Protein 1V4V (pdb70)

Structure (mmCIF, N/CA/C/O backbone):
data_1V4V
#
_entry.id   1V4V
#
_cell.length_a   169.728
_cell.length_b   51.448
_cell.length_c   105.506
_cell.angle_alpha   90.00
_cell.angle_beta   104.20
_cell.angle_gamma   90.00
#
_symmetry.space_group_name_H-M   'C 1 2 1'
#
loop_
_entity.id
_entity.type
_entity.pdbx_description
1 polymer 'UDP-N-Acetylglucosamine 2-Epimerase'
2 non-polymer 'ACETIC ACID'
3 non-polymer GLYCEROL
4 water water
#
loop_
_atom_site.group_PDB
_atom_site.id
_atom_site.type_symbol
_atom_site.label_atom_id
_atom_site.label_alt_id
_atom_site.label_comp_id
_atom_site.label_asym_id
_atom_site.label_entity_id
_atom_site.label_seq_id
_atom_site.pdbx_PDB_ins_code
_atom_site.Cartn_x
_atom_site.Cartn_y
_atom_site.Cartn_z
_atom_site.occupancy
_atom_site.B_iso_or_equiv
_atom_site.auth_seq_id
_atom_site.auth_comp_id
_atom_site.auth_asym_id
_atom_site.auth_atom_id
_atom_site.pdbx_PDB_model_num
ATOM 1 N N . GLY A 1 4 ? 89.549 37.461 -44.765 1.00 59.52 4 GLY A N 1
ATOM 2 C CA . GLY A 1 4 ? 89.117 36.169 -45.363 1.00 59.44 4 GLY A CA 1
ATOM 3 C C . GLY A 1 4 ? 87.616 36.120 -45.565 1.00 59.48 4 GLY A C 1
ATOM 4 O O . GLY A 1 4 ? 86.888 36.943 -45.009 1.00 59.70 4 GLY A O 1
ATOM 13 N N . LYS A 1 6 ? 85.654 33.315 -44.892 1.00 51.08 6 LYS A N 1
ATOM 14 C CA . LYS A 1 6 ? 85.055 32.557 -43.797 1.00 47.98 6 LYS A CA 1
ATOM 15 C C . LYS A 1 6 ? 85.222 33.317 -42.485 1.00 45.21 6 LYS A C 1
ATOM 16 O O . LYS A 1 6 ? 86.228 33.998 -42.276 1.00 44.54 6 LYS A O 1
ATOM 22 N N . ARG A 1 7 ? 84.237 33.199 -41.602 1.00 40.55 7 ARG A N 1
ATOM 23 C CA . ARG A 1 7 ? 84.305 33.880 -40.318 1.00 35.92 7 ARG A CA 1
ATOM 24 C C . ARG A 1 7 ? 84.330 32.872 -39.171 1.00 32.96 7 ARG A C 1
ATOM 25 O O . ARG A 1 7 ? 83.513 31.950 -39.118 1.00 30.17 7 ARG A O 1
ATOM 33 N N . VAL A 1 8 ? 85.283 33.048 -38.261 1.00 30.79 8 VAL A N 1
ATOM 34 C CA . VAL A 1 8 ? 85.434 32.154 -37.116 1.00 28.32 8 VAL A CA 1
ATOM 35 C C . VAL A 1 8 ? 85.254 32.956 -35.839 1.00 27.94 8 VAL A C 1
ATOM 36 O O . VAL A 1 8 ? 86.065 33.821 -35.516 1.00 28.58 8 VAL A O 1
ATOM 40 N N . VAL A 1 9 ? 84.183 32.667 -35.112 1.00 25.73 9 VAL A N 1
ATOM 41 C CA . VAL A 1 9 ? 83.902 33.387 -33.884 1.00 24.50 9 VAL A CA 1
ATOM 42 C C . VAL A 1 9 ? 84.441 32.668 -32.655 1.00 23.18 9 VAL A C 1
ATOM 43 O O . VAL A 1 9 ? 84.154 31.490 -32.438 1.00 23.29 9 VAL A O 1
ATOM 47 N N . LEU A 1 10 ? 85.248 33.377 -31.876 1.00 22.05 10 LEU A N 1
ATOM 48 C CA . LEU A 1 10 ? 85.779 32.827 -30.635 1.00 23.23 10 LEU A CA 1
ATOM 49 C C . LEU A 1 10 ? 84.901 33.426 -29.548 1.00 22.18 10 LEU A C 1
ATOM 50 O O . LEU A 1 10 ? 84.842 34.644 -29.394 1.00 23.17 10 LEU A O 1
ATOM 55 N N . ALA A 1 11 ? 84.207 32.569 -28.808 1.00 23.27 11 ALA A N 1
ATOM 56 C CA . ALA A 1 11 ? 83.317 33.025 -27.754 1.00 23.30 11 ALA A CA 1
ATOM 57 C C . ALA A 1 11 ? 83.825 32.610 -26.378 1.00 23.20 11 ALA A C 1
ATOM 58 O O . ALA A 1 11 ? 84.018 31.428 -26.119 1.00 24.96 11 ALA A O 1
ATOM 60 N N . PHE A 1 12 ? 84.043 33.592 -25.511 1.00 23.87 12 PHE A N 1
ATOM 61 C CA . PHE A 1 12 ? 84.526 33.342 -24.154 1.00 24.52 12 PHE A CA 1
ATOM 62 C C . PHE A 1 12 ? 84.140 34.510 -23.255 1.00 26.62 12 PHE A C 1
ATOM 63 O O . PHE A 1 12 ? 83.791 35.587 -23.747 1.00 27.78 12 PHE A O 1
ATOM 71 N N . GLY A 1 13 ? 84.196 34.312 -21.939 1.00 28.18 13 GLY A N 1
ATOM 72 C CA . GLY A 1 13 ? 83.799 35.383 -21.042 1.00 29.25 13 GLY A CA 1
ATOM 73 C C . GLY A 1 13 ? 84.632 35.647 -19.798 1.00 29.25 13 GLY A C 1
ATOM 74 O O . GLY A 1 13 ? 84.214 36.425 -18.945 1.00 29.62 13 GLY A O 1
ATOM 75 N N . THR A 1 14 ? 85.792 35.011 -19.677 1.00 29.67 14 THR A N 1
ATOM 76 C CA . THR A 1 14 ? 86.646 35.235 -18.515 1.00 30.94 14 THR A CA 1
ATOM 77 C C . THR A 1 14 ? 88.070 35.516 -18.969 1.00 31.24 14 THR A C 1
ATOM 78 O O . THR A 1 14 ? 88.474 35.126 -20.066 1.00 30.05 14 THR A O 1
ATOM 82 N N . ARG A 1 15 ? 88.835 36.186 -18.115 1.00 31.35 15 ARG A N 1
ATOM 83 C CA . ARG A 1 15 ? 90.212 36.524 -18.441 1.00 33.48 15 ARG A CA 1
ATOM 84 C C . ARG A 1 15 ? 91.073 35.300 -18.731 1.00 32.89 15 ARG A C 1
ATOM 85 O O . ARG A 1 15 ? 91.849 35.302 -19.683 1.00 32.82 15 ARG A O 1
ATOM 93 N N . PRO A 1 16 ? 90.949 34.235 -17.919 1.00 33.95 16 PRO A N 1
ATOM 94 C CA . PRO A 1 16 ? 91.756 33.034 -18.168 1.00 32.81 16 PRO A CA 1
ATOM 95 C C . PRO A 1 16 ? 91.455 32.427 -19.544 1.00 32.46 16 PRO A C 1
ATOM 96 O O . PRO A 1 16 ? 92.344 31.904 -20.220 1.00 31.15 16 PRO A O 1
ATOM 100 N N . GLU A 1 17 ? 90.193 32.491 -19.950 1.00 30.07 17 GLU A N 1
ATOM 101 C CA . GLU A 1 17 ? 89.794 31.960 -21.246 1.00 28.89 17 GLU A CA 1
ATOM 102 C C . GLU A 1 17 ? 90.378 32.841 -22.347 1.00 25.50 17 GLU A C 1
ATOM 103 O O . GLU A 1 17 ? 90.922 32.344 -23.325 1.00 25.09 17 GLU A O 1
ATOM 109 N N . ALA A 1 18 ? 90.278 34.153 -22.172 1.00 26.49 18 ALA A N 1
ATOM 110 C CA . ALA A 1 18 ? 90.802 35.091 -23.158 1.00 26.41 18 ALA A CA 1
ATOM 111 C C . ALA A 1 18 ? 92.290 34.832 -23.404 1.00 26.76 18 ALA A C 1
ATOM 112 O O . ALA A 1 18 ? 92.758 34.832 -24.544 1.00 25.55 18 ALA A O 1
ATOM 114 N N . THR A 1 19 ? 93.026 34.599 -22.324 1.00 28.11 19 THR A N 1
ATOM 115 C CA . THR A 1 19 ? 94.457 34.341 -22.413 1.00 27.49 19 THR A CA 1
ATOM 116 C C . THR A 1 19 ? 94.772 33.117 -23.259 1.00 26.50 19 THR A C 1
ATOM 117 O O . THR A 1 19 ? 95.668 33.149 -24.097 1.00 25.97 19 THR A O 1
ATOM 121 N N . LYS A 1 20 ? 94.032 32.035 -23.042 1.00 25.82 20 LYS A N 1
ATOM 122 C CA . LYS A 1 20 ? 94.269 30.809 -23.791 1.00 26.75 20 LYS A CA 1
ATOM 123 C C . LYS A 1 20 ? 93.753 30.882 -25.227 1.00 26.49 20 LYS A C 1
ATOM 124 O O . LYS A 1 20 ? 94.201 30.126 -26.089 1.00 26.18 20 LYS A O 1
ATOM 138 N N . ALA A 1 22 ? 93.671 33.919 -27.090 1.00 25.76 22 ALA A N 1
ATOM 139 C CA . ALA A 1 22 ? 94.419 34.940 -27.826 1.00 26.79 22 ALA A CA 1
ATOM 140 C C . ALA A 1 22 ? 95.362 34.341 -28.874 1.00 26.37 22 ALA A C 1
ATOM 141 O O . ALA A 1 22 ? 95.406 34.805 -30.018 1.00 25.21 22 ALA A O 1
ATOM 143 N N . PRO A 1 23 ? 96.132 33.303 -28.502 1.00 26.71 23 PRO A N 1
ATOM 144 C CA . PRO A 1 23 ? 97.053 32.684 -29.462 1.00 26.17 23 PRO A CA 1
ATOM 145 C C . PRO A 1 23 ? 96.322 32.113 -30.676 1.00 27.46 23 PRO A C 1
ATOM 146 O O . PRO A 1 23 ? 96.845 32.120 -31.794 1.00 27.03 23 PRO A O 1
ATOM 150 N N . VAL A 1 24 ? 95.116 31.599 -30.444 1.00 26.18 24 VAL A N 1
ATOM 151 C CA . VAL A 1 24 ? 94.304 31.028 -31.514 1.00 24.46 24 VAL A CA 1
ATOM 152 C C . VAL A 1 24 ? 93.812 32.149 -32.426 1.00 23.95 24 VAL A C 1
ATOM 153 O O . VAL A 1 24 ? 93.898 32.052 -33.647 1.00 26.95 24 VAL A O 1
ATOM 157 N N . TYR A 1 25 ? 93.297 33.212 -31.823 1.00 25.15 25 TYR A N 1
ATOM 158 C CA . TYR A 1 25 ? 92.801 34.361 -32.577 1.00 27.81 25 TYR A CA 1
ATOM 159 C C . TYR A 1 25 ? 93.860 34.909 -33.533 1.00 28.97 25 TYR A C 1
ATOM 160 O O . TYR A 1 25 ? 93.596 35.134 -34.717 1.00 27.30 25 TYR A O 1
ATOM 169 N N . LEU A 1 26 ? 95.059 35.130 -33.008 1.00 28.53 26 LEU A N 1
ATOM 170 C CA . LEU A 1 26 ? 96.143 35.682 -33.813 1.00 29.83 26 LEU A CA 1
ATOM 171 C C . LEU A 1 26 ? 96.599 34.727 -34.908 1.00 28.90 26 LEU A C 1
ATOM 172 O O . LEU A 1 26 ? 96.934 35.158 -36.008 1.00 28.12 26 LEU A O 1
ATOM 177 N N . ALA A 1 27 ? 96.597 33.430 -34.617 1.00 29.42 27 ALA A N 1
ATOM 178 C CA . ALA A 1 27 ? 97.000 32.438 -35.608 1.00 29.85 27 ALA A CA 1
ATOM 179 C C . ALA A 1 27 ? 95.978 32.369 -36.746 1.00 31.22 27 ALA A C 1
ATOM 180 O O . ALA A 1 27 ? 96.334 32.147 -37.903 1.00 29.52 27 ALA A O 1
ATOM 182 N N . LEU A 1 28 ? 94.705 32.558 -36.409 1.00 32.30 28 LEU A N 1
ATOM 183 C CA . LEU A 1 28 ? 93.632 32.528 -37.400 1.00 32.71 28 LEU A CA 1
ATOM 184 C C . LEU A 1 28 ? 93.710 33.751 -38.311 1.00 34.58 28 LEU A C 1
ATOM 185 O O . LEU A 1 28 ? 93.424 33.670 -39.507 1.00 36.19 28 LEU A O 1
ATOM 190 N N . ARG A 1 29 ? 94.096 34.883 -37.737 1.00 35.53 29 ARG A N 1
ATOM 191 C CA . ARG A 1 29 ? 94.205 36.120 -38.497 1.00 39.62 29 ARG A CA 1
ATOM 192 C C . ARG A 1 29 ? 95.271 35.986 -39.581 1.00 40.58 29 ARG A C 1
ATOM 193 O O . ARG A 1 29 ? 95.255 36.714 -40.574 1.00 41.15 29 ARG A O 1
ATOM 201 N N . GLY A 1 30 ? 96.185 35.041 -39.391 1.00 41.42 30 GLY A N 1
ATOM 202 C CA . GLY A 1 30 ? 97.252 34.838 -40.354 1.00 42.02 30 GLY A CA 1
ATOM 203 C C . GLY A 1 30 ? 96.947 33.817 -41.430 1.00 43.56 30 GLY A C 1
ATOM 204 O O . GLY A 1 30 ? 97.806 33.507 -42.254 1.00 44.20 30 GLY A O 1
ATOM 205 N N . ILE A 1 31 ? 95.727 33.291 -41.434 1.00 43.02 31 ILE A N 1
ATOM 206 C CA . ILE A 1 31 ? 95.345 32.303 -42.434 1.00 43.13 31 ILE A CA 1
ATOM 207 C C . ILE A 1 31 ? 94.441 32.912 -43.502 1.00 44.15 31 ILE A C 1
ATOM 208 O O . ILE A 1 31 ? 93.353 33.407 -43.206 1.00 44.54 31 ILE A O 1
ATOM 213 N N . PRO A 1 32 ? 94.892 32.892 -44.766 1.00 44.62 32 PRO A N 1
ATOM 214 C CA . PRO A 1 32 ? 94.123 33.444 -45.884 1.00 43.90 32 PRO A CA 1
ATOM 215 C C . PRO A 1 32 ? 92.763 32.776 -46.052 1.00 42.39 32 PRO A C 1
ATOM 216 O O . PRO A 1 32 ? 92.658 31.550 -46.043 1.00 41.86 32 PRO A O 1
ATOM 220 N N . GLY A 1 33 ? 91.726 33.592 -46.208 1.00 40.70 33 GLY A N 1
ATOM 221 C CA . GLY A 1 33 ? 90.388 33.060 -46.380 1.00 41.09 33 GLY A CA 1
ATOM 222 C C . GLY A 1 33 ? 89.613 32.992 -45.078 1.00 40.71 33 GLY A C 1
ATOM 223 O O . GLY A 1 33 ? 88.431 32.659 -45.075 1.00 41.04 33 GLY A O 1
ATOM 224 N N . LEU A 1 34 ? 90.280 33.307 -43.971 1.00 40.12 34 LEU A N 1
ATOM 225 C CA . LEU A 1 34 ? 89.642 33.278 -42.658 1.00 39.20 34 LEU A CA 1
ATOM 226 C C . LEU A 1 34 ? 89.738 34.617 -41.948 1.00 37.23 34 LEU A C 1
ATOM 227 O O . LEU A 1 34 ? 90.715 35.351 -42.102 1.00 37.40 34 LEU A O 1
ATOM 232 N N . LYS A 1 35 ? 88.711 34.928 -41.169 1.00 34.74 35 LYS A N 1
ATOM 233 C CA . LYS A 1 35 ? 88.685 36.153 -40.391 1.00 34.02 35 LYS A CA 1
ATOM 234 C C . LYS A 1 35 ? 88.161 35.795 -39.006 1.00 33.88 35 LYS A C 1
ATOM 235 O O . LYS A 1 35 ? 87.032 35.324 -38.860 1.00 30.68 35 LYS A O 1
ATOM 241 N N . PRO A 1 36 ? 88.988 35.995 -37.972 1.00 31.86 36 PRO A N 1
ATOM 242 C CA . PRO A 1 36 ? 88.553 35.674 -36.613 1.00 29.46 36 PRO A CA 1
ATOM 243 C C . PRO A 1 36 ? 87.753 36.824 -36.013 1.00 28.70 36 PRO A C 1
ATOM 244 O O . PRO A 1 36 ? 88.003 37.993 -36.316 1.00 28.65 36 PRO A O 1
ATOM 248 N N . LEU A 1 37 ? 86.779 36.486 -35.179 1.00 25.77 37 LEU A N 1
ATOM 249 C CA . LEU A 1 37 ? 85.955 37.486 -34.512 1.00 26.08 37 LEU A CA 1
ATOM 250 C C . LEU A 1 37 ? 85.802 37.067 -33.059 1.00 24.31 37 LEU A C 1
ATOM 251 O O . LEU A 1 37 ? 85.879 35.878 -32.741 1.00 23.90 37 LEU A O 1
ATOM 256 N N . VAL A 1 38 ? 85.577 38.037 -32.183 1.00 24.41 38 VAL A N 1
ATOM 257 C CA . VAL A 1 38 ? 85.418 37.742 -30.764 1.00 25.51 38 VAL A CA 1
ATOM 258 C C . VAL A 1 38 ? 84.057 38.141 -30.215 1.00 24.88 38 VAL A C 1
ATOM 259 O O . VAL A 1 38 ? 83.618 39.284 -30.363 1.00 25.83 38 VAL A O 1
ATOM 263 N N . LEU A 1 39 ? 83.396 37.177 -29.582 1.00 24.09 39 LEU A N 1
ATOM 264 C CA . LEU A 1 39 ? 82.104 37.397 -28.950 1.00 23.05 39 LEU A CA 1
ATOM 265 C C . LEU A 1 39 ? 82.331 37.205 -27.456 1.00 23.35 39 LEU A C 1
ATOM 266 O O . LEU A 1 39 ? 82.656 36.101 -27.027 1.00 22.45 39 LEU A O 1
ATOM 271 N N . LEU A 1 40 ? 82.196 38.271 -26.671 1.00 23.25 40 LEU A N 1
ATOM 272 C CA . LEU A 1 40 ? 82.369 38.148 -25.225 1.00 23.96 40 LEU A CA 1
ATOM 273 C C . LEU A 1 40 ? 81.062 37.627 -24.654 1.00 25.28 40 LEU A C 1
ATOM 274 O O . LEU A 1 40 ? 79.985 38.045 -25.079 1.00 25.89 40 LEU A O 1
ATOM 279 N N . THR A 1 41 ? 81.156 36.725 -23.681 1.00 26.96 41 THR A N 1
ATOM 280 C CA . THR A 1 41 ? 79.965 36.115 -23.101 1.00 26.69 41 THR A CA 1
ATOM 281 C C . THR A 1 41 ? 79.865 36.236 -21.579 1.00 28.00 41 THR A C 1
ATOM 282 O O . THR A 1 41 ? 78.989 35.623 -20.964 1.00 28.05 41 THR A O 1
ATOM 286 N N . GLY A 1 42 ? 80.751 37.026 -20.980 1.00 28.04 42 GLY A N 1
ATOM 287 C CA . GLY A 1 42 ? 80.767 37.175 -19.535 1.00 29.74 42 GLY A CA 1
ATOM 288 C C . GLY A 1 42 ? 80.149 38.423 -18.925 1.00 33.08 42 GLY A C 1
ATOM 289 O O . GLY A 1 42 ? 79.474 39.207 -19.602 1.00 31.12 42 GLY A O 1
ATOM 290 N N . GLN A 1 43 ? 80.410 38.608 -17.631 1.00 33.92 43 GLN A N 1
ATOM 291 C CA . GLN A 1 43 ? 79.869 39.724 -16.858 1.00 38.59 43 GLN A CA 1
ATOM 292 C C . GLN A 1 43 ? 80.706 40.996 -16.783 1.00 39.83 43 GLN A C 1
ATOM 293 O O . GLN A 1 43 ? 80.179 42.060 -16.472 1.00 42.84 43 GLN A O 1
ATOM 299 N N . HIS A 1 44 ? 82.000 40.900 -17.048 1.00 41.36 44 HIS A N 1
ATOM 300 C CA . HIS A 1 44 ? 82.854 42.076 -16.944 1.00 42.28 44 HIS A CA 1
ATOM 301 C C . HIS A 1 44 ? 83.460 42.496 -18.274 1.00 43.18 44 HIS A C 1
ATOM 302 O O . HIS A 1 44 ? 84.622 42.213 -18.557 1.00 41.92 44 HIS A O 1
ATOM 309 N N . ARG A 1 45 ? 82.655 43.182 -19.079 1.00 45.23 45 ARG A N 1
ATOM 310 C CA . ARG A 1 45 ? 83.066 43.656 -20.394 1.00 48.02 45 ARG A CA 1
ATOM 311 C C . ARG A 1 45 ? 84.364 44.456 -20.367 1.00 49.91 45 ARG A C 1
ATOM 312 O O . ARG A 1 45 ? 85.342 44.091 -21.017 1.00 49.69 45 ARG A O 1
ATOM 320 N N . GLU A 1 46 ? 84.367 45.544 -19.607 1.00 51.91 46 GLU A N 1
ATOM 321 C CA . GLU A 1 46 ? 85.534 46.411 -19.510 1.00 54.15 46 GLU A CA 1
ATOM 322 C C . GLU A 1 46 ? 86.763 45.671 -18.987 1.00 54.20 46 GLU A C 1
ATOM 323 O O . GLU A 1 46 ? 87.881 45.900 -19.450 1.00 54.47 46 GLU A O 1
ATOM 329 N N . GLN A 1 47 ? 86.550 44.776 -18.029 1.00 54.58 47 GLN A N 1
ATOM 330 C CA . GLN A 1 47 ? 87.641 44.007 -17.441 1.00 54.55 47 GLN A CA 1
ATOM 331 C C . GLN A 1 47 ? 88.296 43.075 -18.457 1.00 54.35 47 GLN A C 1
ATOM 332 O O . GLN A 1 47 ? 89.522 43.018 -18.561 1.00 53.67 47 GLN A O 1
ATOM 338 N N . LEU A 1 48 ? 87.473 42.345 -19.203 1.00 53.50 48 LEU A N 1
ATOM 339 C CA . LEU A 1 48 ? 87.974 41.415 -20.209 1.00 52.84 48 LEU A CA 1
ATOM 340 C C . LEU A 1 48 ? 88.534 42.195 -21.396 1.00 52.54 48 LEU A C 1
ATOM 341 O O . LEU A 1 48 ? 89.479 41.763 -22.056 1.00 50.84 48 LEU A O 1
ATOM 346 N N . ARG A 1 49 ? 87.942 43.355 -21.649 1.00 52.95 49 ARG A N 1
ATOM 347 C CA . ARG A 1 49 ? 88.362 44.225 -22.738 1.00 54.49 49 ARG A CA 1
ATOM 348 C C . ARG A 1 49 ? 89.812 44.654 -22.546 1.00 54.78 49 ARG A C 1
ATOM 349 O O . ARG A 1 49 ? 90.578 44.745 -23.505 1.00 54.32 49 ARG A O 1
ATOM 357 N N . GLN A 1 50 ? 90.180 44.911 -21.296 1.00 54.79 50 GLN A N 1
ATOM 358 C CA . GLN A 1 50 ? 91.532 45.340 -20.969 1.00 55.08 50 GLN A CA 1
ATOM 359 C C . GLN A 1 50 ? 92.515 44.175 -21.029 1.00 53.11 50 GLN A C 1
ATOM 360 O O . GLN A 1 50 ? 93.694 44.360 -21.335 1.00 53.66 50 GLN A O 1
ATOM 366 N N . ALA A 1 51 ? 92.026 42.974 -20.736 1.00 50.46 51 ALA A N 1
ATOM 367 C CA . ALA A 1 51 ? 92.864 41.783 -20.763 1.00 46.76 51 ALA A CA 1
ATOM 368 C C . ALA A 1 51 ? 93.286 41.459 -22.192 1.00 45.50 51 ALA A C 1
ATOM 369 O O . ALA A 1 51 ? 94.425 41.066 -22.443 1.00 45.25 51 ALA A O 1
ATOM 371 N N . LEU A 1 52 ? 92.361 41.628 -23.129 1.00 42.63 52 LEU A N 1
ATOM 372 C CA . LEU A 1 52 ? 92.648 41.357 -24.531 1.00 41.41 52 LEU A CA 1
ATOM 373 C C . LEU A 1 52 ? 93.568 42.421 -25.127 1.00 40.66 52 LEU A C 1
ATOM 374 O O . LEU A 1 52 ? 94.174 42.208 -26.174 1.00 39.15 52 LEU A O 1
ATOM 379 N N . SER A 1 53 ? 93.675 43.561 -24.450 1.00 43.49 53 SER A N 1
ATOM 380 C CA . SER A 1 53 ? 94.521 44.658 -24.919 1.00 44.87 53 SER A CA 1
ATOM 381 C C . SER A 1 53 ? 95.982 44.261 -25.072 1.00 44.81 53 SER A C 1
ATOM 382 O O . SER A 1 53 ? 96.621 44.616 -26.064 1.00 44.27 53 SER A O 1
ATOM 385 N N . LEU A 1 54 ? 96.513 43.534 -24.092 1.00 43.18 54 LEU A N 1
ATOM 386 C CA . LEU A 1 54 ? 97.905 43.097 -24.140 1.00 43.26 54 LEU A CA 1
ATOM 387 C C . LEU A 1 54 ? 98.224 42.401 -25.447 1.00 42.28 54 LEU A C 1
ATOM 388 O O . LEU A 1 54 ? 99.292 42.602 -26.018 1.00 43.34 54 LEU A O 1
ATOM 393 N N . PHE A 1 55 ? 97.295 41.575 -25.918 1.00 40.63 55 PHE A N 1
ATOM 394 C CA . PHE A 1 55 ? 97.508 40.827 -27.149 1.00 38.96 55 PHE A CA 1
ATOM 395 C C . PHE A 1 55 ? 97.084 41.583 -28.397 1.00 35.99 55 PHE A C 1
ATOM 396 O O . PHE A 1 55 ? 97.162 41.054 -29.501 1.00 36.97 55 PHE A O 1
ATOM 404 N N . GLY A 1 56 ? 96.640 42.822 -28.220 1.00 35.27 56 GLY A N 1
ATOM 405 C CA . GLY A 1 56 ? 96.217 43.623 -29.354 1.00 33.85 56 GLY A CA 1
ATOM 406 C C . GLY A 1 56 ? 94.953 43.093 -30.006 1.00 33.66 56 GLY A C 1
ATOM 407 O O . GLY A 1 56 ? 94.846 43.055 -31.234 1.00 33.85 56 GLY A O 1
ATOM 408 N N . ILE A 1 57 ? 93.993 42.692 -29.179 1.00 31.58 57 ILE A N 1
ATOM 409 C CA . ILE A 1 57 ? 92.723 42.150 -29.657 1.00 31.79 57 ILE A CA 1
ATOM 410 C C . ILE A 1 57 ? 91.546 42.950 -29.103 1.00 31.08 57 ILE A C 1
ATOM 411 O O . ILE A 1 57 ? 91.547 43.349 -27.940 1.00 31.94 57 ILE A O 1
ATOM 416 N N . GLN A 1 58 ? 90.548 43.185 -29.948 1.00 32.00 58 GLN A N 1
ATOM 417 C CA . GLN A 1 58 ? 89.351 43.924 -29.555 1.00 33.19 58 GLN A CA 1
ATOM 418 C C . GLN A 1 58 ? 88.171 42.985 -29.781 1.00 32.46 58 GLN A C 1
ATOM 419 O O . GLN A 1 58 ? 88.226 42.141 -30.675 1.00 31.78 58 GLN A O 1
ATOM 425 N N . GLU A 1 59 ? 87.110 43.118 -28.990 1.00 33.18 59 GLU A N 1
ATOM 426 C CA . GLU A 1 59 ? 85.960 42.240 -29.188 1.00 32.82 59 GLU A CA 1
ATOM 427 C C . GLU A 1 59 ? 85.073 42.831 -30.271 1.00 32.34 59 GLU A C 1
ATOM 428 O O . GLU A 1 59 ? 85.111 44.034 -30.530 1.00 32.75 59 GLU A O 1
ATOM 434 N N . ASP A 1 60 ? 84.279 41.978 -30.904 1.00 31.42 60 ASP A N 1
ATOM 435 C CA . ASP A 1 60 ? 83.383 42.406 -31.969 1.00 31.39 60 ASP A CA 1
ATOM 436 C C . ASP A 1 60 ? 81.947 42.535 -31.487 1.00 31.39 60 ASP A C 1
ATOM 437 O O . ASP A 1 60 ? 81.178 43.335 -32.016 1.00 31.60 60 ASP A O 1
ATOM 442 N N . ARG A 1 61 ? 81.591 41.751 -30.474 1.00 29.78 61 ARG A N 1
ATOM 443 C CA . ARG A 1 61 ? 80.237 41.779 -29.935 1.00 29.23 61 ARG A CA 1
ATOM 444 C C . ARG A 1 61 ? 80.232 41.260 -28.499 1.00 29.42 61 ARG A C 1
ATOM 445 O O . ARG A 1 61 ? 81.144 40.543 -28.091 1.00 26.57 61 ARG A O 1
ATOM 453 N N . ASN A 1 62 ? 79.211 41.639 -27.737 1.00 28.31 62 ASN A N 1
ATOM 454 C CA . ASN A 1 62 ? 79.085 41.214 -26.345 1.00 30.28 62 ASN A CA 1
ATOM 455 C C . ASN A 1 62 ? 77.666 40.743 -26.065 1.00 29.30 62 ASN A C 1
ATOM 456 O O . ASN A 1 62 ? 76.709 41.316 -26.581 1.00 27.74 62 ASN A O 1
ATOM 461 N N . LEU A 1 63 ? 77.525 39.701 -25.251 1.00 27.94 63 LEU A N 1
ATOM 462 C CA . LEU A 1 63 ? 76.195 39.228 -24.889 1.00 28.67 63 LEU A CA 1
ATOM 463 C C . LEU A 1 63 ? 75.763 40.073 -23.693 1.00 29.58 63 LEU A C 1
ATOM 464 O O . LEU A 1 63 ? 76.599 40.670 -23.021 1.00 30.38 63 LEU A O 1
ATOM 469 N N . ASP A 1 64 ? 74.463 40.134 -23.434 1.00 31.79 64 ASP A N 1
ATOM 470 C CA . ASP A 1 64 ? 73.946 40.916 -22.317 1.00 32.55 64 ASP A CA 1
ATOM 471 C C . ASP A 1 64 ? 73.765 39.979 -21.127 1.00 32.51 64 ASP A C 1
ATOM 472 O O . ASP A 1 64 ? 72.822 39.191 -21.080 1.00 30.00 64 ASP A O 1
ATOM 477 N N . VAL A 1 65 ? 74.682 40.072 -20.169 1.00 33.96 65 VAL A N 1
ATOM 478 C CA . VAL A 1 65 ? 74.656 39.208 -18.994 1.00 38.19 65 VAL A CA 1
ATOM 479 C C . VAL A 1 65 ? 74.504 39.975 -17.684 1.00 39.81 65 VAL A C 1
ATOM 480 O O . VAL A 1 65 ? 75.167 40.986 -17.466 1.00 40.48 65 VAL A O 1
ATOM 492 N N . GLN A 1 67 ? 74.822 40.960 -13.730 1.00 49.84 67 GLN A N 1
ATOM 493 C CA . GLN A 1 67 ? 75.994 40.956 -12.858 1.00 51.36 67 GLN A CA 1
ATOM 494 C C . GLN A 1 67 ? 75.717 40.105 -11.623 1.00 51.01 67 GLN A C 1
ATOM 495 O O . GLN A 1 67 ? 76.616 39.472 -11.069 1.00 51.26 67 GLN A O 1
ATOM 501 N N . GLU A 1 68 ? 74.458 40.096 -11.203 1.00 50.68 68 GLU A N 1
ATOM 502 C CA . GLU A 1 68 ? 74.043 39.347 -10.027 1.00 51.51 68 GLU A CA 1
ATOM 503 C C . GLU A 1 68 ? 74.113 37.838 -10.224 1.00 50.91 68 GLU A C 1
ATOM 504 O O . GLU A 1 68 ? 73.988 37.335 -11.339 1.00 49.65 68 GLU A O 1
ATOM 510 N N . ARG A 1 69 ? 74.313 37.130 -9.118 1.00 51.22 69 ARG A N 1
ATOM 511 C CA . ARG A 1 69 ? 74.384 35.674 -9.109 1.00 51.56 69 ARG A CA 1
ATOM 512 C C . ARG A 1 69 ? 73.038 35.185 -9.646 1.00 49.82 69 ARG A C 1
ATOM 513 O O . ARG A 1 69 ? 72.021 35.852 -9.465 1.00 50.12 69 ARG A O 1
ATOM 521 N N . GLN A 1 70 ? 73.026 34.032 -10.304 1.00 47.20 70 GLN A N 1
ATOM 522 C CA . GLN A 1 70 ? 71.791 33.519 -10.886 1.00 45.40 70 GLN A CA 1
ATOM 523 C C . GLN A 1 70 ? 71.751 31.990 -10.947 1.00 41.73 70 GLN A C 1
ATOM 524 O O . GLN A 1 70 ? 72.775 31.344 -11.159 1.00 43.10 70 GLN A O 1
ATOM 530 N N . ALA A 1 71 ? 70.563 31.421 -10.754 1.00 38.88 71 ALA A N 1
ATOM 531 C CA . ALA A 1 71 ? 70.382 29.969 -10.794 1.00 34.89 71 ALA A CA 1
ATOM 532 C C . ALA A 1 71 ? 70.805 29.451 -12.165 1.00 32.07 71 ALA A C 1
ATOM 533 O O . ALA A 1 71 ? 70.552 30.092 -13.182 1.00 30.44 71 ALA A O 1
ATOM 535 N N . LEU A 1 72 ? 71.433 28.281 -12.192 1.00 28.76 72 LEU A N 1
ATOM 536 C CA . LEU A 1 72 ? 71.916 27.717 -13.445 1.00 27.03 72 LEU A CA 1
ATOM 537 C C . LEU A 1 72 ? 70.891 27.612 -14.580 1.00 25.74 72 LEU A C 1
ATOM 538 O O . LEU A 1 72 ? 71.192 27.973 -15.716 1.00 24.66 72 LEU A O 1
ATOM 543 N N . PRO A 1 73 ? 69.673 27.111 -14.300 1.00 23.58 73 PRO A N 1
ATOM 544 C CA . PRO A 1 73 ? 68.700 27.020 -15.398 1.00 23.13 73 PRO A CA 1
ATOM 545 C C . PRO A 1 73 ? 68.361 28.393 -15.993 1.00 23.66 73 PRO A C 1
ATOM 546 O O . PRO A 1 73 ? 68.190 28.531 -17.206 1.00 21.60 73 PRO A O 1
ATOM 550 N N . ASP A 1 74 ? 68.260 29.401 -15.134 1.00 23.21 74 ASP A N 1
ATOM 551 C CA . ASP A 1 74 ? 67.938 30.746 -15.598 1.00 25.75 74 ASP A CA 1
ATOM 552 C C . ASP A 1 74 ? 69.087 31.344 -16.398 1.00 24.05 74 ASP A C 1
ATOM 553 O O . ASP A 1 74 ? 68.861 32.023 -17.400 1.00 25.23 74 ASP A O 1
ATOM 558 N N . LEU A 1 75 ? 70.318 31.091 -15.970 1.00 25.07 75 LEU A N 1
ATOM 559 C CA . LEU A 1 75 ? 71.472 31.608 -16.699 1.00 26.11 75 LEU A CA 1
ATOM 560 C C . LEU A 1 75 ? 71.508 31.022 -18.104 1.00 27.18 75 LEU A C 1
ATOM 561 O O . LEU A 1 75 ? 71.654 31.750 -19.082 1.00 26.33 75 LEU A O 1
ATOM 566 N N . ALA A 1 76 ? 71.377 29.702 -18.205 1.00 24.61 76 ALA A N 1
ATOM 567 C CA . ALA A 1 76 ? 71.402 29.047 -19.508 1.00 24.73 76 ALA A CA 1
ATOM 568 C C . ALA A 1 76 ? 70.315 29.609 -20.421 1.00 23.98 76 ALA A C 1
ATOM 569 O O . ALA A 1 76 ? 70.550 29.842 -21.608 1.00 22.88 76 ALA A O 1
ATOM 571 N N . ALA A 1 77 ? 69.124 29.818 -19.867 1.00 22.29 77 ALA A N 1
ATOM 572 C CA . ALA A 1 77 ? 68.008 30.342 -20.642 1.00 23.39 77 ALA A CA 1
ATOM 573 C C . ALA A 1 77 ? 68.296 31.768 -21.109 1.00 23.84 77 ALA A C 1
ATOM 574 O O . ALA A 1 77 ? 67.872 32.170 -22.190 1.00 23.63 77 ALA A O 1
ATOM 576 N N . ARG A 1 78 ? 69.015 32.519 -20.284 1.00 24.69 78 ARG A N 1
ATOM 577 C CA . ARG A 1 78 ? 69.369 33.905 -20.601 1.00 26.69 78 ARG A CA 1
ATOM 578 C C . ARG A 1 78 ? 70.408 33.973 -21.721 1.00 26.66 78 ARG A C 1
ATOM 579 O O . ARG A 1 78 ? 70.375 34.865 -22.571 1.00 28.70 78 ARG A O 1
ATOM 587 N N . ILE A 1 79 ? 71.329 33.017 -21.720 1.00 25.25 79 ILE A N 1
ATOM 588 C CA . ILE A 1 79 ? 72.391 32.972 -22.716 1.00 24.01 79 ILE A CA 1
ATOM 589 C C . ILE A 1 79 ? 72.002 32.408 -24.080 1.00 24.53 79 ILE A C 1
ATOM 590 O O . ILE A 1 79 ? 72.313 32.991 -25.113 1.00 24.04 79 ILE A O 1
ATOM 595 N N . LEU A 1 80 ? 71.319 31.270 -24.079 1.00 24.43 80 LEU A N 1
ATOM 596 C CA . LEU A 1 80 ? 70.969 30.582 -25.314 1.00 25.03 80 LEU A CA 1
ATOM 597 C C . LEU A 1 80 ? 70.405 31.370 -26.503 1.00 25.25 80 LEU A C 1
ATOM 598 O O . LEU A 1 80 ? 70.982 31.341 -27.588 1.00 25.44 80 LEU A O 1
ATOM 603 N N . PRO A 1 81 ? 69.281 32.082 -26.318 1.00 25.65 81 PRO A N 1
ATOM 604 C CA . PRO A 1 81 ? 68.702 32.837 -27.437 1.00 25.91 81 PRO A CA 1
ATOM 605 C C . PRO A 1 81 ? 69.581 33.947 -27.995 1.00 25.89 81 PRO A C 1
ATOM 606 O O . PRO A 1 81 ? 69.766 34.052 -29.206 1.00 26.11 81 PRO A O 1
ATOM 610 N N . GLN A 1 82 ? 70.104 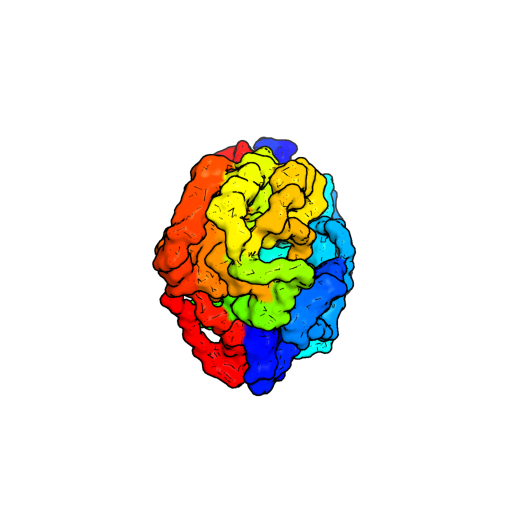34.791 -27.117 1.00 26.25 82 GLN A N 1
ATOM 611 C CA . GLN A 1 82 ? 70.934 35.890 -27.578 1.00 26.75 82 GLN A CA 1
ATOM 612 C C . GLN A 1 82 ? 72.244 35.403 -28.185 1.00 26.65 82 GLN A C 1
ATOM 613 O O . GLN A 1 82 ? 72.817 36.078 -29.031 1.00 24.11 82 GLN A O 1
ATOM 619 N N . ALA A 1 83 ? 72.720 34.234 -27.755 1.00 25.68 83 ALA A N 1
ATOM 620 C CA . ALA A 1 83 ? 73.958 33.687 -28.313 1.00 24.94 83 ALA A CA 1
ATOM 621 C C . ALA A 1 83 ? 73.688 33.207 -29.737 1.00 24.68 83 ALA A C 1
ATOM 622 O O . ALA A 1 83 ? 74.485 33.447 -30.647 1.00 24.29 83 ALA A O 1
ATOM 624 N N . ALA A 1 84 ? 72.563 32.523 -29.928 1.00 25.25 84 ALA A N 1
ATOM 625 C CA . ALA A 1 84 ? 72.193 32.022 -31.248 1.00 25.44 84 ALA A CA 1
ATOM 626 C C . ALA A 1 84 ? 72.053 33.182 -32.230 1.00 25.70 84 ALA A C 1
ATOM 627 O O . ALA A 1 84 ? 72.521 33.105 -33.366 1.00 25.90 84 ALA A O 1
ATOM 629 N N . ARG A 1 85 ? 71.396 34.248 -31.782 1.00 26.61 85 ARG A N 1
ATOM 630 C CA . ARG A 1 85 ? 71.185 35.424 -32.623 1.00 28.42 85 ARG A CA 1
ATOM 631 C C . ARG A 1 85 ? 72.500 36.119 -32.951 1.00 28.45 85 ARG A C 1
ATOM 632 O O . ARG A 1 85 ? 72.725 36.533 -34.091 1.00 28.19 85 ARG A O 1
ATOM 640 N N . ALA A 1 86 ? 73.369 36.246 -31.952 1.00 27.02 86 ALA A N 1
ATOM 641 C CA . ALA A 1 86 ? 74.661 36.893 -32.153 1.00 26.29 86 ALA A CA 1
ATOM 642 C C . ALA A 1 86 ? 75.521 36.132 -33.159 1.00 26.74 86 ALA A C 1
ATOM 643 O O . ALA A 1 86 ? 76.157 36.739 -34.021 1.00 27.68 86 ALA A O 1
ATOM 645 N N . LEU A 1 87 ? 75.544 34.806 -33.062 1.00 24.67 87 LEU A N 1
ATOM 646 C CA . LEU A 1 87 ? 76.360 34.016 -33.974 1.00 26.10 87 LEU A CA 1
ATOM 647 C C . LEU A 1 87 ? 75.834 34.079 -35.404 1.00 28.67 87 LEU A C 1
ATOM 648 O O . LEU A 1 87 ? 76.609 34.077 -36.361 1.00 30.09 87 LEU A O 1
ATOM 653 N N . LYS A 1 88 ? 74.516 34.148 -35.538 1.00 28.91 88 LYS A N 1
ATOM 654 C CA . LYS A 1 88 ? 73.884 34.210 -36.847 1.00 31.96 88 LYS A CA 1
ATOM 655 C C . LYS A 1 88 ? 74.107 35.588 -37.474 1.00 31.98 88 LYS A C 1
ATOM 656 O O . LYS A 1 88 ? 74.447 35.695 -38.655 1.00 32.73 88 LYS A O 1
ATOM 662 N N . GLU A 1 89 ? 73.926 36.636 -36.677 1.00 30.84 89 GLU A N 1
ATOM 663 C CA . GLU A 1 89 ? 74.103 38.005 -37.156 1.00 32.57 89 GLU A CA 1
ATOM 664 C C . GLU A 1 89 ? 75.562 38.326 -37.477 1.00 32.39 89 GLU A C 1
ATOM 665 O O . GLU A 1 89 ? 75.846 39.178 -38.320 1.00 31.82 89 GLU A O 1
ATOM 679 N N . GLY A 1 91 ? 77.451 36.215 -38.781 1.00 28.71 91 GLY A N 1
ATOM 680 C CA . GLY A 1 91 ? 77.745 35.403 -39.954 1.00 27.84 91 GLY A CA 1
ATOM 681 C C . GLY A 1 91 ? 78.785 34.316 -39.743 1.00 28.70 91 GLY A C 1
ATOM 682 O O . GLY A 1 91 ? 79.524 33.955 -40.663 1.00 26.97 91 GLY A O 1
ATOM 683 N N . ALA A 1 92 ? 78.828 33.766 -38.534 1.00 27.31 92 ALA A N 1
ATOM 684 C CA . ALA A 1 92 ? 79.800 32.733 -38.199 1.00 28.02 92 ALA A CA 1
ATOM 685 C C . ALA A 1 92 ? 79.731 31.472 -39.050 1.00 26.81 92 ALA A C 1
ATOM 686 O O . ALA A 1 92 ? 78.659 30.901 -39.254 1.00 29.65 92 ALA A O 1
ATOM 688 N N . ASP A 1 93 ? 80.892 31.037 -39.533 1.00 25.80 93 ASP A N 1
ATOM 689 C CA . ASP A 1 93 ? 81.001 29.819 -40.325 1.00 26.89 93 ASP A CA 1
ATOM 690 C C . ASP A 1 93 ? 81.579 28.723 -39.439 1.00 27.28 93 ASP A C 1
ATOM 691 O O . ASP A 1 93 ? 81.547 27.536 -39.780 1.00 26.94 93 ASP A O 1
ATOM 696 N N . TYR A 1 94 ? 82.107 29.136 -38.291 1.00 27.03 94 TYR A N 1
ATOM 697 C CA . TYR A 1 94 ? 82.690 28.204 -37.338 1.00 26.00 94 TYR A CA 1
ATOM 698 C C . TYR A 1 94 ? 82.743 28.904 -35.987 1.00 24.78 94 TYR A C 1
ATOM 699 O O . TYR A 1 94 ? 82.924 30.118 -35.915 1.00 23.64 94 TYR A O 1
ATOM 708 N N . VAL A 1 95 ? 82.566 28.135 -34.920 1.00 24.97 95 VAL A N 1
ATOM 709 C CA . VAL A 1 95 ? 82.599 28.691 -33.577 1.00 23.92 95 VAL A CA 1
ATOM 710 C C . VAL A 1 95 ? 83.592 27.931 -32.710 1.00 22.84 95 VAL A C 1
ATOM 711 O O . VAL A 1 95 ? 83.635 26.706 -32.727 1.00 24.48 95 VAL A O 1
ATOM 715 N N . LEU A 1 96 ? 84.396 28.669 -31.958 1.00 24.10 96 LEU A N 1
ATOM 716 C CA . LEU A 1 96 ? 85.364 28.052 -31.066 1.00 22.10 96 LEU A CA 1
ATOM 717 C C . LEU A 1 96 ? 85.016 28.428 -29.634 1.00 20.60 96 LEU A C 1
ATOM 718 O O . LEU A 1 96 ? 84.755 29.589 -29.336 1.00 20.31 96 LEU A O 1
ATOM 723 N N . VAL A 1 97 ? 84.968 27.432 -28.757 1.00 19.98 97 VAL A N 1
ATOM 724 C CA . VAL A 1 97 ? 84.694 27.696 -27.355 1.00 20.75 97 VAL A CA 1
ATOM 725 C C . VAL A 1 97 ? 85.808 27.049 -26.558 1.00 19.88 97 VAL A C 1
ATOM 726 O O . VAL A 1 97 ? 86.559 26.220 -27.076 1.00 21.01 97 VAL A O 1
ATOM 730 N N . HIS A 1 98 ? 85.915 27.442 -25.298 1.00 21.36 98 HIS A N 1
ATOM 731 C CA . HIS A 1 98 ? 86.955 26.934 -24.424 1.00 24.38 98 HIS A CA 1
ATOM 732 C C . HIS A 1 98 ? 86.406 26.798 -23.016 1.00 24.83 98 HIS A C 1
ATOM 733 O O . HIS A 1 98 ? 85.594 27.609 -22.574 1.00 27.49 98 HIS A O 1
ATOM 740 N N . GLY A 1 99 ? 86.849 25.777 -22.302 1.00 27.58 99 GLY A N 1
ATOM 741 C CA . GLY A 1 99 ? 86.390 25.649 -20.936 1.00 26.92 99 GLY A CA 1
ATOM 742 C C . GLY A 1 99 ? 85.187 24.769 -20.698 1.00 26.78 99 GLY A C 1
ATOM 743 O O . GLY A 1 99 ? 84.618 24.175 -21.620 1.00 24.54 99 GLY A O 1
ATOM 744 N N . ASP A 1 100 ? 84.783 24.734 -19.435 1.00 26.10 100 ASP A N 1
ATOM 745 C CA . ASP A 1 100 ? 83.689 23.888 -18.990 1.00 27.69 100 ASP A CA 1
ATOM 746 C C . ASP A 1 100 ? 82.545 24.626 -18.298 1.00 25.42 100 ASP A C 1
ATOM 747 O O . ASP A 1 100 ? 81.793 24.013 -17.550 1.00 25.77 100 ASP A O 1
ATOM 752 N N . THR A 1 101 ? 82.402 25.928 -18.525 1.00 24.97 101 THR A N 1
ATOM 753 C CA . THR A 1 101 ? 81.318 26.652 -17.866 1.00 22.92 101 THR A CA 1
ATOM 754 C C . THR A 1 101 ? 79.963 26.399 -18.522 1.00 21.95 101 THR A C 1
ATOM 755 O O . THR A 1 101 ? 79.885 25.920 -19.651 1.00 22.83 101 THR A O 1
ATOM 759 N N . LEU A 1 102 ? 78.901 26.739 -17.797 1.00 22.72 102 LEU A N 1
ATOM 760 C CA . LEU A 1 102 ? 77.539 26.588 -18.297 1.00 24.55 102 LEU A CA 1
ATOM 761 C C . LEU A 1 102 ? 77.367 27.472 -19.542 1.00 24.76 102 LEU A C 1
ATOM 762 O O . LEU A 1 102 ? 76.745 27.070 -20.527 1.00 24.16 102 LEU A O 1
ATOM 767 N N . THR A 1 103 ? 77.929 28.677 -19.493 1.00 24.21 103 THR A N 1
ATOM 768 C CA . THR A 1 103 ? 77.823 29.600 -20.619 1.00 22.46 103 THR A CA 1
ATOM 769 C C . THR A 1 103 ? 78.481 29.010 -21.859 1.00 22.44 103 THR A C 1
ATOM 770 O O . THR A 1 103 ? 77.960 29.142 -22.965 1.00 22.69 103 THR A O 1
ATOM 774 N N . THR A 1 104 ? 79.621 28.352 -21.681 1.00 20.44 104 THR A N 1
ATOM 775 C CA . THR A 1 104 ? 80.310 27.746 -22.807 1.00 22.53 104 THR A CA 1
ATOM 776 C C . THR A 1 104 ? 79.437 26.706 -23.487 1.00 22.32 104 THR A C 1
ATOM 777 O O . THR A 1 104 ? 79.368 26.660 -24.717 1.00 20.69 104 THR A O 1
ATOM 781 N N . PHE A 1 105 ? 78.759 25.868 -22.706 1.00 20.25 105 PHE A N 1
ATOM 782 C CA . PHE A 1 105 ? 77.894 24.876 -23.332 1.00 19.79 105 PHE A CA 1
ATOM 783 C C . PHE A 1 105 ? 76.700 25.554 -23.998 1.00 18.92 105 PHE A C 1
ATOM 784 O O . PHE A 1 105 ? 76.302 25.180 -25.102 1.00 19.91 105 PHE A O 1
ATOM 792 N N . ALA A 1 106 ? 76.125 26.543 -23.324 1.00 20.92 106 ALA A N 1
ATOM 793 C CA . ALA A 1 106 ? 74.966 27.242 -23.869 1.00 22.14 106 ALA A CA 1
ATOM 794 C C . ALA A 1 106 ? 75.310 27.850 -25.225 1.00 22.86 106 ALA A C 1
ATOM 795 O O . ALA A 1 106 ? 74.494 27.824 -26.146 1.00 23.04 106 ALA A O 1
ATOM 797 N N . VAL A 1 107 ? 76.523 28.386 -25.349 1.00 21.86 107 VAL A N 1
ATOM 798 C CA . VAL A 1 107 ? 76.960 28.982 -26.610 1.00 22.56 107 VAL A CA 1
ATOM 799 C C . VAL A 1 107 ? 77.159 27.904 -27.670 1.00 22.37 107 VAL A C 1
ATOM 800 O O . VAL A 1 107 ? 76.747 28.071 -28.818 1.00 23.10 107 VAL A O 1
ATOM 804 N N . ALA A 1 108 ? 77.782 26.791 -27.284 1.00 20.05 108 ALA A N 1
ATOM 805 C CA . ALA A 1 108 ? 78.009 25.686 -28.206 1.00 18.99 108 ALA A CA 1
ATOM 806 C C . ALA A 1 108 ? 76.675 25.112 -28.690 1.00 22.14 108 ALA A C 1
ATOM 807 O O . ALA A 1 108 ? 76.532 24.747 -29.863 1.00 21.06 108 ALA A O 1
ATOM 809 N N . TRP A 1 109 ? 75.697 25.033 -27.793 1.00 20.65 109 TRP A N 1
ATOM 810 C CA . TRP A 1 109 ? 74.395 24.496 -28.181 1.00 21.44 109 TRP A CA 1
ATOM 811 C C . TRP A 1 109 ? 73.688 25.478 -29.124 1.00 22.13 109 TRP A C 1
ATOM 812 O O . TRP A 1 109 ? 73.025 25.069 -30.079 1.00 21.67 109 TRP A O 1
ATOM 823 N N . ALA A 1 110 ? 73.847 26.772 -28.858 1.00 21.00 110 ALA A N 1
ATOM 824 C CA . ALA A 1 110 ? 73.244 27.804 -29.696 1.00 21.96 110 ALA A CA 1
ATOM 825 C C . ALA A 1 110 ? 73.816 27.683 -31.107 1.00 24.41 110 ALA A C 1
ATOM 826 O O . ALA A 1 110 ? 73.081 27.742 -32.091 1.00 23.56 110 ALA A O 1
ATOM 828 N N . ALA A 1 111 ? 75.134 27.509 -31.199 1.00 24.12 111 ALA A N 1
ATOM 829 C CA . ALA A 1 111 ? 75.800 27.366 -32.485 1.00 24.55 111 ALA A CA 1
ATOM 830 C C . ALA A 1 111 ? 75.268 26.134 -33.200 1.00 25.67 111 ALA A C 1
ATOM 831 O O . ALA A 1 111 ? 74.928 26.183 -34.386 1.00 23.95 111 ALA A O 1
ATOM 833 N N . PHE A 1 112 ? 75.194 25.021 -32.477 1.00 24.05 112 PHE A N 1
ATOM 834 C CA . PHE A 1 112 ? 74.694 23.787 -33.067 1.00 24.99 112 PHE A CA 1
ATOM 835 C C . PHE A 1 112 ? 73.266 23.966 -33.599 1.00 22.66 112 PHE A C 1
ATOM 836 O O . PHE A 1 112 ? 72.949 23.523 -34.702 1.00 23.67 112 PHE A O 1
ATOM 844 N N . LEU A 1 113 ? 72.409 24.610 -32.812 1.00 23.31 113 LEU A N 1
ATOM 845 C CA . LEU A 1 113 ? 71.021 24.821 -33.223 1.00 24.30 113 LEU A CA 1
ATOM 846 C C . LEU A 1 113 ? 70.901 25.720 -34.453 1.00 26.60 113 LEU A C 1
ATOM 847 O O . LEU A 1 113 ? 69.915 25.647 -35.190 1.00 25.32 113 LEU A O 1
ATOM 852 N N . GLU A 1 114 ? 71.905 26.564 -34.670 1.00 25.02 114 GLU A N 1
ATOM 853 C CA . GLU A 1 114 ? 71.912 27.466 -35.816 1.00 26.49 114 GLU A CA 1
ATOM 854 C C . GLU A 1 114 ? 72.651 26.827 -36.987 1.00 27.26 114 GLU A C 1
ATOM 855 O O . GLU A 1 114 ? 72.830 27.446 -38.037 1.00 26.94 114 GLU A O 1
ATOM 861 N N . GLY A 1 115 ? 73.081 25.584 -36.794 1.00 26.32 115 GLY A N 1
ATOM 862 C CA . GLY A 1 115 ? 73.785 24.855 -37.835 1.00 27.99 115 GLY A CA 1
ATOM 863 C C . GLY A 1 115 ? 75.228 25.273 -38.063 1.00 29.31 115 GLY A C 1
ATOM 864 O O . GLY A 1 115 ? 75.763 25.076 -39.152 1.00 29.93 115 GLY A O 1
ATOM 865 N N . ILE A 1 116 ? 75.862 25.846 -37.045 1.00 28.38 116 ILE A N 1
ATOM 866 C CA . ILE A 1 116 ? 77.249 26.293 -37.164 1.00 26.66 116 ILE A CA 1
ATOM 867 C C . ILE A 1 116 ? 78.185 25.304 -36.468 1.00 27.63 116 ILE A C 1
ATOM 868 O O . ILE A 1 116 ? 78.000 24.987 -35.290 1.00 26.13 116 ILE A O 1
ATOM 873 N N . PRO A 1 117 ? 79.197 24.794 -37.192 1.00 27.48 117 PRO A N 1
ATOM 874 C CA . PRO A 1 117 ? 80.153 23.838 -36.618 1.00 25.06 117 PRO A CA 1
ATOM 875 C C . PRO A 1 117 ? 80.836 24.453 -35.407 1.00 23.57 117 PRO A C 1
ATOM 876 O O . PRO A 1 117 ? 81.109 25.651 -35.390 1.00 21.83 117 PRO A O 1
ATOM 880 N N . VAL A 1 118 ? 81.122 23.623 -34.409 1.00 22.84 118 VAL A N 1
ATOM 881 C CA . VAL A 1 118 ? 81.760 24.085 -33.181 1.00 23.80 118 VAL A CA 1
ATOM 882 C C . VAL A 1 118 ? 83.061 23.351 -32.890 1.00 23.08 118 VAL A C 1
ATOM 883 O O . VAL A 1 118 ? 83.156 22.136 -33.069 1.00 23.49 118 VAL A O 1
ATOM 887 N N . GLY A 1 119 ? 84.056 24.103 -32.432 1.00 22.14 119 GLY A N 1
ATOM 888 C CA . GLY A 1 119 ? 85.338 23.515 -32.079 1.00 22.21 119 GLY A CA 1
ATOM 889 C C . GLY A 1 119 ? 85.547 23.773 -30.598 1.00 20.12 119 GLY A C 1
ATOM 890 O O . GLY A 1 119 ? 85.222 24.856 -30.112 1.00 22.52 119 GLY A O 1
ATOM 891 N N . HIS A 1 120 ? 86.075 22.790 -29.877 1.00 21.64 120 HIS A N 1
ATOM 892 C CA . HIS A 1 120 ? 86.298 22.937 -28.439 1.00 20.00 120 HIS A CA 1
ATOM 893 C C . HIS A 1 120 ? 87.791 22.900 -28.115 1.00 21.01 120 HIS A C 1
ATOM 894 O O . HIS A 1 120 ? 88.440 21.862 -28.263 1.00 19.57 120 HIS A O 1
ATOM 901 N N . VAL A 1 121 ? 88.325 24.039 -27.678 1.00 22.30 121 VAL A N 1
ATOM 902 C CA . VAL A 1 121 ? 89.744 24.159 -27.337 1.00 23.76 121 VAL A CA 1
ATOM 903 C C . VAL A 1 121 ? 90.034 23.617 -25.932 1.00 23.93 121 VAL A C 1
ATOM 904 O O . VAL A 1 121 ? 89.259 23.831 -24.996 1.00 23.52 121 VAL A O 1
ATOM 908 N N . GLU A 1 122 ? 91.155 22.912 -25.808 1.00 24.78 122 GLU A N 1
ATOM 909 C CA . GLU A 1 122 ? 91.597 22.295 -24.557 1.00 27.90 122 GLU A CA 1
ATOM 910 C C . GLU A 1 122 ? 90.553 21.311 -24.040 1.00 26.83 122 GLU A C 1
ATOM 911 O O . GLU A 1 122 ? 90.246 21.284 -22.852 1.00 28.79 122 GLU A O 1
ATOM 917 N N . ALA A 1 123 ? 90.031 20.493 -24.948 1.00 26.52 123 ALA A N 1
ATOM 918 C CA . ALA A 1 123 ? 89.001 19.505 -24.634 1.00 27.62 123 ALA A CA 1
ATOM 919 C C . ALA A 1 123 ? 89.519 18.120 -24.246 1.00 27.80 123 ALA A C 1
ATOM 920 O O . ALA A 1 123 ? 90.615 17.716 -24.637 1.00 27.89 123 ALA A O 1
ATOM 922 N N . GLY A 1 124 ? 88.717 17.391 -23.471 1.00 28.24 124 GLY A N 1
ATOM 923 C CA . GLY A 1 124 ? 89.101 16.041 -23.090 1.00 28.11 124 GLY A CA 1
ATOM 924 C C . GLY A 1 124 ? 89.391 15.752 -21.631 1.00 28.72 124 GLY A C 1
ATOM 925 O O . GLY A 1 124 ? 89.433 14.585 -21.235 1.00 29.02 124 GLY A O 1
ATOM 926 N N . LEU A 1 125 ? 89.604 16.786 -20.826 1.00 28.60 125 LEU A N 1
ATOM 927 C CA . LEU A 1 125 ? 89.884 16.564 -19.411 1.00 31.74 125 LEU A CA 1
ATOM 928 C C . LEU A 1 125 ? 88.609 16.087 -18.720 1.00 32.23 125 LEU A C 1
ATOM 929 O O . LEU A 1 125 ? 87.542 16.668 -18.905 1.00 31.78 125 LEU A O 1
ATOM 934 N N . ARG A 1 126 ? 88.724 15.022 -17.930 1.00 32.49 126 ARG A N 1
ATOM 935 C CA . ARG A 1 126 ? 87.567 14.458 -17.241 1.00 32.65 126 ARG A CA 1
ATOM 936 C C . ARG A 1 126 ? 87.838 14.074 -15.789 1.00 34.46 126 ARG A C 1
ATOM 937 O O . ARG A 1 126 ? 88.971 13.761 -15.411 1.00 33.10 126 ARG A O 1
ATOM 945 N N . SER A 1 127 ? 86.779 14.092 -14.985 1.00 34.31 127 SER A N 1
ATOM 946 C CA . SER A 1 127 ? 86.865 13.716 -13.580 1.00 34.37 127 SER A CA 1
ATOM 947 C C . SER A 1 127 ? 86.232 12.339 -13.451 1.00 36.45 127 SER A C 1
ATOM 948 O O . SER A 1 127 ? 86.518 11.594 -12.514 1.00 37.53 127 SER A O 1
ATOM 951 N N . GLY A 1 128 ? 85.366 12.012 -14.406 1.00 36.91 128 GLY A N 1
ATOM 952 C CA . GLY A 1 128 ? 84.683 10.732 -14.390 1.00 36.18 128 GLY A CA 1
ATOM 953 C C . GLY A 1 128 ? 83.539 10.729 -13.394 1.00 34.94 128 GLY A C 1
ATOM 954 O O . GLY A 1 128 ? 82.968 9.678 -13.094 1.00 35.62 128 GLY A O 1
ATOM 955 N N . ASN A 1 129 ? 83.191 11.906 -12.885 1.00 33.88 129 ASN A N 1
ATOM 956 C CA . ASN A 1 129 ? 82.110 12.016 -11.908 1.00 34.51 129 ASN A CA 1
ATOM 957 C C . ASN A 1 129 ? 81.211 13.219 -12.191 1.00 33.87 129 ASN A C 1
ATOM 958 O O . ASN A 1 129 ? 81.646 14.361 -12.063 1.00 32.52 129 ASN A O 1
ATOM 963 N N . LEU A 1 130 ? 79.956 12.963 -12.556 1.00 34.10 130 LEU A N 1
ATOM 964 C CA . LEU A 1 130 ? 79.008 14.042 -12.844 1.00 34.32 130 LEU A CA 1
ATOM 965 C C . LEU A 1 130 ? 78.669 14.896 -11.624 1.00 34.97 130 LEU A C 1
ATOM 966 O O . LEU A 1 130 ? 78.100 15.978 -11.764 1.00 33.55 130 LEU A O 1
ATOM 971 N N . LYS A 1 131 ? 79.003 14.414 -10.429 1.00 34.22 131 LYS A N 1
ATOM 972 C CA . LYS A 1 131 ? 78.716 15.174 -9.213 1.00 35.85 131 LYS A CA 1
ATOM 973 C C . LYS A 1 131 ? 79.910 16.016 -8.777 1.00 35.59 131 LYS A C 1
ATOM 974 O O . LYS A 1 131 ? 79.766 16.934 -7.967 1.00 35.87 131 LYS A O 1
ATOM 980 N N . GLU A 1 132 ? 81.085 15.704 -9.315 1.00 36.09 132 GLU A N 1
ATOM 981 C CA . GLU A 1 132 ? 82.295 16.439 -8.963 1.00 37.50 132 GLU A CA 1
ATOM 982 C C . GLU A 1 132 ? 83.315 16.447 -10.096 1.00 35.73 132 GLU A C 1
ATOM 983 O O . GLU A 1 132 ? 83.907 15.416 -10.419 1.00 35.74 132 GLU A O 1
ATOM 989 N N . PRO A 1 133 ? 83.546 17.620 -10.706 1.00 33.56 133 PRO A N 1
ATOM 990 C CA . PRO A 1 133 ? 82.904 18.896 -10.381 1.00 32.47 133 PRO A CA 1
ATOM 991 C C . PRO A 1 133 ? 81.523 19.072 -11.017 1.00 31.64 133 PRO A C 1
ATOM 992 O O . PRO A 1 133 ? 81.278 18.627 -12.142 1.00 31.21 133 PRO A O 1
ATOM 996 N N . PHE A 1 134 ? 80.627 19.720 -10.282 1.00 30.02 134 PHE A N 1
ATOM 997 C CA . PHE A 1 134 ? 79.273 19.981 -10.758 1.00 29.09 134 PHE A CA 1
ATOM 998 C C . PHE A 1 134 ? 79.130 21.487 -10.936 1.00 28.97 134 PHE A C 1
ATOM 999 O O . PHE A 1 134 ? 79.467 22.256 -10.033 1.00 29.20 134 PHE A O 1
ATOM 1007 N N . PRO A 1 135 ? 78.618 21.933 -12.092 1.00 27.13 135 PRO A N 1
ATOM 1008 C CA . PRO A 1 135 ? 78.151 21.152 -13.244 1.00 25.64 135 PRO A CA 1
ATOM 1009 C C . PRO A 1 135 ? 79.189 21.042 -14.366 1.00 24.36 135 PRO A C 1
ATOM 1010 O O . PRO A 1 135 ? 78.860 20.634 -15.480 1.00 24.18 135 PRO A O 1
ATOM 1014 N N . GLU A 1 136 ? 80.437 21.390 -14.067 1.00 24.55 136 GLU A N 1
ATOM 1015 C CA . GLU A 1 136 ? 81.509 21.377 -15.065 1.00 23.07 136 GLU A CA 1
ATOM 1016 C C . GLU A 1 136 ? 81.759 20.085 -15.831 1.00 22.55 136 GLU A C 1
ATOM 1017 O O . GLU A 1 136 ? 81.972 20.123 -17.042 1.00 20.89 136 GLU A O 1
ATOM 1023 N N . GLU A 1 137 ? 81.765 18.948 -15.141 1.00 21.91 137 GLU A N 1
ATOM 1024 C CA . GLU A 1 137 ? 81.987 17.676 -15.826 1.00 22.87 137 GLU A CA 1
ATOM 1025 C C . GLU A 1 137 ? 80.865 17.467 -16.846 1.00 21.31 137 GLU A C 1
ATOM 1026 O O . GLU A 1 137 ? 81.110 17.064 -17.987 1.00 20.86 137 GLU A O 1
ATOM 1032 N N . ALA A 1 138 ? 79.630 17.742 -16.433 1.00 20.79 138 ALA A N 1
ATOM 1033 C CA . ALA A 1 138 ? 78.497 17.591 -17.340 1.00 20.82 138 ALA A CA 1
ATOM 1034 C C . ALA A 1 138 ? 78.629 18.604 -18.469 1.00 18.54 138 ALA A C 1
ATOM 1035 O O . ALA A 1 138 ? 78.438 18.271 -19.637 1.00 19.82 138 ALA A O 1
ATOM 1037 N N . ASN A 1 139 ? 78.967 19.843 -18.128 1.00 19.54 139 ASN A N 1
ATOM 1038 C CA . ASN A 1 139 ? 79.102 20.874 -19.155 1.00 19.54 139 ASN A CA 1
ATOM 1039 C C . ASN A 1 139 ? 80.045 20.473 -20.282 1.00 21.53 139 ASN A C 1
ATOM 1040 O O . ASN A 1 139 ? 79.708 20.619 -21.469 1.00 20.74 139 ASN A O 1
ATOM 1045 N N . ARG A 1 140 ? 81.225 19.968 -19.930 1.00 18.77 140 ARG A N 1
ATOM 1046 C CA . ARG A 1 140 ? 82.180 19.602 -20.965 1.00 19.42 140 ARG A CA 1
ATOM 1047 C C . ARG A 1 140 ? 81.768 18.383 -21.766 1.00 19.08 140 ARG A C 1
ATOM 1048 O O . ARG A 1 140 ? 82.006 18.328 -22.969 1.00 19.11 140 ARG A O 1
ATOM 1056 N N . ARG A 1 141 ? 81.125 17.414 -21.120 1.00 18.99 141 ARG A N 1
ATOM 1057 C CA . ARG A 1 141 ? 80.676 16.234 -21.845 1.00 18.62 141 ARG A CA 1
ATOM 1058 C C . ARG A 1 141 ? 79.562 16.627 -22.821 1.00 17.85 141 ARG A C 1
ATOM 1059 O O . ARG A 1 141 ? 79.536 16.157 -23.959 1.00 19.28 141 ARG A O 1
ATOM 1067 N N . LEU A 1 142 ? 78.657 17.497 -22.374 1.00 18.12 142 LEU A N 1
ATOM 1068 C CA . LEU A 1 142 ? 77.560 17.965 -23.226 1.00 17.76 142 LEU A CA 1
ATOM 1069 C C . LEU A 1 142 ? 78.139 18.731 -24.418 1.00 20.17 142 LEU A C 1
ATOM 1070 O O . LEU A 1 142 ? 77.759 18.498 -25.563 1.00 18.78 142 LEU A O 1
ATOM 1075 N N . THR A 1 143 ? 79.065 19.646 -24.141 1.00 19.02 143 THR A N 1
ATOM 1076 C CA . THR A 1 143 ? 79.689 20.422 -25.204 1.00 19.97 143 THR A CA 1
ATOM 1077 C C . THR A 1 143 ? 80.357 19.526 -26.244 1.00 21.08 143 THR A C 1
ATOM 1078 O O . THR A 1 143 ? 80.231 19.764 -27.452 1.00 22.40 143 THR A O 1
ATOM 1082 N N . ASP A 1 144 ? 81.051 18.486 -25.789 1.00 20.77 144 ASP A N 1
ATOM 1083 C CA . ASP A 1 144 ? 81.733 17.596 -26.723 1.00 21.15 144 ASP A CA 1
ATOM 1084 C C . ASP A 1 144 ? 80.818 16.715 -27.555 1.00 21.05 144 ASP A C 1
ATOM 1085 O O . ASP A 1 144 ? 81.228 16.188 -28.584 1.00 22.69 144 ASP A O 1
ATOM 1090 N N . VAL A 1 145 ? 79.579 16.541 -27.117 1.00 20.04 145 VAL A N 1
ATOM 1091 C CA . VAL A 1 145 ? 78.637 15.768 -27.919 1.00 19.21 145 VAL A CA 1
ATOM 1092 C C . VAL A 1 145 ? 78.428 16.550 -29.222 1.00 20.33 145 VAL A C 1
ATOM 1093 O O . VAL A 1 145 ? 78.346 15.973 -30.304 1.00 23.99 145 VAL A O 1
ATOM 1097 N N . LEU A 1 146 ? 78.370 17.873 -29.096 1.00 21.16 146 LEU A N 1
ATOM 1098 C CA . LEU A 1 146 ? 78.118 18.772 -30.222 1.00 22.59 146 LEU A CA 1
ATOM 1099 C C . LEU A 1 146 ? 79.316 19.237 -31.043 1.00 26.15 146 LEU A C 1
ATOM 1100 O O . LEU A 1 146 ? 79.141 19.834 -32.103 1.00 26.65 146 LEU A O 1
ATOM 1105 N N . THR A 1 147 ? 80.524 18.969 -30.572 1.00 23.85 147 THR A N 1
ATOM 1106 C CA . THR A 1 147 ? 81.710 19.447 -31.270 1.00 25.06 147 THR A CA 1
ATOM 1107 C C . THR A 1 147 ? 82.108 18.757 -32.567 1.00 23.94 147 THR A C 1
ATOM 1108 O O . THR A 1 147 ? 82.100 17.526 -32.676 1.00 23.23 147 THR A O 1
ATOM 1112 N N . ASP A 1 148 ? 82.463 19.582 -33.548 1.00 24.11 148 ASP A N 1
ATOM 1113 C CA . ASP A 1 148 ? 82.904 19.107 -34.853 1.00 25.00 148 ASP A CA 1
ATOM 1114 C C . ASP A 1 148 ? 84.371 18.709 -34.745 1.00 26.19 148 ASP A C 1
ATOM 1115 O O . ASP A 1 148 ? 84.797 17.698 -35.301 1.00 27.06 148 ASP A O 1
ATOM 1120 N N . LEU A 1 149 ? 85.141 19.513 -34.019 1.00 25.66 149 LEU A N 1
ATOM 1121 C CA . LEU A 1 149 ? 86.559 19.243 -33.832 1.00 27.04 149 LEU A CA 1
ATOM 1122 C C . LEU A 1 149 ? 86.967 19.524 -32.391 1.00 23.96 149 LEU A C 1
ATOM 1123 O O . LEU A 1 149 ? 86.722 20.612 -31.866 1.00 25.86 149 LEU A O 1
ATOM 1128 N N . ASP A 1 150 ? 87.563 18.526 -31.749 1.00 24.37 150 ASP A N 1
ATOM 1129 C CA . ASP A 1 150 ? 88.036 18.664 -30.374 1.00 23.70 150 ASP A CA 1
ATOM 1130 C C . ASP A 1 150 ? 89.544 18.824 -30.414 1.00 25.01 150 ASP A C 1
ATOM 1131 O O . ASP A 1 150 ? 90.239 18.028 -31.050 1.00 25.42 150 ASP A O 1
ATOM 1136 N N . PHE A 1 151 ? 90.043 19.856 -29.740 1.00 24.08 151 PHE A N 1
ATOM 1137 C CA . PHE A 1 151 ? 91.474 20.112 -29.676 1.00 24.10 151 PHE A CA 1
ATOM 1138 C C . PHE A 1 151 ? 91.930 19.661 -28.291 1.00 23.85 151 PHE A C 1
ATOM 1139 O O . PHE A 1 151 ? 91.775 20.384 -27.309 1.00 23.23 151 PHE A O 1
ATOM 1147 N N . ALA A 1 152 ? 92.466 18.445 -28.225 1.00 23.83 152 ALA A N 1
ATOM 1148 C CA . ALA A 1 152 ? 92.922 17.863 -26.967 1.00 24.37 152 ALA A CA 1
ATOM 1149 C C . ALA A 1 152 ? 94.336 18.297 -26.610 1.00 24.86 152 ALA A C 1
ATOM 1150 O O . ALA A 1 152 ? 95.237 18.248 -27.439 1.00 25.49 152 ALA A O 1
ATOM 1152 N N . PRO A 1 153 ? 94.547 18.720 -25.357 1.00 26.96 153 PRO A N 1
ATOM 1153 C CA . PRO A 1 153 ? 95.882 19.156 -24.938 1.00 27.73 153 PRO A CA 1
ATOM 1154 C C . PRO A 1 153 ? 96.883 18.010 -24.796 1.00 29.39 153 PRO A C 1
ATOM 1155 O O . PRO A 1 153 ? 98.080 18.199 -24.990 1.00 31.56 153 PRO A O 1
ATOM 1159 N N . THR A 1 154 ? 96.383 16.818 -24.487 1.00 29.56 154 THR A N 1
ATOM 1160 C CA . THR A 1 154 ? 97.242 15.652 -24.283 1.00 31.19 154 THR A CA 1
ATOM 1161 C C . THR A 1 154 ? 96.669 14.371 -24.873 1.00 33.21 154 THR A C 1
ATOM 1162 O O . THR A 1 154 ? 95.489 14.304 -25.222 1.00 31.41 154 THR A O 1
ATOM 1166 N N . PRO A 1 155 ? 97.508 13.326 -24.981 1.00 32.97 155 PRO A N 1
ATOM 1167 C CA . PRO A 1 155 ? 97.072 12.036 -25.519 1.00 33.35 155 PRO A CA 1
ATOM 1168 C C . PRO A 1 155 ? 95.990 11.460 -24.603 1.00 33.99 155 PRO A C 1
ATOM 1169 O O . PRO A 1 155 ? 95.050 10.810 -25.062 1.00 34.75 155 PRO A O 1
ATOM 1173 N N . LEU A 1 156 ? 96.128 11.711 -23.303 1.00 34.23 156 LEU A N 1
ATOM 1174 C CA . LEU A 1 156 ? 95.161 11.231 -22.324 1.00 34.45 156 LEU A CA 1
ATOM 1175 C C . LEU A 1 156 ? 93.792 11.864 -22.574 1.00 34.21 156 LEU A C 1
ATOM 1176 O O . LEU A 1 156 ? 92.756 11.195 -22.487 1.00 33.77 156 LEU A O 1
ATOM 1181 N N . ALA A 1 157 ? 93.788 13.157 -22.877 1.00 31.34 157 ALA A N 1
ATOM 1182 C CA . ALA A 1 157 ? 92.540 13.857 -23.151 1.00 31.22 157 ALA A CA 1
ATOM 1183 C C . ALA A 1 157 ? 91.883 13.232 -24.379 1.00 30.26 157 ALA A C 1
ATOM 1184 O O . ALA A 1 157 ? 90.667 13.042 -24.412 1.00 28.99 157 ALA A O 1
ATOM 1186 N N . LYS A 1 158 ? 92.694 12.905 -25.382 1.00 29.24 158 LYS A N 1
ATOM 1187 C CA . LYS A 1 158 ? 92.182 12.283 -26.598 1.00 29.53 158 LYS A CA 1
ATOM 1188 C C . LYS A 1 158 ? 91.582 10.926 -26.249 1.00 30.29 158 LYS A C 1
ATOM 1189 O O . LYS A 1 158 ? 90.524 10.557 -26.760 1.00 28.82 158 LYS A O 1
ATOM 1195 N N . ALA A 1 159 ? 92.261 10.191 -25.373 1.00 31.32 159 ALA A N 1
ATOM 1196 C CA . ALA A 1 159 ? 91.784 8.876 -24.958 1.00 33.15 159 ALA A CA 1
ATOM 1197 C C . ALA A 1 159 ? 90.422 8.994 -24.276 1.00 32.98 159 ALA A C 1
ATOM 1198 O O . ALA A 1 159 ? 89.572 8.121 -24.434 1.00 33.94 159 ALA A O 1
ATOM 1200 N N . ASN A 1 160 ? 90.216 10.070 -23.519 1.00 32.37 160 ASN A N 1
ATOM 1201 C CA . ASN A 1 160 ? 88.936 10.281 -22.845 1.00 31.88 160 ASN A CA 1
ATOM 1202 C C . ASN A 1 160 ? 87.833 10.531 -23.871 1.00 31.81 160 ASN A C 1
ATOM 1203 O O . ASN A 1 160 ? 86.732 9.984 -23.768 1.00 32.77 160 ASN A O 1
ATOM 1208 N N . LEU A 1 161 ? 88.136 11.355 -24.869 1.00 29.93 161 LEU A N 1
ATOM 1209 C CA . LEU A 1 161 ? 87.168 11.687 -25.905 1.00 30.94 161 LEU A CA 1
ATOM 1210 C C . LEU A 1 161 ? 86.731 10.468 -26.703 1.00 31.50 161 LEU A C 1
ATOM 1211 O O . LEU A 1 161 ? 85.547 10.308 -26.998 1.00 32.49 161 LEU A O 1
ATOM 1216 N N . LEU A 1 162 ? 87.685 9.609 -27.050 1.00 32.08 162 LEU A N 1
ATOM 1217 C CA . LEU A 1 162 ? 87.377 8.400 -27.803 1.00 34.71 162 LEU A CA 1
ATOM 1218 C C . LEU A 1 162 ? 86.442 7.532 -26.971 1.00 35.83 162 LEU A C 1
ATOM 1219 O O . LEU A 1 162 ? 85.521 6.910 -27.493 1.00 36.83 162 LEU A O 1
ATOM 1224 N N . LYS A 1 163 ? 86.688 7.513 -25.668 1.00 37.44 163 LYS A N 1
ATOM 1225 C CA . LYS A 1 163 ? 85.896 6.733 -24.730 1.00 39.68 163 LYS A CA 1
ATOM 1226 C C . LYS A 1 163 ? 84.449 7.223 -24.666 1.00 40.08 163 LYS A C 1
ATOM 1227 O O . LYS A 1 163 ? 83.572 6.518 -24.165 1.00 40.92 163 LYS A O 1
ATOM 1233 N N . GLU A 1 164 ? 84.198 8.426 -25.179 1.00 38.67 164 GLU A N 1
ATOM 1234 C CA . GLU A 1 164 ? 82.854 8.993 -25.173 1.00 38.97 164 GLU A CA 1
ATOM 1235 C C . GLU A 1 164 ? 82.187 8.934 -26.544 1.00 39.68 164 GLU A C 1
ATOM 1236 O O . GLU A 1 164 ? 81.176 9.597 -26.783 1.00 40.73 164 GLU A O 1
ATOM 1242 N N . GLY A 1 165 ? 82.761 8.147 -27.448 1.00 41.03 165 GLY A N 1
ATOM 1243 C CA . GLY A 1 165 ? 82.179 8.014 -28.772 1.00 42.42 165 GLY A CA 1
ATOM 1244 C C . GLY A 1 165 ? 82.684 8.975 -29.830 1.00 42.66 165 GLY A C 1
ATOM 1245 O O . GLY A 1 165 ? 82.208 8.952 -30.964 1.00 42.10 165 GLY A O 1
ATOM 1246 N N . LYS A 1 166 ? 83.637 9.829 -29.471 1.00 42.56 166 LYS A N 1
ATOM 1247 C CA . LYS A 1 166 ? 84.186 10.774 -30.433 1.00 41.14 166 LYS A CA 1
ATOM 1248 C C . LYS A 1 166 ? 85.070 9.991 -31.396 1.00 40.48 166 LYS A C 1
ATOM 1249 O O . LYS A 1 166 ? 85.794 9.089 -30.988 1.00 39.39 166 LYS A O 1
ATOM 1255 N N . ARG A 1 167 ? 85.000 10.335 -32.675 1.00 41.42 167 ARG A N 1
ATOM 1256 C CA . ARG A 1 167 ? 85.785 9.657 -33.698 1.00 42.38 167 ARG A CA 1
ATOM 1257 C C . ARG A 1 167 ? 87.173 10.272 -33.848 1.00 41.19 167 ARG A C 1
ATOM 1258 O O . ARG A 1 167 ? 87.371 11.456 -33.574 1.00 39.56 167 ARG A O 1
ATOM 1266 N N . GLU A 1 168 ? 88.122 9.454 -34.293 1.00 41.25 168 GLU A N 1
ATOM 1267 C CA . GLU A 1 168 ? 89.504 9.879 -34.500 1.00 41.58 168 GLU A CA 1
ATOM 1268 C C . GLU A 1 168 ? 89.640 11.154 -35.325 1.00 41.50 168 GLU A C 1
ATOM 1269 O O . GLU A 1 168 ? 90.334 12.089 -34.927 1.00 40.34 168 GLU A O 1
ATOM 1275 N N . GLU A 1 169 ? 88.979 11.187 -36.477 1.00 40.53 169 GLU A N 1
ATOM 1276 C CA . GLU A 1 169 ? 89.056 12.338 -37.370 1.00 41.03 169 GLU A CA 1
ATOM 1277 C C . GLU A 1 169 ? 88.564 13.621 -36.709 1.00 39.16 169 GLU A C 1
ATOM 1278 O O . GLU A 1 169 ? 88.901 14.719 -37.143 1.00 39.23 169 GLU A O 1
ATOM 1284 N N . GLY A 1 170 ? 87.769 13.476 -35.657 1.00 36.12 170 GLY A N 1
ATOM 1285 C CA . GLY A 1 170 ? 87.244 14.640 -34.971 1.00 35.67 170 GLY A CA 1
ATOM 1286 C C . GLY A 1 170 ? 88.082 15.105 -33.795 1.00 34.39 170 GLY A C 1
ATOM 1287 O O . GLY A 1 170 ? 87.646 15.966 -33.029 1.00 33.80 170 GLY A O 1
ATOM 1288 N N . ILE A 1 171 ? 89.276 14.539 -33.640 1.00 32.40 171 ILE A N 1
ATOM 1289 C CA . ILE A 1 171 ? 90.157 14.919 -32.536 1.00 30.84 171 ILE A CA 1
ATOM 1290 C C . ILE A 1 171 ? 91.559 15.252 -33.034 1.00 31.29 171 ILE A C 1
ATOM 1291 O O . ILE A 1 171 ? 92.120 14.530 -33.857 1.00 30.18 171 ILE A O 1
ATOM 1296 N N . LEU A 1 172 ? 92.113 16.346 -32.520 1.00 29.36 172 LEU A N 1
ATOM 1297 C CA . LEU A 1 172 ? 93.463 16.786 -32.868 1.00 30.00 172 LEU A CA 1
ATOM 1298 C C . LEU A 1 172 ? 94.203 17.065 -31.560 1.00 28.54 172 LEU A C 1
ATOM 1299 O O . LEU A 1 172 ? 93.714 17.820 -30.730 1.00 26.84 172 LEU A O 1
ATOM 1304 N N . VAL A 1 173 ? 95.360 16.440 -31.362 1.00 28.55 173 VAL A N 1
ATOM 1305 C CA . VAL A 1 173 ? 96.144 16.676 -30.147 1.00 28.62 173 VAL A CA 1
ATOM 1306 C C . VAL A 1 173 ? 97.001 17.896 -30.461 1.00 27.94 173 VAL A C 1
ATOM 1307 O O . VAL A 1 173 ? 97.849 17.855 -31.348 1.00 29.28 173 VAL A O 1
ATOM 1311 N N . THR A 1 174 ? 96.783 18.978 -29.720 1.00 26.29 174 THR A N 1
ATOM 1312 C CA . THR A 1 174 ? 97.482 20.228 -29.983 1.00 26.50 174 THR A CA 1
ATOM 1313 C C . THR A 1 174 ? 98.510 20.688 -28.958 1.00 26.41 174 THR A C 1
ATOM 1314 O O . THR A 1 174 ? 99.377 21.498 -29.278 1.00 26.16 174 THR A O 1
ATOM 1318 N N . GLY A 1 175 ? 98.420 20.173 -27.738 1.00 26.72 175 GLY A N 1
ATOM 1319 C CA . GLY A 1 175 ? 99.306 20.643 -26.688 1.00 26.24 175 GLY A CA 1
ATOM 1320 C C . GLY A 1 175 ? 98.539 21.825 -26.114 1.00 27.98 175 GLY A C 1
ATOM 1321 O O . GLY A 1 175 ? 97.448 22.128 -26.600 1.00 24.78 175 GLY A O 1
ATOM 1322 N N . GLN A 1 176 ? 99.079 22.512 -25.111 1.00 27.63 176 GLN A N 1
ATOM 1323 C CA . GLN A 1 176 ? 98.353 23.630 -24.516 1.00 27.98 176 GLN A CA 1
ATOM 1324 C C . GLN A 1 176 ? 98.600 25.002 -25.137 1.00 28.28 176 GLN A C 1
ATOM 1325 O O . GLN A 1 176 ? 99.745 25.413 -25.325 1.00 27.11 176 GLN A O 1
ATOM 1331 N N . THR A 1 177 ? 97.523 25.719 -25.453 1.00 26.78 177 THR A N 1
ATOM 1332 C CA . THR A 1 177 ? 97.676 27.047 -26.029 1.00 27.27 177 THR A CA 1
ATOM 1333 C C . THR A 1 177 ? 98.232 27.983 -24.959 1.00 26.59 177 THR A C 1
ATOM 1334 O O . THR A 1 177 ? 98.747 29.059 -25.270 1.00 27.97 177 THR A O 1
ATOM 1338 N N . GLY A 1 178 ? 98.132 27.559 -23.700 1.00 26.18 178 GLY A N 1
ATOM 1339 C CA . GLY A 1 178 ? 98.646 28.361 -22.602 1.00 27.60 178 GLY A CA 1
ATOM 1340 C C . GLY A 1 178 ? 100.126 28.655 -22.786 1.00 29.10 178 GLY A C 1
ATOM 1341 O O . GLY A 1 178 ? 100.617 29.716 -22.387 1.00 29.64 178 GLY A O 1
ATOM 1342 N N . VAL A 1 179 ? 100.842 27.713 -23.392 1.00 28.80 179 VAL A N 1
ATOM 1343 C CA . VAL A 1 179 ? 102.268 27.885 -23.652 1.00 28.74 179 VAL A CA 1
ATOM 1344 C C . VAL A 1 179 ? 102.454 29.053 -24.619 1.00 30.00 179 VAL A C 1
ATOM 1345 O O . VAL A 1 179 ? 103.257 29.955 -24.372 1.00 28.47 179 VAL A O 1
ATOM 1349 N N . ASP A 1 180 ? 101.698 29.030 -25.717 1.00 29.68 180 ASP A N 1
ATOM 1350 C CA . ASP A 1 180 ? 101.753 30.094 -26.721 1.00 30.35 180 ASP A CA 1
ATOM 1351 C C . ASP A 1 180 ? 101.483 31.443 -26.051 1.00 29.74 180 ASP A C 1
ATOM 1352 O O . ASP A 1 180 ? 102.135 32.443 -26.352 1.00 30.44 180 ASP A O 1
ATOM 1357 N N . ALA A 1 181 ? 100.500 31.457 -25.154 1.00 28.40 181 ALA A N 1
ATOM 1358 C CA . ALA A 1 181 ? 100.097 32.675 -24.460 1.00 28.29 181 ALA A CA 1
ATOM 1359 C C . ALA A 1 181 ? 101.213 33.333 -23.656 1.00 28.92 181 ALA A C 1
ATOM 1360 O O . ALA A 1 181 ? 101.362 34.557 -23.682 1.00 29.66 181 ALA A O 1
ATOM 1362 N N . VAL A 1 182 ? 101.983 32.532 -22.927 1.00 26.87 182 VAL A N 1
ATOM 1363 C CA . VAL A 1 182 ? 103.079 33.077 -22.136 1.00 27.76 182 VAL A CA 1
ATOM 1364 C C . VAL A 1 182 ? 104.122 33.696 -23.061 1.00 27.72 182 VAL A C 1
ATOM 1365 O O . VAL A 1 182 ? 104.582 34.810 -22.824 1.00 29.58 182 VAL A O 1
ATOM 1369 N N . LEU A 1 183 ? 104.488 32.971 -24.115 1.00 29.03 183 LEU A N 1
ATOM 1370 C CA . LEU A 1 183 ? 105.469 33.452 -25.083 1.00 31.57 183 LEU A CA 1
ATOM 1371 C C . LEU A 1 183 ? 105.016 34.774 -25.693 1.00 33.09 183 LEU A C 1
ATOM 1372 O O . LEU A 1 183 ? 105.818 35.693 -25.880 1.00 31.11 183 LEU A O 1
ATOM 1377 N N . LEU A 1 184 ? 103.726 34.865 -26.001 1.00 31.91 184 LEU A N 1
ATOM 1378 C CA . LEU A 1 184 ? 103.158 36.079 -26.580 1.00 32.16 184 LEU A CA 1
ATOM 1379 C C . LEU A 1 184 ? 103.176 37.218 -25.560 1.00 31.08 184 LEU A C 1
ATOM 1380 O O . LEU A 1 184 ? 103.562 38.346 -25.878 1.00 32.60 184 LEU A O 1
ATOM 1385 N N . ALA A 1 185 ? 102.760 36.918 -24.334 1.00 29.79 185 ALA A N 1
ATOM 1386 C CA . ALA A 1 185 ? 102.727 37.920 -23.279 1.00 30.41 185 ALA A CA 1
ATOM 1387 C C . ALA A 1 185 ? 104.130 38.461 -23.013 1.00 30.96 185 ALA A C 1
ATOM 1388 O O . ALA A 1 185 ? 104.306 39.657 -22.772 1.00 28.92 185 ALA A O 1
ATOM 1390 N N . ALA A 1 186 ? 105.126 37.581 -23.068 1.00 29.49 186 ALA A N 1
ATOM 1391 C CA . ALA A 1 186 ? 106.505 37.995 -22.821 1.00 31.24 186 ALA A CA 1
ATOM 1392 C C . ALA A 1 186 ? 106.978 38.953 -23.906 1.00 33.17 186 ALA A C 1
ATOM 1393 O O . ALA A 1 186 ? 107.636 39.956 -23.623 1.00 33.24 186 ALA A O 1
ATOM 1395 N N . LYS A 1 187 ? 106.635 38.635 -25.149 1.00 33.57 187 LYS A N 1
ATOM 1396 C CA . LYS A 1 187 ? 107.022 39.455 -26.287 1.00 34.80 187 LYS A CA 1
ATOM 1397 C C . LYS A 1 187 ? 106.356 40.827 -26.280 1.00 33.82 187 LYS A C 1
ATOM 1398 O O . LYS A 1 187 ? 106.998 41.837 -26.565 1.00 32.08 187 LYS A O 1
ATOM 1404 N N . LEU A 1 188 ? 105.070 40.857 -25.954 1.00 32.50 188 LEU A N 1
ATOM 1405 C CA . LEU A 1 188 ? 104.308 42.103 -25.936 1.00 34.44 188 LEU A CA 1
ATOM 1406 C C . LEU A 1 188 ? 104.466 42.895 -24.646 1.00 34.51 188 LEU A C 1
ATOM 1407 O O . LEU A 1 188 ? 104.215 44.102 -24.614 1.00 33.90 188 LEU A O 1
ATOM 1412 N N . GLY A 1 189 ? 104.885 42.219 -23.582 1.00 34.05 189 GLY A N 1
ATOM 1413 C CA . GLY A 1 189 ? 105.044 42.890 -22.307 1.00 33.98 189 GLY A CA 1
ATOM 1414 C C . GLY A 1 189 ? 106.319 43.697 -22.157 1.00 35.54 189 GLY A C 1
ATOM 1415 O O . GLY A 1 189 ? 107.226 43.621 -22.985 1.00 35.79 189 GLY A O 1
ATOM 1416 N N . ARG A 1 190 ? 106.378 44.479 -21.086 1.00 36.85 190 ARG A N 1
ATOM 1417 C CA . ARG A 1 190 ? 107.541 45.303 -20.789 1.00 39.65 190 ARG A CA 1
ATOM 1418 C C . ARG A 1 190 ? 108.005 45.059 -19.363 1.00 38.03 190 ARG A C 1
ATOM 1419 O O . ARG A 1 190 ? 107.195 44.994 -18.437 1.00 37.36 190 ARG A O 1
ATOM 1427 N N . LEU A 1 191 ? 109.313 44.925 -19.189 1.00 37.53 191 LEU A N 1
ATOM 1428 C CA . LEU A 1 191 ? 109.863 44.694 -17.866 1.00 38.48 191 LEU A CA 1
ATOM 1429 C C . LEU A 1 191 ? 109.584 45.872 -16.952 1.00 39.25 191 LEU A C 1
ATOM 1430 O O . LEU A 1 191 ? 109.273 46.975 -17.416 1.00 36.98 191 LEU A O 1
ATOM 1435 N N . PRO A 1 192 ? 109.670 45.647 -15.632 1.00 39.96 192 PRO A N 1
ATOM 1436 C CA . PRO A 1 192 ? 109.435 46.710 -14.654 1.00 41.30 192 PRO A CA 1
ATOM 1437 C C . PRO A 1 192 ? 110.405 47.844 -14.951 1.00 41.44 192 PRO A C 1
ATOM 1438 O O . PRO A 1 192 ? 111.474 47.616 -15.515 1.00 40.81 192 PRO A O 1
ATOM 1442 N N . GLU A 1 193 ? 110.031 49.060 -14.570 1.00 43.08 193 GLU A N 1
ATOM 1443 C CA . GLU A 1 193 ? 110.863 50.233 -14.810 1.00 43.89 193 GLU A CA 1
ATOM 1444 C C . GLU A 1 193 ? 111.995 50.399 -13.806 1.00 42.51 193 GLU A C 1
ATOM 1445 O O . GLU A 1 193 ? 111.885 49.979 -12.658 1.00 42.82 193 GLU A O 1
ATOM 1451 N N . GLY A 1 194 ? 113.079 51.020 -14.260 1.00 41.69 194 GLY A N 1
ATOM 1452 C CA . GLY A 1 194 ? 114.219 51.300 -13.401 1.00 40.76 194 GLY A CA 1
ATOM 1453 C C . GLY A 1 194 ? 115.047 50.165 -12.834 1.00 39.04 194 GLY A C 1
ATOM 1454 O O . GLY A 1 194 ? 115.757 50.362 -11.847 1.00 39.60 194 GLY A O 1
ATOM 1455 N N . LEU A 1 195 ? 114.972 48.984 -13.435 1.00 37.31 195 LEU A N 1
ATOM 1456 C CA . LEU A 1 195 ? 115.758 47.862 -12.936 1.00 36.12 195 LEU A CA 1
ATOM 1457 C C . LEU A 1 195 ? 117.234 48.076 -13.231 1.00 35.86 195 LEU A C 1
ATOM 1458 O O . LEU A 1 195 ? 117.593 48.751 -14.196 1.00 35.36 195 LEU A O 1
ATOM 1463 N N . PRO A 1 196 ? 118.112 47.519 -12.388 1.00 35.97 196 PRO A N 1
ATOM 1464 C CA . PRO A 1 196 ? 119.550 47.672 -12.621 1.00 35.58 196 PRO A CA 1
ATOM 1465 C C . PRO A 1 196 ? 119.883 46.810 -13.835 1.00 34.47 196 PRO A C 1
ATOM 1466 O O . PRO A 1 196 ? 119.049 46.025 -14.281 1.00 33.78 196 PRO A O 1
ATOM 1470 N N . GLU A 1 197 ? 121.088 46.956 -14.368 1.00 32.44 197 GLU A N 1
ATOM 1471 C CA . GLU A 1 197 ? 121.513 46.152 -15.504 1.00 32.00 197 GLU A CA 1
ATOM 1472 C C . GLU A 1 197 ? 121.523 44.681 -15.068 1.00 29.83 197 GLU A C 1
ATOM 1473 O O . GLU A 1 197 ? 121.881 44.378 -13.934 1.00 29.97 197 GLU A O 1
ATOM 1479 N N . GLY A 1 198 ? 121.123 43.782 -15.963 1.00 30.25 198 GLY A N 1
ATOM 1480 C CA . GLY A 1 198 ? 121.101 42.361 -15.642 1.00 30.16 198 GLY A CA 1
ATOM 1481 C C . GLY A 1 198 ? 122.488 41.754 -15.514 1.00 29.45 198 GLY A C 1
ATOM 1482 O O . GLY A 1 198 ? 123.475 42.491 -15.463 1.00 33.53 198 GLY A O 1
ATOM 1483 N N . PRO A 1 199 ? 122.614 40.416 -15.492 1.00 25.91 199 PRO A N 1
ATOM 1484 C CA . PRO A 1 199 ? 121.558 39.398 -15.583 1.00 24.29 199 PRO A CA 1
ATOM 1485 C C . PRO A 1 199 ? 120.617 39.389 -14.380 1.00 22.44 199 PRO A C 1
ATOM 1486 O O . PRO A 1 199 ? 120.942 39.919 -13.313 1.00 20.05 199 PRO A O 1
ATOM 1490 N N . TYR A 1 200 ? 119.465 38.747 -14.554 1.00 20.16 200 TYR A N 1
ATOM 1491 C CA . TYR A 1 200 ? 118.468 38.674 -13.496 1.00 19.33 200 TYR A CA 1
ATOM 1492 C C . TYR A 1 200 ? 118.078 37.262 -13.100 1.00 17.69 200 TYR A C 1
ATOM 1493 O O . TYR A 1 200 ? 118.231 36.317 -13.872 1.00 19.32 200 TYR A O 1
ATOM 1502 N N . VAL A 1 201 ? 117.578 37.156 -11.874 1.00 17.89 201 VAL A N 1
ATOM 1503 C CA . VAL A 1 201 ? 117.036 35.919 -11.331 1.00 17.43 201 VAL A CA 1
ATOM 1504 C C . VAL A 1 201 ? 115.687 36.389 -10.801 1.00 18.38 201 VAL A C 1
ATOM 1505 O O . VAL A 1 201 ? 115.631 37.314 -9.990 1.00 19.80 201 VAL A O 1
ATOM 1509 N N . THR A 1 202 ? 114.602 35.789 -11.278 1.00 18.84 202 THR A N 1
ATOM 1510 C CA . THR A 1 202 ? 113.282 36.185 -10.801 1.00 20.21 202 THR A CA 1
ATOM 1511 C C . THR A 1 202 ? 112.921 35.323 -9.610 1.00 21.17 202 THR A C 1
ATOM 1512 O O . THR A 1 202 ? 113.123 34.106 -9.627 1.00 19.76 202 THR A O 1
ATOM 1516 N N . VAL A 1 203 ? 112.418 35.966 -8.561 1.00 20.68 203 VAL A N 1
ATOM 1517 C CA . VAL A 1 203 ? 112.026 35.257 -7.350 1.00 20.95 203 VAL A CA 1
ATOM 1518 C C . VAL A 1 203 ? 110.554 35.473 -7.047 1.00 24.54 203 VAL A C 1
ATOM 1519 O O . VAL A 1 203 ? 110.039 36.590 -7.179 1.00 23.33 203 VAL A O 1
ATOM 1523 N N . THR A 1 204 ? 109.896 34.394 -6.632 1.00 26.98 204 THR A N 1
ATOM 1524 C CA . THR A 1 204 ? 108.478 34.418 -6.284 1.00 32.94 204 THR A CA 1
ATOM 1525 C C . THR A 1 204 ? 108.180 33.413 -5.156 1.00 35.75 204 THR A C 1
ATOM 1526 O O . THR A 1 204 ? 108.485 32.219 -5.262 1.00 35.38 204 THR A O 1
ATOM 1542 N N . HIS A 1 206 ? 104.912 32.589 -2.476 1.00 45.31 206 HIS A N 1
ATOM 1543 C CA . HIS A 1 206 ? 103.572 32.927 -1.995 1.00 48.36 206 HIS A CA 1
ATOM 1544 C C . HIS A 1 206 ? 102.668 31.738 -1.672 1.00 48.40 206 HIS A C 1
ATOM 1545 O O . HIS A 1 206 ? 101.477 31.928 -1.424 1.00 49.36 206 HIS A O 1
ATOM 1552 N N . ARG A 1 207 ? 103.215 30.527 -1.674 1.00 48.00 207 ARG A N 1
ATOM 1553 C CA . ARG A 1 207 ? 102.420 29.354 -1.343 1.00 47.13 207 ARG A CA 1
ATOM 1554 C C . ARG A 1 207 ? 102.030 29.518 0.122 1.00 44.73 207 ARG A C 1
ATOM 1555 O O . ARG A 1 207 ? 102.892 29.610 0.994 1.00 41.20 207 ARG A O 1
ATOM 1563 N N . ARG A 1 208 ? 100.731 29.553 0.392 1.00 45.08 208 ARG A N 1
ATOM 1564 C CA . ARG A 1 208 ? 100.253 29.746 1.753 1.00 46.35 208 ARG A CA 1
ATOM 1565 C C . ARG A 1 208 ? 100.876 28.827 2.798 1.00 44.37 208 ARG A C 1
ATOM 1566 O O . ARG A 1 208 ? 101.135 29.261 3.917 1.00 42.63 208 ARG A O 1
ATOM 1574 N N . GLU A 1 209 ? 101.116 27.565 2.447 1.00 43.57 209 GLU A N 1
ATOM 1575 C CA . GLU A 1 209 ? 101.703 26.631 3.405 1.00 41.78 209 GLU A CA 1
ATOM 1576 C C . GLU A 1 209 ? 103.142 26.989 3.767 1.00 39.71 209 GLU A C 1
ATOM 1577 O O . GLU A 1 209 ? 103.622 26.635 4.843 1.00 39.74 209 GLU A O 1
ATOM 1583 N N . ASN A 1 210 ? 103.829 27.686 2.869 1.00 36.43 210 ASN A N 1
ATOM 1584 C CA . ASN A 1 210 ? 105.209 28.097 3.116 1.00 34.89 210 ASN A CA 1
ATOM 1585 C C . ASN A 1 210 ? 105.257 29.393 3.933 1.00 32.67 210 ASN A C 1
ATOM 1586 O O . ASN A 1 210 ? 106.324 29.814 4.372 1.00 27.90 210 ASN A O 1
ATOM 1591 N N . TRP A 1 211 ? 104.097 30.017 4.135 1.00 34.16 211 TRP A N 1
ATOM 1592 C CA . TRP A 1 211 ? 104.000 31.269 4.898 1.00 36.16 211 TRP A CA 1
ATOM 1593 C C . TRP A 1 211 ? 104.969 31.379 6.070 1.00 33.83 211 TRP A C 1
ATOM 1594 O O . TRP A 1 211 ? 105.805 32.283 6.113 1.00 33.96 211 TRP A O 1
ATOM 1605 N N . PRO A 1 212 ? 104.863 30.458 7.043 1.00 32.61 212 PRO A N 1
ATOM 1606 C CA . PRO A 1 212 ? 105.718 30.446 8.232 1.00 32.14 212 PRO A CA 1
ATOM 1607 C C . PRO A 1 212 ? 107.192 30.139 8.003 1.00 29.86 212 PRO A C 1
ATOM 1608 O O . PRO A 1 212 ? 107.995 30.245 8.929 1.00 29.60 212 PRO A O 1
ATOM 1612 N N . LEU A 1 213 ? 107.541 29.758 6.777 1.00 26.70 213 LEU A N 1
ATOM 1613 C CA . LEU A 1 213 ? 108.926 29.445 6.438 1.00 24.54 213 LEU A CA 1
ATOM 1614 C C . LEU A 1 213 ? 109.546 30.594 5.650 1.00 23.96 213 LEU A C 1
ATOM 1615 O O . LEU A 1 213 ? 110.746 30.591 5.377 1.00 23.32 213 LEU A O 1
ATOM 1620 N N . LEU A 1 214 ? 108.726 31.575 5.289 1.00 26.33 214 LEU A N 1
ATOM 1621 C CA . LEU A 1 214 ? 109.198 32.702 4.488 1.00 26.63 214 LEU A CA 1
ATOM 1622 C C . LEU A 1 214 ? 110.410 33.436 5.030 1.00 25.45 214 LEU A C 1
ATOM 1623 O O . LEU A 1 214 ? 111.302 33.787 4.267 1.00 25.28 214 LEU A O 1
ATOM 1628 N N . SER A 1 215 ? 110.449 33.679 6.336 1.00 25.14 215 SER A N 1
ATOM 1629 C CA . SER A 1 215 ? 111.591 34.371 6.912 1.00 25.07 215 SER A CA 1
ATOM 1630 C C . SER A 1 215 ? 112.861 33.532 6.750 1.00 24.99 215 SER A C 1
ATOM 1631 O O . SER A 1 215 ? 113.903 34.049 6.352 1.00 24.09 215 SER A O 1
ATOM 1634 N N . ASP A 1 216 ? 112.772 32.238 7.060 1.00 22.32 216 ASP A N 1
ATOM 1635 C CA . ASP A 1 216 ? 113.920 31.338 6.924 1.00 22.36 216 ASP A CA 1
ATOM 1636 C C . ASP A 1 216 ? 114.345 31.230 5.454 1.00 21.42 216 ASP A C 1
ATOM 1637 O O . ASP A 1 216 ? 115.536 31.250 5.142 1.00 22.52 216 ASP A O 1
ATOM 1642 N N . LEU A 1 217 ? 113.374 31.110 4.552 1.00 21.18 217 LEU A N 1
ATOM 1643 C CA . LEU A 1 217 ? 113.686 30.999 3.128 1.00 21.20 217 LEU A CA 1
ATOM 1644 C C . LEU A 1 217 ? 114.258 32.312 2.591 1.00 22.06 217 LEU A C 1
ATOM 1645 O O . LEU A 1 217 ? 115.148 32.309 1.744 1.00 21.51 217 LEU A O 1
ATOM 1650 N N . ALA A 1 218 ? 113.750 33.437 3.088 1.00 22.63 218 ALA A N 1
ATOM 1651 C CA . ALA A 1 218 ? 114.262 34.730 2.647 1.00 22.58 218 ALA A CA 1
ATOM 1652 C C . ALA A 1 218 ? 115.730 34.857 3.034 1.00 21.58 218 ALA A C 1
ATOM 1653 O O . ALA A 1 218 ? 116.540 35.365 2.258 1.00 21.49 218 ALA A O 1
ATOM 1655 N N . GLN A 1 219 ? 116.076 34.397 4.235 1.00 23.60 219 GLN A N 1
ATOM 1656 C CA . GLN A 1 219 ? 117.461 34.464 4.694 1.00 24.16 219 GLN A CA 1
ATOM 1657 C C . GLN A 1 219 ? 118.353 33.635 3.779 1.00 22.84 219 GLN A C 1
ATOM 1658 O O . GLN A 1 219 ? 119.483 34.019 3.488 1.00 22.32 219 GLN A O 1
ATOM 1664 N N . ALA A 1 220 ? 117.845 32.491 3.331 1.00 21.69 220 ALA A N 1
ATOM 1665 C CA . ALA A 1 220 ? 118.618 31.632 2.445 1.00 20.72 220 ALA A CA 1
ATOM 1666 C C . ALA A 1 220 ? 118.842 32.362 1.120 1.00 19.76 220 ALA A C 1
ATOM 1667 O O . ALA A 1 220 ? 119.936 32.320 0.550 1.00 20.49 220 ALA A O 1
ATOM 1669 N N . LEU A 1 221 ? 117.807 33.038 0.634 1.00 20.79 221 LEU A N 1
ATOM 1670 C CA . LEU A 1 221 ? 117.921 33.766 -0.626 1.00 21.81 221 LEU A CA 1
ATOM 1671 C C . LEU A 1 221 ? 118.865 34.961 -0.463 1.00 22.13 221 LEU A C 1
ATOM 1672 O O . LEU A 1 221 ? 119.547 35.359 -1.408 1.00 20.64 221 LEU A O 1
ATOM 1677 N N . LYS A 1 222 ? 118.901 35.530 0.740 1.00 20.62 222 LYS A N 1
ATOM 1678 C CA . LYS A 1 222 ? 119.798 36.648 1.009 1.00 20.49 222 LYS A CA 1
ATOM 1679 C C . LYS A 1 222 ? 121.231 36.126 0.875 1.00 20.93 222 LYS A C 1
ATOM 1680 O O . LYS A 1 222 ? 122.096 36.797 0.307 1.00 20.62 222 LYS A O 1
ATOM 1687 N N . ARG A 1 223 ? 121.482 34.922 1.393 1.00 20.26 223 ARG A N 1
ATOM 1688 C CA . ARG A 1 223 ? 122.813 34.322 1.293 1.00 22.21 223 ARG A CA 1
ATOM 1689 C C . ARG A 1 223 ? 123.189 34.114 -0.168 1.00 22.33 223 ARG A C 1
ATOM 1690 O O . ARG A 1 223 ? 124.339 34.326 -0.563 1.00 20.96 223 ARG A O 1
ATOM 1698 N N . VAL A 1 224 ? 122.220 33.677 -0.969 1.00 21.95 224 VAL A N 1
ATOM 1699 C CA . VAL A 1 224 ? 122.473 33.458 -2.387 1.00 20.97 224 VAL A CA 1
ATOM 1700 C C . VAL A 1 224 ? 122.849 34.791 -3.042 1.00 20.02 224 VAL A C 1
ATOM 1701 O O . VAL A 1 224 ? 123.828 34.880 -3.783 1.00 20.42 224 VAL A O 1
ATOM 1705 N N . ALA A 1 225 ? 122.071 35.826 -2.759 1.00 19.58 225 ALA A N 1
ATOM 1706 C CA . ALA A 1 225 ? 122.329 37.141 -3.339 1.00 20.27 225 ALA A CA 1
ATOM 1707 C C . ALA A 1 225 ? 123.729 37.641 -2.983 1.00 22.34 225 ALA A C 1
ATOM 1708 O O . ALA A 1 225 ? 124.424 38.219 -3.815 1.00 22.15 225 ALA A O 1
ATOM 1710 N N . GLU A 1 226 ? 124.153 37.411 -1.747 1.00 23.41 226 GLU A N 1
ATOM 1711 C CA . GLU A 1 226 ? 125.479 37.853 -1.334 1.00 26.01 226 GLU A CA 1
ATOM 1712 C C . GLU A 1 226 ? 126.582 37.083 -2.062 1.00 25.97 226 GLU A C 1
ATOM 1713 O O . GLU A 1 226 ? 127.671 37.609 -2.293 1.00 24.42 226 GLU A O 1
ATOM 1719 N N . ALA A 1 227 ? 126.290 35.843 -2.442 1.00 24.37 227 ALA A N 1
ATOM 1720 C CA . ALA A 1 227 ? 127.270 35.013 -3.142 1.00 23.76 227 ALA A CA 1
ATOM 1721 C C . ALA A 1 227 ? 127.367 35.321 -4.638 1.00 22.23 227 ALA A C 1
ATOM 1722 O O . ALA A 1 227 ? 128.315 34.890 -5.301 1.00 22.55 227 ALA A O 1
ATOM 1724 N N . PHE A 1 228 ? 126.385 36.051 -5.165 1.00 20.13 228 PHE A N 1
ATOM 1725 C CA . PHE A 1 228 ? 126.340 36.409 -6.585 1.00 20.25 228 PHE A CA 1
ATOM 1726 C C . PHE A 1 228 ? 126.075 37.902 -6.753 1.00 21.24 228 PHE A C 1
ATOM 1727 O O . PHE A 1 228 ? 125.021 38.306 -7.242 1.00 21.16 228 PHE A O 1
ATOM 1735 N N . PRO A 1 229 ? 127.039 38.741 -6.354 1.00 22.75 229 PRO A N 1
ATOM 1736 C CA . PRO A 1 229 ? 126.913 40.197 -6.452 1.00 22.24 229 PRO A CA 1
ATOM 1737 C C . PRO A 1 229 ? 126.637 40.750 -7.847 1.00 22.33 229 PRO A C 1
ATOM 1738 O O . PRO A 1 229 ? 126.081 41.834 -7.981 1.00 23.98 229 PRO A O 1
ATOM 1742 N N . HIS A 1 230 ? 127.017 40.012 -8.884 1.00 21.82 230 HIS A N 1
ATOM 1743 C CA . HIS A 1 230 ? 126.802 40.488 -10.248 1.00 23.24 230 HIS A CA 1
ATOM 1744 C C . HIS A 1 230 ? 125.419 40.189 -10.804 1.00 22.03 230 HIS A C 1
ATOM 1745 O O . HIS A 1 230 ? 125.094 40.598 -11.920 1.00 22.55 230 HIS A O 1
ATOM 1752 N N . LEU A 1 231 ? 124.610 39.463 -10.037 1.00 22.14 231 LEU A N 1
ATOM 1753 C CA . LEU A 1 231 ? 123.254 39.137 -10.461 1.00 19.68 231 LEU A CA 1
ATOM 1754 C C . LEU A 1 231 ? 122.269 39.988 -9.684 1.00 19.15 231 LEU A C 1
ATOM 1755 O O . LEU A 1 231 ? 122.516 40.341 -8.536 1.00 20.48 231 LEU A O 1
ATOM 1760 N N . THR A 1 232 ? 121.145 40.313 -10.308 1.00 19.44 232 THR A N 1
ATOM 1761 C CA . THR A 1 232 ? 120.121 41.085 -9.624 1.00 19.51 232 THR A CA 1
ATOM 1762 C C . THR A 1 232 ? 118.907 40.191 -9.439 1.00 19.47 232 THR A C 1
ATOM 1763 O O . THR A 1 232 ? 118.377 39.652 -10.404 1.00 18.55 232 THR A O 1
ATOM 1767 N N . PHE A 1 233 ? 118.486 40.031 -8.189 1.00 19.00 233 PHE A N 1
ATOM 1768 C CA . PHE A 1 233 ? 117.338 39.192 -7.855 1.00 19.54 233 PHE A CA 1
ATOM 1769 C C . PHE A 1 233 ? 116.089 40.054 -7.762 1.00 20.11 233 PHE A C 1
ATOM 1770 O O . PHE A 1 233 ? 115.986 40.918 -6.894 1.00 21.40 233 PHE A O 1
ATOM 1778 N N . VAL A 1 234 ? 115.150 39.813 -8.673 1.00 20.76 234 VAL A N 1
ATOM 1779 C CA . VAL A 1 234 ? 113.910 40.582 -8.730 1.00 21.17 234 VAL A CA 1
ATOM 1780 C C . VAL A 1 234 ? 112.762 39.774 -8.155 1.00 21.51 234 VAL A C 1
ATOM 1781 O O . VAL A 1 234 ? 112.417 38.704 -8.662 1.00 21.65 234 VAL A O 1
ATOM 1785 N N . TYR A 1 235 ? 112.160 40.323 -7.104 1.00 21.65 235 TYR A N 1
ATOM 1786 C CA . TYR A 1 235 ? 111.098 39.662 -6.371 1.00 22.36 235 TYR A CA 1
ATOM 1787 C C . TYR A 1 235 ? 109.803 40.470 -6.216 1.00 23.94 235 TYR A C 1
ATOM 1788 O O . TYR A 1 235 ? 109.726 41.367 -5.379 1.00 26.84 235 TYR A O 1
ATOM 1797 N N . PRO A 1 236 ? 108.782 40.173 -7.037 1.00 26.06 236 PRO A N 1
ATOM 1798 C CA . PRO A 1 236 ? 107.504 40.890 -6.931 1.00 27.65 236 PRO A CA 1
ATOM 1799 C C . PRO A 1 236 ? 106.811 40.238 -5.734 1.00 27.44 236 PRO A C 1
ATOM 1800 O O . PRO A 1 236 ? 106.307 39.122 -5.840 1.00 29.28 236 PRO A O 1
ATOM 1804 N N . VAL A 1 237 ? 106.807 40.919 -4.594 1.00 27.95 237 VAL A N 1
ATOM 1805 C CA . VAL A 1 237 ? 106.214 40.366 -3.380 1.00 27.61 237 VAL A CA 1
ATOM 1806 C C . VAL A 1 237 ? 104.702 40.538 -3.276 1.00 29.86 237 VAL A C 1
ATOM 1807 O O . VAL A 1 237 ? 104.181 41.635 -3.473 1.00 30.19 237 VAL A O 1
ATOM 1811 N N . HIS A 1 238 ? 103.995 39.457 -2.957 1.00 30.75 238 HIS A N 1
ATOM 1812 C CA . HIS A 1 238 ? 102.546 39.547 -2.815 1.00 34.56 238 HIS A CA 1
ATOM 1813 C C . HIS A 1 238 ? 102.159 40.547 -1.723 1.00 34.67 238 HIS A C 1
ATOM 1814 O O . HIS A 1 238 ? 102.917 40.778 -0.778 1.00 29.71 238 HIS A O 1
ATOM 1821 N N . LEU A 1 239 ? 100.975 41.138 -1.866 1.00 36.92 239 LEU A N 1
ATOM 1822 C CA . LEU A 1 239 ? 100.482 42.145 -0.928 1.00 39.39 239 LEU A CA 1
ATOM 1823 C C . LEU A 1 239 ? 100.162 41.671 0.487 1.00 40.15 239 LEU A C 1
ATOM 1824 O O . LEU A 1 239 ? 100.168 42.472 1.424 1.00 40.36 239 LEU A O 1
ATOM 1829 N N . ASN A 1 240 ? 99.875 40.383 0.644 1.00 39.36 240 ASN A N 1
ATOM 1830 C CA . ASN A 1 240 ? 99.549 39.835 1.956 1.00 40.22 240 ASN A CA 1
ATOM 1831 C C . ASN A 1 240 ? 100.540 40.308 3.020 1.00 40.05 240 ASN A C 1
ATOM 1832 O O . ASN A 1 240 ? 101.736 40.022 2.941 1.00 37.81 240 ASN A O 1
ATOM 1837 N N . PRO A 1 241 ? 100.049 41.042 4.034 1.00 39.48 241 PRO A N 1
ATOM 1838 C CA . PRO A 1 241 ? 100.906 41.547 5.112 1.00 39.30 241 PRO A CA 1
ATOM 1839 C C . PRO A 1 241 ? 101.740 40.447 5.773 1.00 37.13 241 PRO A C 1
ATOM 1840 O O . PRO A 1 241 ? 102.876 40.684 6.179 1.00 37.03 241 PRO A O 1
ATOM 1844 N N . VAL A 1 242 ? 101.168 39.251 5.885 1.00 36.46 242 VAL A N 1
ATOM 1845 C CA . VAL A 1 242 ? 101.863 38.120 6.498 1.00 36.04 242 VAL A CA 1
ATOM 1846 C C . VAL A 1 242 ? 103.158 37.820 5.744 1.00 34.48 242 VAL A C 1
ATOM 1847 O O . VAL A 1 242 ? 104.196 37.520 6.346 1.00 33.73 242 VAL A O 1
ATOM 1851 N N . VAL A 1 243 ? 103.082 37.904 4.420 1.00 30.65 243 VAL A N 1
ATOM 1852 C CA . VAL A 1 243 ? 104.231 37.657 3.557 1.00 28.63 243 VAL A CA 1
ATOM 1853 C C . VAL A 1 243 ? 105.271 38.762 3.706 1.00 27.77 243 VAL A C 1
ATOM 1854 O O . VAL A 1 243 ? 106.462 38.494 3.856 1.00 25.22 243 VAL A O 1
ATOM 1858 N N . ARG A 1 244 ? 104.813 40.010 3.667 1.00 27.41 244 ARG A N 1
ATOM 1859 C CA . ARG A 1 244 ? 105.717 41.143 3.772 1.00 26.14 244 ARG A CA 1
ATOM 1860 C C . ARG A 1 244 ? 106.385 41.275 5.127 1.00 25.66 244 ARG A C 1
ATOM 1861 O O . ARG A 1 244 ? 107.546 41.656 5.212 1.00 26.89 244 ARG A O 1
ATOM 1869 N N . GLU A 1 245 ? 105.667 40.951 6.196 1.00 27.49 245 GLU A N 1
ATOM 1870 C CA . GLU A 1 245 ? 106.268 41.039 7.521 1.00 28.70 245 GLU A CA 1
ATOM 1871 C C . GLU A 1 245 ? 107.428 40.063 7.630 1.00 28.21 245 GLU A C 1
ATOM 1872 O O . GLU A 1 245 ? 108.379 40.286 8.379 1.00 29.27 245 GLU A O 1
ATOM 1878 N N . ALA A 1 246 ? 107.343 38.976 6.871 1.00 27.54 246 ALA A N 1
ATOM 1879 C CA . ALA A 1 246 ? 108.381 37.957 6.888 1.00 25.78 246 ALA A CA 1
ATOM 1880 C C . ALA A 1 246 ? 109.565 38.289 5.986 1.00 24.89 246 ALA A C 1
ATOM 1881 O O . ALA A 1 246 ? 110.715 38.186 6.405 1.00 26.08 246 ALA A O 1
ATOM 1883 N N . VAL A 1 247 ? 109.286 38.694 4.752 1.00 26.36 247 VAL A N 1
ATOM 1884 C CA . VAL A 1 247 ? 110.360 38.968 3.796 1.00 26.33 247 VAL A CA 1
ATOM 1885 C C . VAL A 1 247 ? 111.002 40.356 3.794 1.00 27.03 247 VAL A C 1
ATOM 1886 O O . VAL A 1 247 ? 112.211 40.477 3.596 1.00 25.77 247 VAL A O 1
ATOM 1890 N N . PHE A 1 248 ? 110.215 41.403 4.014 1.00 27.63 248 PHE A N 1
ATOM 1891 C CA . PHE A 1 248 ? 110.774 42.755 4.019 1.00 27.44 248 PHE A CA 1
ATOM 1892 C C . PHE A 1 248 ? 111.948 42.969 4.977 1.00 28.34 248 PHE A C 1
ATOM 1893 O O . PHE A 1 248 ? 112.994 43.478 4.576 1.00 27.38 248 PHE A O 1
ATOM 1901 N N . PRO A 1 249 ? 111.801 42.585 6.256 1.00 30.18 249 PRO A N 1
ATOM 1902 C CA . PRO A 1 249 ? 112.916 42.786 7.188 1.00 31.26 249 PRO A CA 1
ATOM 1903 C C . PRO A 1 249 ? 114.216 42.078 6.798 1.00 31.05 249 PRO A C 1
ATOM 1904 O O . PRO A 1 249 ? 115.310 42.502 7.184 1.00 30.57 249 PRO A O 1
ATOM 1908 N N . VAL A 1 250 ? 114.096 41.007 6.022 1.00 27.02 250 VAL A N 1
ATOM 1909 C CA . VAL A 1 250 ? 115.267 40.255 5.599 1.00 25.23 250 VAL A CA 1
ATOM 1910 C C . VAL A 1 250 ? 115.870 40.753 4.287 1.00 23.68 250 VAL A C 1
ATOM 1911 O O . VAL A 1 250 ? 117.085 40.918 4.182 1.00 25.37 250 VAL A O 1
ATOM 1915 N N . LEU A 1 251 ? 115.020 41.004 3.298 1.00 23.77 251 LEU A N 1
ATOM 1916 C CA . LEU A 1 251 ? 115.501 41.410 1.984 1.00 24.42 251 LEU A CA 1
ATOM 1917 C C . LEU A 1 251 ? 115.598 42.901 1.683 1.00 26.43 251 LEU A C 1
ATOM 1918 O O . LEU A 1 251 ? 116.241 43.281 0.711 1.00 25.50 251 LEU A O 1
ATOM 1923 N N . LYS A 1 252 ? 114.955 43.743 2.490 1.00 28.01 252 LYS A N 1
ATOM 1924 C CA . LYS A 1 252 ? 115.060 45.187 2.277 1.00 30.07 252 LYS A CA 1
ATOM 1925 C C . LYS A 1 252 ? 116.478 45.562 2.669 1.00 29.37 252 LYS A C 1
ATOM 1926 O O . LYS A 1 252 ? 116.967 45.143 3.717 1.00 32.86 252 LYS A O 1
ATOM 1932 N N . GLY A 1 253 ? 117.144 46.347 1.838 1.00 29.85 253 GLY A N 1
ATOM 1933 C CA . GLY A 1 253 ? 118.496 46.738 2.166 1.00 29.84 253 GLY A CA 1
ATOM 1934 C C . GLY A 1 253 ? 119.540 45.813 1.573 1.00 30.09 253 GLY A C 1
ATOM 1935 O O . GLY A 1 253 ? 120.735 46.074 1.702 1.00 30.14 253 GLY A O 1
ATOM 1936 N N . VAL A 1 254 ? 119.110 44.714 0.952 1.00 27.04 254 VAL A N 1
ATOM 1937 C CA . VAL A 1 254 ? 120.075 43.816 0.325 1.00 25.53 254 VAL A CA 1
ATOM 1938 C C . VAL A 1 254 ? 120.354 44.463 -1.025 1.00 23.16 254 VAL A C 1
ATOM 1939 O O . VAL A 1 254 ? 119.454 44.618 -1.847 1.00 25.03 254 VAL A O 1
ATOM 1943 N N . ARG A 1 255 ? 121.606 44.856 -1.225 1.00 25.46 255 ARG A N 1
ATOM 1944 C CA . ARG A 1 255 ? 122.058 45.553 -2.424 1.00 26.08 255 ARG A CA 1
ATOM 1945 C C . ARG A 1 255 ? 121.529 45.078 -3.776 1.00 25.97 255 ARG A C 1
ATOM 1946 O O . ARG A 1 255 ? 121.058 45.891 -4.574 1.00 22.81 255 ARG A O 1
ATOM 1954 N N . ASN A 1 256 ? 121.613 43.775 -4.043 1.00 23.49 256 ASN A N 1
ATOM 1955 C CA . ASN A 1 256 ? 121.170 43.257 -5.335 1.00 22.22 256 ASN A CA 1
ATOM 1956 C C . ASN A 1 256 ? 119.815 42.550 -5.372 1.00 22.25 256 ASN A C 1
ATOM 1957 O O . ASN A 1 256 ? 119.552 41.727 -6.254 1.00 21.03 256 ASN A O 1
ATOM 1962 N N . PHE A 1 257 ? 118.963 42.873 -4.408 1.00 21.42 257 PHE A N 1
ATOM 1963 C CA . PHE A 1 257 ? 117.611 42.342 -4.394 1.00 23.24 257 PHE A CA 1
ATOM 1964 C C . PHE A 1 257 ? 116.701 43.538 -4.681 1.00 24.92 257 PHE A C 1
ATOM 1965 O O . PHE A 1 257 ? 116.879 44.623 -4.109 1.00 24.89 257 PHE A O 1
ATOM 1973 N N . VAL A 1 258 ? 115.750 43.349 -5.584 1.00 25.50 258 VAL A N 1
ATOM 1974 C CA . VAL A 1 258 ? 114.790 44.397 -5.916 1.00 26.25 258 VAL A CA 1
ATOM 1975 C C . VAL A 1 258 ? 113.407 43.875 -5.564 1.00 28.02 258 VAL A C 1
ATOM 1976 O O . VAL A 1 258 ? 112.938 42.901 -6.156 1.00 26.19 258 VAL A O 1
ATOM 1980 N N . LEU A 1 259 ? 112.757 44.508 -4.592 1.00 27.27 259 LEU A N 1
ATOM 1981 C CA . LEU A 1 259 ? 111.421 44.087 -4.198 1.00 29.39 259 LEU A CA 1
ATOM 1982 C C . LEU A 1 259 ? 110.386 44.952 -4.906 1.00 31.37 259 LEU A C 1
ATOM 1983 O O . LEU A 1 259 ? 110.435 46.180 -4.843 1.00 32.30 259 LEU A O 1
ATOM 1988 N N . LEU A 1 260 ? 109.457 44.301 -5.594 1.00 31.30 260 LEU A N 1
ATOM 1989 C CA . LEU A 1 260 ? 108.415 45.003 -6.326 1.00 32.23 260 LEU A CA 1
ATOM 1990 C C . LEU A 1 260 ? 107.032 44.548 -5.891 1.00 33.40 260 LEU A C 1
ATOM 1991 O O . LEU A 1 260 ? 106.889 43.567 -5.159 1.00 31.11 260 LEU A O 1
ATOM 1996 N N . ASP A 1 261 ? 106.017 45.276 -6.346 1.00 33.83 261 ASP A N 1
ATOM 1997 C CA . ASP A 1 261 ? 104.635 44.921 -6.061 1.00 36.28 261 ASP A CA 1
ATOM 1998 C C . ASP A 1 261 ? 104.267 43.934 -7.161 1.00 35.95 261 ASP A C 1
ATOM 1999 O O . ASP A 1 261 ? 104.947 43.869 -8.187 1.00 37.35 261 ASP A O 1
ATOM 2004 N N . PRO A 1 262 ? 103.201 43.148 -6.965 1.00 35.93 262 PRO A N 1
ATOM 2005 C CA . PRO A 1 262 ? 102.781 42.172 -7.976 1.00 36.81 262 PRO A CA 1
ATOM 2006 C C . PRO A 1 262 ? 102.719 42.770 -9.385 1.00 37.66 262 PRO A C 1
ATOM 2007 O O . PRO A 1 262 ? 102.216 43.876 -9.582 1.00 37.43 262 PRO A O 1
ATOM 2011 N N . LEU A 1 263 ? 103.229 42.026 -10.360 1.00 36.68 263 LEU A N 1
ATOM 2012 C CA . LEU A 1 263 ? 103.259 42.483 -11.745 1.00 36.63 263 LEU A CA 1
ATOM 2013 C C . LEU A 1 263 ? 102.083 41.964 -12.564 1.00 37.86 263 LEU A C 1
ATOM 2014 O O . LEU A 1 263 ? 101.424 40.999 -12.186 1.00 37.73 263 LEU A O 1
ATOM 2019 N N . GLU A 1 264 ? 101.829 42.615 -13.695 1.00 39.63 264 GLU A N 1
ATOM 2020 C CA . GLU A 1 264 ? 100.749 42.203 -14.581 1.00 40.53 264 GLU A CA 1
ATOM 2021 C C . GLU A 1 264 ? 101.257 41.018 -15.394 1.00 39.24 264 GLU A C 1
ATOM 2022 O O . GLU A 1 264 ? 102.466 40.816 -15.514 1.00 39.30 264 GLU A O 1
ATOM 2028 N N . TYR A 1 265 ? 100.336 40.239 -15.948 1.00 37.36 265 TYR A N 1
ATOM 2029 C CA . TYR A 1 265 ? 100.694 39.063 -16.735 1.00 36.43 265 TYR A CA 1
ATOM 2030 C C . TYR A 1 265 ? 101.864 39.306 -17.692 1.00 35.62 265 TYR A C 1
ATOM 2031 O O . TYR A 1 265 ? 102.871 38.599 -17.647 1.00 35.55 265 TYR A O 1
ATOM 2040 N N . GLY A 1 266 ? 101.731 40.313 -18.548 1.00 33.23 266 GLY A N 1
ATOM 2041 C CA . GLY A 1 266 ? 102.779 40.607 -19.508 1.00 31.12 266 GLY A CA 1
ATOM 2042 C C . GLY A 1 266 ? 104.113 41.051 -18.934 1.00 29.28 266 GLY A C 1
ATOM 2043 O O . GLY A 1 266 ? 105.167 40.600 -19.385 1.00 28.31 266 GLY A O 1
ATOM 2044 N N . SER A 1 267 ? 104.080 41.939 -17.948 1.00 28.78 267 SER A N 1
ATOM 2045 C CA . SER A 1 267 ? 105.312 42.432 -17.353 1.00 29.38 267 SER A CA 1
ATOM 2046 C C . SER A 1 267 ? 106.073 41.309 -16.650 1.00 29.82 267 SER A C 1
ATOM 2047 O O . SER A 1 267 ? 107.307 41.275 -16.671 1.00 29.92 267 SER A O 1
ATOM 2058 N N . ALA A 1 269 ? 105.860 38.050 -17.444 1.00 26.86 269 ALA A N 1
ATOM 2059 C CA . ALA A 1 269 ? 106.366 37.149 -18.474 1.00 26.27 269 ALA A CA 1
ATOM 2060 C C . ALA A 1 269 ? 107.654 37.707 -19.073 1.00 25.90 269 ALA A C 1
ATOM 2061 O O . ALA A 1 269 ? 108.599 36.963 -19.345 1.00 25.09 269 ALA A O 1
ATOM 2063 N N . ALA A 1 270 ? 107.684 39.020 -19.282 1.00 23.49 270 ALA A N 1
ATOM 2064 C CA . ALA A 1 270 ? 108.859 39.672 -19.846 1.00 23.48 270 ALA A CA 1
ATOM 2065 C C . ALA A 1 270 ? 110.040 39.548 -18.882 1.00 21.82 270 ALA A C 1
ATOM 2066 O O . ALA A 1 270 ? 111.161 39.256 -19.295 1.00 24.15 270 ALA A O 1
ATOM 2068 N N . LEU A 1 271 ? 109.779 39.765 -17.597 1.00 22.53 271 LEU A N 1
ATOM 2069 C CA . LEU A 1 271 ? 110.825 39.663 -16.583 1.00 22.08 271 LEU A CA 1
ATOM 2070 C C . LEU A 1 271 ? 111.412 38.254 -16.568 1.00 21.93 271 LEU A C 1
ATOM 2071 O O . LEU A 1 271 ? 112.628 38.074 -16.569 1.00 20.69 271 LEU A O 1
ATOM 2084 N N . ARG A 1 273 ? 111.365 35.978 -18.938 1.00 22.00 273 ARG A N 1
ATOM 2085 C CA . ARG A 1 273 ? 112.082 35.726 -20.179 1.00 23.26 273 ARG A CA 1
ATOM 2086 C C . ARG A 1 273 ? 113.485 36.336 -20.149 1.00 23.44 273 ARG A C 1
ATOM 2087 O O . ARG A 1 273 ? 114.422 35.788 -20.730 1.00 22.65 273 ARG A O 1
ATOM 2095 N N . ALA A 1 274 ? 113.630 37.463 -19.460 1.00 22.51 274 ALA A N 1
ATOM 2096 C CA . ALA A 1 274 ? 114.929 38.133 -19.366 1.00 22.52 274 ALA A CA 1
ATOM 2097 C C . ALA A 1 274 ? 115.795 37.591 -18.230 1.00 22.88 274 ALA A C 1
ATOM 2098 O O . ALA A 1 274 ? 116.901 38.081 -18.001 1.00 23.85 274 ALA A O 1
ATOM 2100 N N . SER A 1 275 ? 115.302 36.577 -17.526 1.00 21.05 275 SER A N 1
ATOM 2101 C CA . SER A 1 275 ? 116.034 36.015 -16.395 1.00 20.07 275 SER A CA 1
ATOM 2102 C C . SER A 1 275 ? 116.781 34.723 -16.711 1.00 20.51 275 SER A C 1
ATOM 2103 O O . SER A 1 275 ? 116.406 33.977 -17.617 1.00 20.29 275 SER A O 1
ATOM 2106 N N . LEU A 1 276 ? 117.835 34.471 -15.939 1.00 17.49 276 LEU A N 1
ATOM 2107 C CA . LEU A 1 276 ? 118.666 33.279 -16.094 1.00 19.62 276 LEU A CA 1
ATOM 2108 C C . LEU A 1 276 ? 118.026 32.112 -15.362 1.00 19.02 276 LEU A C 1
ATOM 2109 O O . LEU A 1 276 ? 118.297 30.947 -15.656 1.00 18.84 276 LEU A O 1
ATOM 2114 N N . LEU A 1 277 ? 117.184 32.438 -14.390 1.00 18.50 277 LEU A N 1
ATOM 2115 C CA . LEU A 1 277 ? 116.566 31.419 -13.556 1.00 18.05 277 LEU A CA 1
ATOM 2116 C C . LEU A 1 277 ? 115.358 31.974 -12.824 1.00 17.65 277 LEU A C 1
ATOM 2117 O O . LEU A 1 277 ? 115.307 33.165 -12.515 1.00 17.84 277 LEU A O 1
ATOM 2122 N N . LEU A 1 278 ? 114.394 31.096 -12.558 1.00 17.45 278 LEU A N 1
ATOM 2123 C CA . LEU A 1 278 ? 113.192 31.446 -11.806 1.00 17.54 278 LEU A CA 1
ATOM 2124 C C . LEU A 1 278 ? 113.192 30.622 -10.522 1.00 19.03 278 LEU A C 1
ATOM 2125 O O . LEU A 1 278 ? 113.349 29.398 -10.564 1.00 19.84 278 LEU A O 1
ATOM 2130 N N . VAL A 1 279 ? 113.042 31.298 -9.387 1.00 18.49 279 VAL A N 1
ATOM 2131 C CA . VAL A 1 279 ? 112.972 30.635 -8.089 1.00 19.08 279 VAL A CA 1
ATOM 2132 C C . VAL A 1 279 ? 111.523 30.826 -7.653 1.00 20.43 279 VAL A C 1
ATOM 2133 O O . VAL A 1 279 ? 111.039 31.956 -7.587 1.00 21.32 279 VAL A O 1
ATOM 2137 N N . THR A 1 280 ? 110.818 29.738 -7.362 1.00 20.26 280 THR A N 1
ATOM 2138 C CA . THR A 1 280 ? 109.420 29.880 -6.967 1.00 21.79 280 THR A CA 1
ATOM 2139 C C . THR A 1 280 ? 108.907 28.697 -6.156 1.00 25.09 280 THR A C 1
ATOM 2140 O O . THR A 1 280 ? 109.605 27.699 -5.985 1.00 24.38 280 THR A O 1
ATOM 2144 N N . ASP A 1 281 ? 107.686 28.824 -5.646 1.00 26.69 281 ASP A N 1
ATOM 2145 C CA . ASP A 1 281 ? 107.055 27.737 -4.907 1.00 29.78 281 ASP A CA 1
ATOM 2146 C C . ASP A 1 281 ? 105.651 27.578 -5.467 1.00 31.53 281 ASP A C 1
ATOM 2147 O O . ASP A 1 281 ? 104.801 26.902 -4.889 1.00 34.20 281 ASP A O 1
ATOM 2152 N N . SER A 1 282 ? 105.433 28.203 -6.619 1.00 33.29 282 SER A N 1
ATOM 2153 C CA . SER A 1 282 ? 104.147 28.172 -7.308 1.00 34.58 282 SER A CA 1
ATOM 2154 C C . SER A 1 282 ? 104.150 27.266 -8.534 1.00 32.36 282 SER A C 1
ATOM 2155 O O . SER A 1 282 ? 105.011 27.386 -9.400 1.00 31.78 282 SER A O 1
ATOM 2158 N N . GLY A 1 283 ? 103.175 26.365 -8.608 1.00 32.24 283 GLY A N 1
ATOM 2159 C CA . GLY A 1 283 ? 103.091 25.471 -9.747 1.00 30.70 283 GLY A CA 1
ATOM 2160 C C . GLY A 1 283 ? 102.789 26.236 -11.023 1.00 29.21 283 GLY A C 1
ATOM 2161 O O . GLY A 1 283 ? 103.338 25.938 -12.082 1.00 28.58 283 GLY A O 1
ATOM 2162 N N . GLY A 1 284 ? 101.917 27.234 -10.920 1.00 29.70 284 GLY A N 1
ATOM 2163 C CA . GLY A 1 284 ? 101.561 28.026 -12.085 1.00 29.07 284 GLY A CA 1
ATOM 2164 C C . GLY A 1 284 ? 102.750 28.763 -12.678 1.00 28.59 284 GLY A C 1
ATOM 2165 O O . GLY A 1 284 ? 102.958 28.762 -13.894 1.00 26.95 284 GLY A O 1
ATOM 2166 N N . LEU A 1 285 ? 103.539 29.396 -11.820 1.00 28.30 285 LEU A N 1
ATOM 2167 C CA . LEU A 1 285 ? 104.704 30.129 -12.294 1.00 28.45 285 LEU A CA 1
ATOM 2168 C C . LEU A 1 285 ? 105.776 29.185 -12.824 1.00 26.69 285 LEU A C 1
ATOM 2169 O O . LEU A 1 285 ? 106.501 29.518 -13.760 1.00 25.19 285 LEU A O 1
ATOM 2174 N N . GLN A 1 286 ? 105.872 28.000 -12.235 1.00 25.86 286 GLN A N 1
ATOM 2175 C CA . GLN A 1 286 ? 106.855 27.031 -12.694 1.00 26.59 286 GLN A CA 1
ATOM 2176 C C . GLN A 1 286 ? 106.527 26.667 -14.136 1.00 26.47 286 GLN A C 1
ATOM 2177 O O . GLN A 1 286 ? 107.412 26.559 -14.981 1.00 25.50 286 GLN A O 1
ATOM 2183 N N . GLU A 1 287 ? 105.242 26.494 -14.426 1.00 25.60 287 GLU A N 1
ATOM 2184 C CA . GLU A 1 287 ? 104.835 26.156 -15.778 1.00 25.25 287 GLU A CA 1
ATOM 2185 C C . GLU A 1 287 ? 105.073 27.314 -16.734 1.00 24.87 287 GLU A C 1
ATOM 2186 O O . GLU A 1 287 ? 105.381 27.104 -17.904 1.00 25.71 287 GLU A O 1
ATOM 2192 N N . GLU A 1 288 ? 104.925 28.538 -16.241 1.00 25.61 288 GLU A N 1
ATOM 2193 C CA . GLU A 1 288 ? 105.167 29.700 -17.086 1.00 27.99 288 GLU A CA 1
ATOM 2194 C C . GLU A 1 288 ? 106.649 29.770 -17.440 1.00 26.63 288 GLU A C 1
ATOM 2195 O O . GLU A 1 288 ? 107.014 30.070 -18.573 1.00 26.39 288 GLU A O 1
ATOM 2201 N N . GLY A 1 289 ? 107.505 29.494 -16.464 1.00 26.58 289 GLY A N 1
ATOM 2202 C CA . GLY A 1 289 ? 108.931 29.524 -16.735 1.00 26.26 289 GLY A CA 1
ATOM 2203 C C . GLY A 1 289 ? 109.260 28.533 -17.834 1.00 25.83 289 GLY A C 1
ATOM 2204 O O . GLY A 1 289 ? 110.006 28.840 -18.764 1.00 26.71 289 GLY A O 1
ATOM 2205 N N . ALA A 1 290 ? 108.682 27.339 -17.744 1.00 26.92 290 ALA A N 1
ATOM 2206 C CA . ALA A 1 290 ? 108.924 26.301 -18.741 1.00 25.72 290 ALA A CA 1
ATOM 2207 C C . ALA A 1 290 ? 108.479 26.710 -20.145 1.00 27.23 290 ALA A C 1
ATOM 2208 O O . ALA A 1 290 ? 109.099 26.327 -21.139 1.00 26.55 290 ALA A O 1
ATOM 2210 N N . ALA A 1 291 ? 107.408 27.493 -20.235 1.00 28.16 291 ALA A N 1
ATOM 2211 C CA . ALA A 1 291 ? 106.919 27.936 -21.540 1.00 26.26 291 ALA A CA 1
ATOM 2212 C C . ALA A 1 291 ? 107.963 28.835 -22.198 1.00 27.57 291 ALA A C 1
ATOM 2213 O O . ALA A 1 291 ? 108.160 28.804 -23.413 1.00 27.21 291 ALA A O 1
ATOM 2215 N N . LEU A 1 292 ? 108.648 29.619 -21.374 1.00 26.21 292 LEU A N 1
ATOM 2216 C CA . LEU A 1 292 ? 109.668 30.546 -21.851 1.00 25.91 292 LEU A CA 1
ATOM 2217 C C . LEU A 1 292 ? 111.054 29.912 -21.943 1.00 26.24 292 LEU A C 1
ATOM 2218 O O . LEU A 1 292 ? 112.011 30.559 -22.362 1.00 28.18 292 LEU A O 1
ATOM 2223 N N . GLY A 1 293 ? 111.164 28.648 -21.554 1.00 25.29 293 GLY A N 1
ATOM 2224 C CA . GLY A 1 293 ? 112.453 27.983 -21.604 1.00 23.93 293 GLY A CA 1
ATOM 2225 C C . GLY A 1 293 ? 113.387 28.530 -20.539 1.00 23.30 293 GLY A C 1
ATOM 2226 O O . GLY A 1 293 ? 114.607 28.576 -20.720 1.00 25.64 293 GLY A O 1
ATOM 2227 N N . VAL A 1 294 ? 112.810 28.962 -19.424 1.00 22.33 294 VAL A N 1
ATOM 2228 C CA . VAL A 1 294 ? 113.599 29.502 -18.319 1.00 20.79 294 VAL A CA 1
ATOM 2229 C C . VAL A 1 294 ? 113.729 28.438 -17.232 1.00 20.02 294 VAL A C 1
ATOM 2230 O O . VAL A 1 294 ? 112.727 27.876 -16.783 1.00 20.50 294 VAL A O 1
ATOM 2234 N N . PRO A 1 295 ? 114.968 28.137 -16.804 1.00 18.62 295 PRO A N 1
ATOM 2235 C CA . PRO A 1 295 ? 115.193 27.129 -15.761 1.00 18.17 295 PRO A CA 1
ATOM 2236 C C . PRO A 1 295 ? 114.425 27.512 -14.508 1.00 18.15 295 PRO A C 1
ATOM 2237 O O . PRO A 1 295 ? 114.350 28.693 -14.164 1.00 18.08 295 PRO A O 1
ATOM 2241 N N . VAL A 1 296 ? 113.862 26.523 -13.823 1.00 18.27 296 VAL A N 1
ATOM 2242 C CA . VAL A 1 296 ? 113.107 26.808 -12.608 1.00 16.85 296 VAL A CA 1
ATOM 2243 C C . VAL A 1 296 ? 113.538 25.964 -11.415 1.00 17.45 296 VAL A C 1
ATOM 2244 O O . VAL A 1 296 ? 113.679 24.741 -11.524 1.00 19.73 296 VAL A O 1
ATOM 2248 N N . VAL A 1 297 ? 113.755 26.622 -10.281 1.00 17.43 297 VAL A N 1
ATOM 2249 C CA . VAL A 1 297 ? 114.084 25.925 -9.050 1.00 19.37 297 VAL A CA 1
ATOM 2250 C C . VAL A 1 297 ? 112.862 26.093 -8.148 1.00 21.24 297 VAL A C 1
ATOM 2251 O O . VAL A 1 297 ? 112.395 27.210 -7.915 1.00 21.34 297 VAL A O 1
ATOM 2257 N N . VAL A 1 298 ? 112.336 24.973 -7.664 1.00 21.06 298 VAL A N 1
ATOM 2258 C CA . VAL A 1 298 ? 111.140 24.979 -6.827 1.00 23.19 298 VAL A CA 1
ATOM 2259 C C . VAL A 1 298 ? 111.451 24.816 -5.350 1.00 23.93 298 VAL A C 1
ATOM 2260 O O . VAL A 1 298 ? 112.095 23.854 -4.943 1.00 21.01 298 VAL A O 1
ATOM 2264 N N . LEU A 1 299 ? 110.983 25.769 -4.550 1.00 23.77 299 LEU A N 1
ATOM 2265 C CA . LEU A 1 299 ? 111.211 25.742 -3.116 1.00 27.78 299 LEU A CA 1
ATOM 2266 C C . LEU A 1 299 ? 110.151 24.907 -2.409 1.00 29.79 299 LEU A C 1
ATOM 2267 O O . LEU A 1 299 ? 109.337 25.419 -1.640 1.00 31.44 299 LEU A O 1
ATOM 2272 N N . ARG A 1 300 ? 110.175 23.611 -2.702 1.00 30.43 300 ARG A N 1
ATOM 2273 C CA . ARG A 1 300 ? 109.259 22.643 -2.115 1.00 34.19 300 ARG A CA 1
ATOM 2274 C C . ARG A 1 300 ? 109.989 21.310 -2.023 1.00 34.89 300 ARG A C 1
ATOM 2275 O O . ARG A 1 300 ? 110.997 21.099 -2.697 1.00 31.23 300 ARG A O 1
ATOM 2283 N N . ASN A 1 301 ? 109.482 20.411 -1.189 1.00 37.35 301 ASN A N 1
ATOM 2284 C CA . ASN A 1 301 ? 110.104 19.105 -1.030 1.00 41.21 301 ASN A CA 1
ATOM 2285 C C . ASN A 1 301 ? 109.582 18.125 -2.072 1.00 43.05 301 ASN A C 1
ATOM 2286 O O . ASN A 1 301 ? 110.233 17.127 -2.375 1.00 43.44 301 ASN A O 1
ATOM 2291 N N . VAL A 1 302 ? 108.412 18.422 -2.627 1.00 46.53 302 VAL A N 1
ATOM 2292 C CA . VAL A 1 302 ? 107.807 17.566 -3.643 1.00 50.03 302 VAL A CA 1
ATOM 2293 C C . VAL A 1 302 ? 107.065 18.420 -4.671 1.00 52.06 302 VAL A C 1
ATOM 2294 O O . VAL A 1 302 ? 106.672 19.550 -4.378 1.00 51.00 302 VAL A O 1
ATOM 2298 N N . THR A 1 303 ? 106.881 17.880 -5.874 1.00 55.09 303 THR A N 1
ATOM 2299 C CA . THR A 1 303 ? 106.182 18.598 -6.937 1.00 58.11 303 THR A CA 1
ATOM 2300 C C . THR A 1 303 ? 104.697 18.253 -6.975 1.00 60.09 303 THR A C 1
ATOM 2301 O O . THR A 1 303 ? 104.296 17.149 -6.611 1.00 60.52 303 THR A O 1
ATOM 2305 N N . GLU A 1 304 ? 103.891 19.212 -7.422 1.00 61.95 304 GLU A N 1
ATOM 2306 C CA . GLU A 1 304 ? 102.446 19.039 -7.525 1.00 64.15 304 GLU A CA 1
ATOM 2307 C C . GLU A 1 304 ? 102.105 18.437 -8.887 1.00 64.56 304 GLU A C 1
ATOM 2308 O O . GLU A 1 304 ? 100.937 18.321 -9.258 1.00 65.41 304 GLU A O 1
ATOM 2314 N N . ARG A 1 305 ? 103.143 18.060 -9.624 1.00 64.71 305 ARG A N 1
ATOM 2315 C CA . ARG A 1 305 ? 102.996 17.467 -10.948 1.00 63.98 305 ARG A CA 1
ATOM 2316 C C . ARG A 1 305 ? 104.311 16.813 -11.362 1.00 61.72 305 ARG A C 1
ATOM 2317 O O . ARG A 1 305 ? 105.345 17.470 -11.437 1.00 61.86 305 ARG A O 1
ATOM 2325 N N . PRO A 1 306 ? 104.285 15.501 -11.636 1.00 59.60 306 PRO A N 1
ATOM 2326 C CA . PRO A 1 306 ? 105.491 14.773 -12.037 1.00 57.77 306 PRO A CA 1
ATOM 2327 C C . PRO A 1 306 ? 106.023 15.077 -13.437 1.00 55.69 306 PRO A C 1
ATOM 2328 O O . PRO A 1 306 ? 107.207 14.877 -13.705 1.00 56.11 306 PRO A O 1
ATOM 2332 N N . GLU A 1 307 ? 105.158 15.558 -14.326 1.00 53.41 307 GLU A N 1
ATOM 2333 C CA . GLU A 1 307 ? 105.572 15.857 -15.696 1.00 50.71 307 GLU A CA 1
ATOM 2334 C C . GLU A 1 307 ? 106.807 16.751 -15.746 1.00 46.78 307 GLU A C 1
ATOM 2335 O O . GLU A 1 307 ? 107.802 16.407 -16.377 1.00 45.19 307 GLU A O 1
ATOM 2341 N N . GLY A 1 308 ? 106.730 17.898 -15.078 1.00 44.67 308 GLY A N 1
ATOM 2342 C CA . GLY A 1 308 ? 107.838 18.840 -15.066 1.00 42.42 308 GLY A CA 1
ATOM 2343 C C . GLY A 1 308 ? 109.154 18.260 -14.583 1.00 40.76 308 GLY A C 1
ATOM 2344 O O . GLY A 1 308 ? 110.183 18.403 -15.242 1.00 40.55 308 GLY A O 1
ATOM 2345 N N . LEU A 1 309 ? 109.129 17.617 -13.422 1.00 41.41 309 LEU A N 1
ATOM 2346 C CA . LEU A 1 309 ? 110.330 17.010 -12.863 1.00 41.36 309 LEU A CA 1
ATOM 2347 C C . LEU A 1 309 ? 110.869 15.967 -13.838 1.00 41.04 309 LEU A C 1
ATOM 2348 O O . LEU A 1 309 ? 112.067 15.921 -14.124 1.00 40.46 309 LEU A O 1
ATOM 2353 N N . LYS A 1 310 ? 109.972 15.134 -14.352 1.00 40.21 310 LYS A N 1
ATOM 2354 C CA . LYS A 1 310 ? 110.348 14.087 -15.297 1.00 39.98 310 LYS A CA 1
ATOM 2355 C C . LYS A 1 310 ? 110.970 14.670 -16.566 1.00 37.90 310 LYS A C 1
ATOM 2356 O O . LYS A 1 310 ? 111.951 14.138 -17.088 1.00 37.45 310 LYS A O 1
ATOM 2362 N N . ALA A 1 311 ? 110.403 15.770 -17.055 1.00 34.56 311 ALA A N 1
ATOM 2363 C CA . ALA A 1 311 ? 110.905 16.409 -18.267 1.00 33.12 311 ALA A CA 1
ATOM 2364 C C . ALA A 1 311 ? 112.238 17.129 -18.054 1.00 32.64 311 ALA A C 1
ATOM 2365 O O . ALA A 1 311 ? 112.935 17.444 -19.016 1.00 32.45 311 ALA A O 1
ATOM 2367 N N . GLY A 1 312 ? 112.581 17.397 -16.799 1.00 30.51 312 GLY A N 1
ATOM 2368 C CA . GLY A 1 312 ? 113.836 18.073 -16.506 1.00 31.63 312 GLY A CA 1
ATOM 2369 C C . GLY A 1 312 ? 113.780 19.577 -16.712 1.00 31.87 312 GLY A C 1
ATOM 2370 O O . GLY A 1 312 ? 114.792 20.209 -17.020 1.00 34.23 312 GLY A O 1
ATOM 2371 N N . ILE A 1 313 ? 112.598 20.157 -16.534 1.00 30.28 313 ILE A N 1
ATOM 2372 C CA . ILE A 1 313 ? 112.415 21.591 -16.713 1.00 29.80 313 ILE A CA 1
ATOM 2373 C C . ILE A 1 313 ? 112.504 22.333 -15.382 1.00 28.68 313 ILE A C 1
ATOM 2374 O O . ILE A 1 313 ? 112.551 23.565 -15.342 1.00 30.49 313 ILE A O 1
ATOM 2379 N N . LEU A 1 314 ? 112.529 21.580 -14.289 1.00 27.09 314 LEU A N 1
ATOM 2380 C CA . LEU A 1 314 ? 112.613 22.184 -12.965 1.00 25.54 314 LEU A CA 1
ATOM 2381 C C . LEU A 1 314 ? 113.471 21.332 -12.048 1.00 25.97 314 LEU A C 1
ATOM 2382 O O . LEU A 1 314 ? 113.693 20.149 -12.304 1.00 25.59 314 LEU A O 1
ATOM 2387 N N . LYS A 1 315 ? 113.945 21.946 -10.972 1.00 25.14 315 LYS A N 1
ATOM 2388 C CA . LYS A 1 315 ? 114.763 21.254 -9.990 1.00 25.27 315 LYS A CA 1
ATOM 2389 C C . LYS A 1 315 ? 114.167 21.558 -8.623 1.00 24.73 315 LYS A C 1
ATOM 2390 O O . LYS A 1 315 ? 113.782 22.695 -8.350 1.00 22.79 315 LYS A O 1
ATOM 2396 N N . LEU A 1 316 ? 114.065 20.546 -7.769 1.00 24.12 316 LEU A N 1
ATOM 2397 C CA . LEU A 1 316 ? 113.525 20.759 -6.431 1.00 25.72 316 LEU A CA 1
ATOM 2398 C C . LEU A 1 316 ? 114.649 21.193 -5.507 1.00 25.29 316 LEU A C 1
ATOM 2399 O O . LEU A 1 316 ? 115.752 20.644 -5.555 1.00 25.05 316 LEU A O 1
ATOM 2404 N N . ALA A 1 317 ? 114.375 22.186 -4.669 1.00 23.11 317 ALA A N 1
ATOM 2405 C CA . ALA A 1 317 ? 115.384 22.675 -3.747 1.00 23.14 317 ALA A CA 1
ATOM 2406 C C . ALA A 1 317 ? 115.013 22.358 -2.304 1.00 23.52 317 ALA A C 1
ATOM 2407 O O . ALA A 1 317 ? 115.830 22.536 -1.400 1.00 24.76 317 ALA A O 1
ATOM 2409 N N . GLY A 1 318 ? 113.786 21.885 -2.095 1.00 22.79 318 GLY A N 1
ATOM 2410 C CA . GLY A 1 318 ? 113.328 21.590 -0.748 1.00 22.14 318 GLY A CA 1
ATOM 2411 C C . GLY A 1 318 ? 113.001 22.891 -0.025 1.00 24.63 318 GLY A C 1
ATOM 2412 O O . GLY A 1 318 ? 113.014 23.959 -0.638 1.00 23.46 318 GLY A O 1
ATOM 2413 N N . THR A 1 319 ? 112.698 22.811 1.269 1.00 25.53 319 THR A N 1
ATOM 2414 C CA . THR A 1 319 ? 112.389 24.005 2.049 1.00 27.56 319 THR A CA 1
ATOM 2415 C C . THR A 1 319 ? 113.357 24.219 3.208 1.00 26.63 319 THR A C 1
ATOM 2416 O O . THR A 1 319 ? 113.160 25.113 4.035 1.00 27.20 319 THR A O 1
ATOM 2420 N N . ASP A 1 320 ? 114.397 23.395 3.285 1.00 23.77 320 ASP A N 1
ATOM 2421 C CA . ASP A 1 320 ? 115.398 23.566 4.331 1.00 23.66 320 ASP A CA 1
ATOM 2422 C C . ASP A 1 320 ? 116.326 24.688 3.859 1.00 23.22 320 ASP A C 1
ATOM 2423 O O . ASP A 1 320 ? 116.914 24.597 2.784 1.00 23.57 320 ASP A O 1
ATOM 2428 N N . PRO A 1 321 ? 116.481 25.752 4.664 1.00 23.80 321 PRO A N 1
ATOM 2429 C CA . PRO A 1 321 ? 117.336 26.901 4.324 1.00 24.24 321 PRO A CA 1
ATOM 2430 C C . PRO A 1 321 ? 118.749 26.581 3.810 1.00 24.07 321 PRO A C 1
ATOM 2431 O O . PRO A 1 321 ? 119.175 27.117 2.786 1.00 23.11 321 PRO A O 1
ATOM 2435 N N . GLU A 1 322 ? 119.484 25.733 4.519 1.00 22.61 322 GLU A N 1
ATOM 2436 C CA . GLU A 1 322 ? 120.830 25.383 4.073 1.00 22.06 322 GLU A CA 1
ATOM 2437 C C . GLU A 1 322 ? 120.760 24.682 2.716 1.00 19.59 322 GLU A C 1
ATOM 2438 O O . GLU A 1 322 ? 121.565 24.954 1.823 1.00 19.52 322 GLU A O 1
ATOM 2444 N N . GLY A 1 323 ? 119.795 23.778 2.569 1.00 18.72 323 GLY A N 1
ATOM 2445 C CA . GLY A 1 323 ? 119.637 23.061 1.316 1.00 19.67 323 GLY A CA 1
ATOM 2446 C C . GLY A 1 323 ? 119.271 23.967 0.150 1.00 20.22 323 GLY A C 1
ATOM 2447 O O . GLY A 1 323 ? 119.755 23.782 -0.968 1.00 20.97 323 GLY A O 1
ATOM 2448 N N . VAL A 1 324 ? 118.407 24.947 0.401 1.00 19.00 324 VAL A N 1
ATOM 2449 C CA . VAL A 1 324 ? 117.992 25.872 -0.647 1.00 18.77 324 VAL A CA 1
ATOM 2450 C C . VAL A 1 324 ? 119.212 26.648 -1.130 1.00 17.85 324 VAL A C 1
ATOM 2451 O O . VAL A 1 324 ? 119.415 26.830 -2.333 1.00 17.78 324 VAL A O 1
ATOM 2455 N N . TYR A 1 325 ? 120.023 27.112 -0.187 1.00 17.45 325 TYR A N 1
ATOM 2456 C CA . TYR A 1 325 ? 121.230 27.853 -0.534 1.00 18.72 325 TYR A CA 1
ATOM 2457 C C . TYR A 1 325 ? 122.158 26.980 -1.387 1.00 19.44 325 TYR A C 1
ATOM 2458 O O . TYR A 1 325 ? 122.654 27.410 -2.430 1.00 18.29 325 TYR A O 1
ATOM 2467 N N . ARG A 1 326 ? 122.397 25.753 -0.936 1.00 19.69 326 ARG A N 1
ATOM 2468 C CA . ARG A 1 326 ? 123.281 24.849 -1.667 1.00 19.84 326 ARG A CA 1
ATOM 2469 C C . ARG A 1 326 ? 122.796 24.564 -3.085 1.00 18.42 326 ARG A C 1
ATOM 2470 O O . ARG A 1 326 ? 123.575 24.614 -4.041 1.00 18.43 326 ARG A O 1
ATOM 2478 N N . VAL A 1 327 ? 121.509 24.271 -3.226 1.00 18.01 327 VAL A N 1
ATOM 2479 C CA . VAL A 1 327 ? 120.949 23.963 -4.540 1.00 18.73 327 VAL A CA 1
ATOM 2480 C C . VAL A 1 327 ? 120.967 25.155 -5.491 1.00 18.76 327 VAL A C 1
ATOM 2481 O O . VAL A 1 327 ? 121.385 25.039 -6.643 1.00 18.12 327 VAL A O 1
ATOM 2485 N N . VAL A 1 328 ? 120.510 26.305 -5.018 1.00 17.31 328 VAL A N 1
ATOM 2486 C CA . VAL A 1 328 ? 120.479 27.479 -5.881 1.00 16.39 328 VAL A CA 1
ATOM 2487 C C . VAL A 1 328 ? 121.890 27.938 -6.246 1.00 17.28 328 VAL A C 1
ATOM 2488 O O . VAL A 1 328 ? 122.170 28.255 -7.405 1.00 16.89 328 VAL A O 1
ATOM 2492 N N . LYS A 1 329 ? 122.786 27.967 -5.268 1.00 16.38 329 LYS A N 1
ATOM 2493 C CA . LYS A 1 329 ? 124.156 28.390 -5.548 1.00 17.75 329 LYS A CA 1
ATOM 2494 C C . LYS A 1 329 ? 124.802 27.402 -6.525 1.00 17.84 329 LYS A C 1
ATOM 2495 O O . LYS A 1 329 ? 125.469 27.801 -7.478 1.00 18.49 329 LYS A O 1
ATOM 2501 N N . GLY A 1 330 ? 124.589 26.112 -6.288 1.00 17.56 330 GLY A N 1
ATOM 2502 C CA . GLY A 1 330 ? 125.158 25.097 -7.163 1.00 18.80 330 GLY A CA 1
ATOM 2503 C C . GLY A 1 330 ? 124.674 25.222 -8.598 1.00 19.69 330 GLY A C 1
ATOM 2504 O O . GLY A 1 330 ? 125.456 25.108 -9.544 1.00 18.95 330 GLY A O 1
ATOM 2505 N N . LEU A 1 331 ? 123.380 25.467 -8.766 1.00 17.84 331 LEU A N 1
ATOM 2506 C CA . LEU A 1 331 ? 122.797 25.603 -10.096 1.00 18.65 331 LEU A CA 1
ATOM 2507 C C . LEU A 1 331 ? 123.319 26.848 -10.817 1.00 18.31 331 LEU A C 1
ATOM 2508 O O . LEU A 1 331 ? 123.654 26.793 -12.000 1.00 20.03 331 LEU A O 1
ATOM 2513 N N . LEU A 1 332 ? 123.391 27.969 -10.108 1.00 18.66 332 LEU A N 1
ATOM 2514 C CA . LEU A 1 332 ? 123.878 29.206 -10.713 1.00 19.17 332 LEU A CA 1
ATOM 2515 C C . LEU A 1 332 ? 125.338 29.088 -11.139 1.00 21.22 332 LEU A C 1
ATOM 2516 O O . LEU A 1 332 ? 125.801 29.842 -11.999 1.00 22.60 332 LEU A O 1
ATOM 2521 N N . GLU A 1 333 ? 126.061 28.141 -10.547 1.00 20.85 333 GLU A N 1
ATOM 2522 C CA . GLU A 1 333 ? 127.459 27.925 -10.909 1.00 21.22 333 GLU A CA 1
ATOM 2523 C C . GLU A 1 333 ? 127.635 26.700 -11.815 1.00 21.32 333 GLU A C 1
ATOM 2524 O O . GLU A 1 333 ? 128.742 26.183 -11.975 1.00 22.56 333 GLU A O 1
ATOM 2530 N N . ASN A 1 334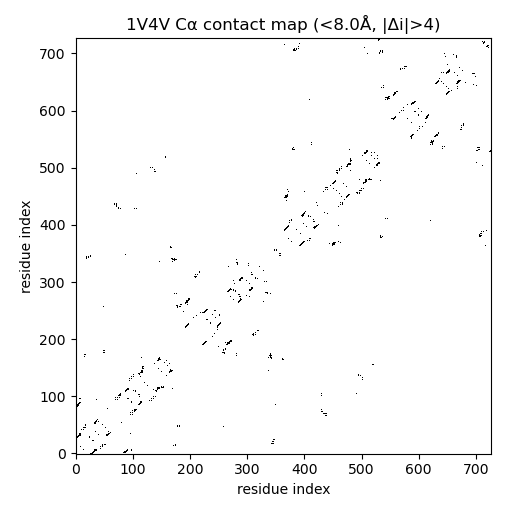 ? 126.536 26.247 -12.415 1.00 20.20 334 ASN A N 1
ATOM 2531 C CA . ASN A 1 334 ? 126.562 25.091 -13.311 1.00 21.42 334 ASN A CA 1
ATOM 2532 C C . ASN A 1 334 ? 125.849 25.506 -14.597 1.00 21.39 334 ASN A C 1
ATOM 2533 O O . ASN A 1 334 ? 124.673 25.181 -14.811 1.00 19.61 334 ASN A O 1
ATOM 2538 N N . PRO A 1 335 ? 126.548 26.248 -15.468 1.00 21.97 335 PRO A N 1
ATOM 2539 C CA . PRO A 1 335 ? 125.924 26.687 -16.720 1.00 22.06 335 PRO A CA 1
ATOM 2540 C C . PRO A 1 335 ? 125.391 25.539 -17.581 1.00 22.17 335 PRO A C 1
ATOM 2541 O O . PRO A 1 335 ? 124.398 25.700 -18.299 1.00 22.44 335 PRO A O 1
ATOM 2545 N N . GLU A 1 336 ? 126.038 24.381 -17.507 1.00 21.25 336 GLU A N 1
ATOM 2546 C CA . GLU A 1 336 ? 125.593 23.238 -18.295 1.00 23.69 336 GLU A CA 1
ATOM 2547 C C . GLU A 1 336 ? 124.226 22.747 -17.830 1.00 21.95 336 GLU A C 1
ATOM 2548 O O . GLU A 1 336 ? 123.371 22.418 -18.647 1.00 24.09 336 GLU A O 1
ATOM 2554 N N . GLU A 1 337 ? 124.018 22.697 -16.519 1.00 21.88 337 GLU A N 1
ATOM 2555 C CA . GLU A 1 337 ? 122.738 22.233 -16.000 1.00 23.51 337 GLU A CA 1
ATOM 2556 C C . GLU A 1 337 ? 121.643 23.224 -16.355 1.00 23.44 337 GLU A C 1
ATOM 2557 O O . GLU A 1 337 ? 120.540 22.827 -16.716 1.00 24.04 337 GLU A O 1
ATOM 2563 N N . LEU A 1 338 ? 121.944 24.515 -16.254 1.00 19.94 338 LEU A N 1
ATOM 2564 C CA . LEU A 1 338 ? 120.963 25.538 -16.599 1.00 19.26 338 LEU A CA 1
ATOM 2565 C C . LEU A 1 338 ? 120.597 25.394 -18.077 1.00 21.23 338 LEU A C 1
ATOM 2566 O O . LEU A 1 338 ? 119.425 25.477 -18.449 1.00 21.33 338 LEU A O 1
ATOM 2571 N N . SER A 1 339 ? 121.610 25.164 -18.908 1.00 21.74 339 SER A N 1
ATOM 2572 C CA . SER A 1 339 ? 121.413 25.000 -20.348 1.00 23.81 339 SER A CA 1
ATOM 2573 C C . SER A 1 339 ? 120.531 23.794 -20.672 1.00 24.75 339 SER A C 1
ATOM 2574 O O . SER A 1 339 ? 119.658 23.875 -21.540 1.00 25.21 339 SER A O 1
ATOM 2577 N N . ARG A 1 340 ? 120.769 22.679 -19.987 1.00 24.98 340 ARG A N 1
ATOM 2578 C CA . ARG A 1 340 ? 119.983 21.465 -20.208 1.00 27.28 340 ARG A CA 1
ATOM 2579 C C . ARG A 1 340 ? 118.514 21.707 -19.887 1.00 26.97 340 ARG A C 1
ATOM 2580 O O . ARG A 1 340 ? 117.621 21.154 -20.531 1.00 26.19 340 ARG A O 1
ATOM 2596 N N . ARG A 1 342 ? 116.987 24.661 -20.096 1.00 20.12 342 ARG A N 1
ATOM 2597 C CA . ARG A 1 342 ? 116.437 25.534 -21.130 1.00 22.74 342 ARG A CA 1
ATOM 2598 C C . ARG A 1 342 ? 116.157 24.768 -22.420 1.00 24.03 342 ARG A C 1
ATOM 2599 O O . ARG A 1 342 ? 115.265 25.135 -23.181 1.00 25.04 342 ARG A O 1
ATOM 2607 N N . LYS A 1 343 ? 116.920 23.708 -22.661 1.00 23.91 343 LYS A N 1
ATOM 2608 C CA . LYS A 1 343 ? 116.761 22.911 -23.879 1.00 26.50 343 LYS A CA 1
ATOM 2609 C C . LYS A 1 343 ? 115.798 21.734 -23.729 1.00 27.55 343 LYS A C 1
ATOM 2610 O O . LYS A 1 343 ? 115.491 21.052 -24.709 1.00 28.06 343 LYS A O 1
ATOM 2616 N N . ALA A 1 344 ? 115.334 21.484 -22.510 1.00 26.28 344 ALA A N 1
ATOM 2617 C CA . ALA A 1 344 ? 114.420 20.372 -22.271 1.00 28.93 344 ALA A CA 1
ATOM 2618 C C . ALA A 1 344 ? 113.105 20.556 -23.022 1.00 29.11 344 ALA A C 1
ATOM 2619 O O . ALA A 1 344 ? 112.599 21.669 -23.151 1.00 30.02 344 ALA A O 1
ATOM 2621 N N . LYS A 1 345 ? 112.559 19.457 -23.527 1.00 29.93 345 LYS A N 1
ATOM 2622 C CA . LYS A 1 345 ? 111.299 19.508 -24.258 1.00 30.92 345 LYS A CA 1
ATOM 2623 C C . LYS A 1 345 ? 110.179 19.859 -23.283 1.00 28.63 345 LYS A C 1
ATOM 2624 O O . LYS A 1 345 ? 110.044 19.227 -22.238 1.00 28.97 345 LYS A O 1
ATOM 2630 N N . ASN A 1 346 ? 109.387 20.872 -23.618 1.00 28.91 346 ASN A N 1
ATOM 2631 C CA . ASN A 1 346 ? 108.278 21.277 -22.758 1.00 29.31 346 ASN A CA 1
ATOM 2632 C C . ASN A 1 346 ? 107.214 20.182 -22.838 1.00 29.58 346 ASN A C 1
ATOM 2633 O O . ASN A 1 346 ? 106.674 19.922 -23.910 1.00 29.18 346 ASN A O 1
ATOM 2638 N N . PRO A 1 347 ? 106.896 19.537 -21.705 1.00 29.00 347 PRO A N 1
ATOM 2639 C CA . PRO A 1 347 ? 105.896 18.465 -21.674 1.00 29.75 347 PRO A CA 1
ATOM 2640 C C . PRO A 1 347 ? 104.449 18.939 -21.792 1.00 30.05 347 PRO A C 1
ATOM 2641 O O . PRO A 1 347 ? 103.532 18.121 -21.806 1.00 30.52 347 PRO A O 1
ATOM 2645 N N . TYR A 1 348 ? 104.247 20.251 -21.883 1.00 29.60 348 TYR A N 1
ATOM 2646 C CA . TYR A 1 348 ? 102.898 20.810 -21.979 1.00 31.74 348 TYR A CA 1
ATOM 2647 C C . TYR A 1 348 ? 102.515 21.252 -23.387 1.00 31.21 348 TYR A C 1
ATOM 2648 O O . TYR A 1 348 ? 101.337 21.269 -23.738 1.00 32.31 348 TYR A O 1
ATOM 2657 N N . GLY A 1 349 ? 103.507 21.617 -24.190 1.00 31.06 349 GLY A N 1
ATOM 2658 C CA . GLY A 1 349 ? 103.234 22.064 -25.545 1.00 30.35 349 GLY A CA 1
ATOM 2659 C C . GLY A 1 349 ? 104.461 22.723 -26.142 1.00 30.74 349 GLY A C 1
ATOM 2660 O O . GLY A 1 349 ? 105.355 23.130 -25.403 1.00 29.91 349 GLY A O 1
ATOM 2661 N N . ASP A 1 350 ? 104.505 22.834 -27.467 1.00 30.38 350 ASP A N 1
ATOM 2662 C CA . ASP A 1 350 ? 105.652 23.430 -28.147 1.00 31.12 350 ASP A CA 1
ATOM 2663 C C . ASP A 1 350 ? 105.516 24.926 -28.442 1.00 32.02 350 ASP A C 1
ATOM 2664 O O . ASP A 1 350 ? 106.302 25.484 -29.205 1.00 32.71 350 ASP A O 1
ATOM 2669 N N . GLY A 1 351 ? 104.520 25.572 -27.838 1.00 31.42 351 GLY A N 1
ATOM 2670 C CA . GLY A 1 351 ? 104.327 26.997 -28.047 1.00 31.10 351 GLY A CA 1
ATOM 2671 C C . GLY A 1 351 ? 103.589 27.368 -29.319 1.00 32.64 351 GLY A C 1
ATOM 2672 O O . GLY A 1 351 ? 103.379 28.553 -29.603 1.00 31.57 351 GLY A O 1
ATOM 2673 N N . LYS A 1 352 ? 103.185 26.361 -30.085 1.00 30.57 352 LYS A N 1
ATOM 2674 C CA . LYS A 1 352 ? 102.469 26.602 -31.330 1.00 31.66 352 LYS A CA 1
ATOM 2675 C C . LYS A 1 352 ? 101.114 25.887 -31.398 1.00 30.80 352 LYS A C 1
ATOM 2676 O O . LYS A 1 352 ? 100.621 25.568 -32.478 1.00 28.97 352 LYS A O 1
ATOM 2682 N N . ALA A 1 353 ? 100.512 25.649 -30.237 1.00 29.05 353 ALA A N 1
ATOM 2683 C CA . ALA A 1 353 ? 99.214 24.986 -30.173 1.00 28.59 353 ALA A CA 1
ATOM 2684 C C . ALA A 1 353 ? 98.154 25.838 -30.868 1.00 28.52 353 ALA A C 1
ATOM 2685 O O . ALA A 1 353 ? 97.244 25.312 -31.515 1.00 28.81 353 ALA A O 1
ATOM 2687 N N . GLY A 1 354 ? 98.283 27.154 -30.728 1.00 26.60 354 GLY A N 1
ATOM 2688 C CA . GLY A 1 354 ? 97.338 28.070 -31.337 1.00 28.15 354 GLY A CA 1
ATOM 2689 C C . GLY A 1 354 ? 97.325 27.936 -32.843 1.00 29.04 354 GLY A C 1
ATOM 2690 O O . GLY A 1 354 ? 96.268 27.978 -33.473 1.00 27.64 354 GLY A O 1
ATOM 2691 N N . LEU A 1 355 ? 98.507 27.775 -33.428 1.00 29.54 355 LEU A N 1
ATOM 2692 C CA . LEU A 1 355 ? 98.613 27.627 -34.872 1.00 30.24 355 LEU A CA 1
ATOM 2693 C C . LEU A 1 355 ? 97.956 26.328 -35.318 1.00 29.82 355 LEU A C 1
ATOM 2694 O O . LEU A 1 355 ? 97.319 26.279 -36.368 1.00 29.60 355 LEU A O 1
ATOM 2707 N N . VAL A 1 357 ? 95.468 24.752 -33.765 1.00 27.78 357 VAL A N 1
ATOM 2708 C CA . VAL A 1 357 ? 94.023 24.898 -33.627 1.00 27.38 357 VAL A CA 1
ATOM 2709 C C . VAL A 1 357 ? 93.518 25.648 -34.855 1.00 27.74 357 VAL A C 1
ATOM 2710 O O . VAL A 1 357 ? 92.544 25.235 -35.492 1.00 27.00 357 VAL A O 1
ATOM 2714 N N . ALA A 1 358 ? 94.201 26.740 -35.196 1.00 25.38 358 ALA A N 1
ATOM 2715 C CA . ALA A 1 358 ? 93.831 27.557 -36.349 1.00 27.25 358 ALA A CA 1
ATOM 2716 C C . ALA A 1 358 ? 93.845 26.745 -37.639 1.00 28.17 358 ALA A C 1
ATOM 2717 O O . ALA A 1 358 ? 92.936 26.856 -38.464 1.00 28.58 358 ALA A O 1
ATOM 2719 N N . ARG A 1 359 ? 94.879 25.929 -37.812 1.00 28.66 359 ARG A N 1
ATOM 2720 C CA . ARG A 1 359 ? 94.993 25.104 -39.007 1.00 30.14 359 ARG A CA 1
ATOM 2721 C C . ARG A 1 359 ? 93.942 24.001 -38.996 1.00 29.94 359 ARG A C 1
ATOM 2722 O O . ARG A 1 359 ? 93.493 23.552 -40.049 1.00 28.34 359 ARG A O 1
ATOM 2730 N N . GLY A 1 360 ? 93.558 23.560 -37.802 1.00 29.02 360 GLY A N 1
ATOM 2731 C CA . GLY A 1 360 ? 92.539 22.532 -37.697 1.00 28.65 360 GLY A CA 1
ATOM 2732 C C . GLY A 1 360 ? 91.216 23.075 -38.208 1.00 28.82 360 GLY A C 1
ATOM 2733 O O . GLY A 1 360 ? 90.477 22.377 -38.902 1.00 29.95 360 GLY A O 1
ATOM 2734 N N . VAL A 1 361 ? 90.921 24.326 -37.864 1.00 27.84 361 VAL A N 1
ATOM 2735 C CA . VAL A 1 361 ? 89.693 24.986 -38.294 1.00 28.92 361 VAL A CA 1
ATOM 2736 C C . VAL A 1 361 ? 89.716 25.211 -39.810 1.00 30.67 361 VAL A C 1
ATOM 2737 O O . VAL A 1 361 ? 88.739 24.931 -40.508 1.00 30.22 361 VAL A O 1
ATOM 2741 N N . ALA A 1 362 ? 90.841 25.713 -40.311 1.00 31.96 362 ALA A N 1
ATOM 2742 C CA . ALA A 1 362 ? 91.000 25.962 -41.740 1.00 33.44 362 ALA A CA 1
ATOM 2743 C C . ALA A 1 362 ? 90.736 24.672 -42.514 1.00 34.51 362 ALA A C 1
ATOM 2744 O O . ALA A 1 362 ? 90.098 24.685 -43.569 1.00 36.60 362 ALA A O 1
ATOM 2746 N N . TRP A 1 363 ? 91.228 23.562 -41.978 1.00 34.94 363 TRP A N 1
ATOM 2747 C CA . TRP A 1 363 ? 91.049 22.254 -42.595 1.00 35.79 363 TRP A CA 1
ATOM 2748 C C . TRP A 1 363 ? 89.570 21.874 -42.656 1.00 37.20 363 TRP A C 1
ATOM 2749 O O . TRP A 1 363 ? 89.093 21.372 -43.675 1.00 36.10 363 TRP A O 1
ATOM 2760 N N . ARG A 1 364 ? 88.848 22.110 -41.563 1.00 36.56 364 ARG A N 1
ATOM 2761 C CA . ARG A 1 364 ? 87.424 21.802 -41.515 1.00 37.77 364 ARG A CA 1
ATOM 2762 C C . ARG A 1 364 ? 86.655 22.661 -42.505 1.00 38.25 364 ARG A C 1
ATOM 2763 O O . ARG A 1 364 ? 85.641 22.228 -43.057 1.00 40.24 364 ARG A O 1
ATOM 2771 N N . LEU A 1 365 ? 87.138 23.881 -42.720 1.00 37.51 365 LEU A N 1
ATOM 2772 C CA . LEU A 1 365 ? 86.497 24.809 -43.640 1.00 38.81 365 LEU A CA 1
ATOM 2773 C C . LEU A 1 365 ? 87.023 24.647 -45.067 1.00 40.63 365 LEU A C 1
ATOM 2774 O O . LEU A 1 365 ? 86.694 25.440 -45.950 1.00 39.86 365 LEU A O 1
ATOM 2779 N N . GLY A 1 366 ? 87.844 23.622 -45.279 1.00 42.35 366 GLY A N 1
ATOM 2780 C CA . GLY A 1 366 ? 88.397 23.360 -46.598 1.00 44.37 366 GLY A CA 1
ATOM 2781 C C . GLY A 1 366 ? 89.357 24.416 -47.117 1.00 45.46 366 GLY A C 1
ATOM 2782 O O . GLY A 1 366 ? 89.387 24.696 -48.316 1.00 46.64 366 GLY A O 1
ATOM 2783 N N . LEU A 1 367 ? 90.147 25.000 -46.221 1.00 44.47 367 LEU A N 1
ATOM 2784 C CA . LEU A 1 367 ? 91.111 26.029 -46.602 1.00 45.08 367 LEU A CA 1
ATOM 2785 C C . LEU A 1 367 ? 92.539 25.594 -46.295 1.00 45.42 367 LEU A C 1
ATOM 2786 O O . LEU A 1 367 ? 93.417 26.430 -46.082 1.00 48.30 367 LEU A O 1
ATOM 2791 N N . GLY A 1 368 ? 92.767 24.285 -46.269 1.00 44.91 368 GLY A N 1
ATOM 2792 C CA . GLY A 1 368 ? 94.096 23.777 -45.983 1.00 43.84 368 GLY A CA 1
ATOM 2793 C C . GLY A 1 368 ? 94.082 22.338 -45.508 1.00 43.09 368 GLY A C 1
ATOM 2794 O O . GLY A 1 368 ? 93.017 21.789 -45.227 1.00 43.98 368 GLY A O 1
ATOM 2795 N N . PRO A 1 369 ? 95.256 21.696 -45.409 1.00 42.48 369 PRO A N 1
ATOM 2796 C CA . PRO A 1 369 ? 95.384 20.305 -44.964 1.00 42.08 369 PRO A CA 1
ATOM 2797 C C . PRO A 1 369 ? 95.332 20.157 -43.442 1.00 41.91 369 PRO A C 1
ATOM 2798 O O . PRO A 1 369 ? 95.510 21.132 -42.711 1.00 41.06 369 PRO A O 1
ATOM 2802 N N . ARG A 1 370 ? 95.089 18.935 -42.974 1.00 42.57 370 ARG A N 1
ATOM 2803 C CA . ARG A 1 370 ? 95.025 18.664 -41.539 1.00 42.92 370 ARG A CA 1
ATOM 2804 C C . ARG A 1 370 ? 96.417 18.711 -40.930 1.00 43.22 370 ARG A C 1
ATOM 2805 O O . ARG A 1 370 ? 97.315 17.986 -41.358 1.00 42.80 370 ARG A O 1
ATOM 2813 N N . PRO A 1 371 ? 96.615 19.566 -39.916 1.00 43.34 371 PRO A N 1
ATOM 2814 C CA . PRO A 1 371 ? 97.928 19.667 -39.275 1.00 43.70 371 PRO A CA 1
ATOM 2815 C C . PRO A 1 371 ? 98.253 18.368 -38.551 1.00 43.63 371 PRO A C 1
ATOM 2816 O O . PRO A 1 371 ? 97.357 17.576 -38.260 1.00 42.93 371 PRO A O 1
ATOM 2820 N N . GLU A 1 372 ? 99.532 18.144 -38.274 1.00 43.66 372 GLU A N 1
ATOM 2821 C CA . GLU A 1 372 ? 99.948 16.939 -37.568 1.00 43.72 372 GLU A CA 1
ATOM 2822 C C . GLU A 1 372 ? 99.812 17.178 -36.068 1.00 41.30 372 GLU A C 1
ATOM 2823 O O . GLU A 1 372 ? 99.997 18.297 -35.595 1.00 40.98 372 GLU A O 1
ATOM 2829 N N . ASP A 1 373 ? 99.486 16.123 -35.329 1.00 38.86 373 ASP A N 1
ATOM 2830 C CA . ASP A 1 373 ? 99.323 16.215 -33.880 1.00 36.54 373 ASP A CA 1
ATOM 2831 C C . ASP A 1 373 ? 100.631 16.507 -33.153 1.00 36.51 373 ASP A C 1
ATOM 2832 O O . ASP A 1 373 ? 101.699 16.043 -33.557 1.00 34.16 373 ASP A O 1
ATOM 2839 N N . TRP A 1 374 ? 100.528 17.270 -32.071 1.00 35.89 374 TRP A N 1
ATOM 2840 C CA . TRP A 1 374 ? 101.683 17.589 -31.243 1.00 36.23 374 TRP A CA 1
ATOM 2841 C C . TRP A 1 374 ? 102.080 16.280 -30.572 1.00 37.75 374 TRP A C 1
ATOM 2842 O O . TRP A 1 374 ? 101.218 15.497 -30.174 1.00 36.00 374 TRP A O 1
ATOM 2853 N N . LEU A 1 375 ? 103.379 16.040 -30.449 1.00 40.47 375 LEU A N 1
ATOM 2854 C CA . LEU A 1 375 ? 103.854 14.817 -29.821 1.00 43.56 375 LEU A CA 1
ATOM 2855 C C . LEU A 1 375 ? 104.532 15.105 -28.492 1.00 44.70 375 LEU A C 1
ATOM 2856 O O . LEU A 1 375 ? 105.408 15.963 -28.408 1.00 45.23 375 LEU A O 1
ATOM 2861 N N . PRO A 1 376 ? 104.121 14.401 -27.428 1.00 46.15 376 PRO A N 1
ATOM 2862 C CA . PRO A 1 376 ? 104.728 14.612 -26.113 1.00 47.50 376 PRO A CA 1
ATOM 2863 C C . PRO A 1 376 ? 106.084 13.912 -26.038 1.00 48.37 376 PRO A C 1
ATOM 2864 O O . PRO A 1 376 ? 106.469 13.275 -27.041 1.00 48.87 376 PRO A O 1
ATOM 2877 N N . LYS B 1 6 ? 58.110 8.273 -2.328 1.00 33.88 6 LYS B N 1
ATOM 2878 C CA . LYS B 1 6 ? 58.996 8.861 -3.330 1.00 30.63 6 LYS B CA 1
ATOM 2879 C C . LYS B 1 6 ? 58.142 9.264 -4.528 1.00 28.88 6 LYS B C 1
ATOM 2880 O O . LYS B 1 6 ? 57.210 8.551 -4.899 1.00 28.24 6 LYS B O 1
ATOM 2886 N N . ARG B 1 7 ? 58.453 10.409 -5.126 1.00 24.28 7 ARG B N 1
ATOM 2887 C CA . ARG B 1 7 ? 57.686 10.899 -6.261 1.00 20.90 7 ARG B CA 1
ATOM 2888 C C . ARG B 1 7 ? 58.468 10.787 -7.558 1.00 20.04 7 ARG B C 1
ATOM 2889 O O . ARG B 1 7 ? 59.587 11.282 -7.664 1.00 18.87 7 ARG B O 1
ATOM 2897 N N . VAL B 1 8 ? 57.866 10.122 -8.540 1.00 18.56 8 VAL B N 1
ATOM 2898 C CA . VAL B 1 8 ? 58.494 9.934 -9.840 1.00 18.60 8 VAL B CA 1
ATOM 2899 C C . VAL B 1 8 ? 57.722 10.713 -10.893 1.00 17.62 8 VAL B C 1
ATOM 2900 O O . VAL B 1 8 ? 56.568 10.409 -11.194 1.00 17.96 8 VAL B O 1
ATOM 2904 N N . VAL B 1 9 ? 58.362 11.732 -11.453 1.00 17.27 9 VAL B N 1
ATOM 2905 C CA . VAL B 1 9 ? 57.709 12.545 -12.460 1.00 17.34 9 VAL B CA 1
ATOM 2906 C C . VAL B 1 9 ? 58.026 12.096 -13.881 1.00 16.49 9 VAL B C 1
ATOM 2907 O O . VAL B 1 9 ? 59.188 12.026 -14.272 1.00 19.12 9 VAL B O 1
ATOM 2911 N N . LEU B 1 10 ? 56.982 11.783 -14.641 1.00 15.62 10 LEU B N 1
ATOM 2912 C CA . LEU B 1 10 ? 57.133 11.410 -16.043 1.00 16.21 10 LEU B CA 1
ATOM 2913 C C . LEU B 1 10 ? 56.819 12.690 -16.802 1.00 16.90 10 LEU B C 1
ATOM 2914 O O . LEU B 1 10 ? 55.724 13.234 -16.669 1.00 18.19 10 LEU B O 1
ATOM 2919 N N . ALA B 1 11 ? 57.776 13.175 -17.589 1.00 17.23 11 ALA B N 1
ATOM 2920 C CA . ALA B 1 11 ? 57.579 14.415 -18.334 1.00 17.04 11 ALA B CA 1
ATOM 2921 C C . ALA B 1 11 ? 57.610 14.164 -19.829 1.00 16.99 11 ALA B C 1
ATOM 2922 O O . ALA B 1 11 ? 58.590 13.635 -20.354 1.00 19.27 11 ALA B O 1
ATOM 2924 N N . PHE B 1 12 ? 56.539 14.542 -20.514 1.00 17.70 12 PHE B N 1
ATOM 2925 C CA . PHE B 1 12 ? 56.461 14.348 -21.960 1.00 20.31 12 PHE B CA 1
ATOM 2926 C C . PHE B 1 12 ? 55.463 15.323 -22.565 1.00 20.99 12 PHE B C 1
ATOM 2927 O O . PHE B 1 12 ? 54.639 15.891 -21.851 1.00 20.42 12 PHE B O 1
ATOM 2935 N N . GLY B 1 13 ? 55.532 15.517 -23.881 1.00 23.14 13 GLY B N 1
ATOM 2936 C CA . GLY B 1 13 ? 54.632 16.471 -24.506 1.00 24.82 13 GLY B CA 1
ATOM 2937 C C . GLY B 1 13 ? 53.880 16.089 -25.769 1.00 24.83 13 GLY B C 1
ATOM 2938 O O . GLY B 1 13 ? 53.134 16.915 -26.290 1.00 26.89 13 GLY B O 1
ATOM 2939 N N . THR B 1 14 ? 54.065 14.874 -26.282 1.00 24.09 14 THR B N 1
ATOM 2940 C CA . THR B 1 14 ? 53.340 14.474 -27.487 1.00 24.71 14 THR B CA 1
ATOM 2941 C C . THR B 1 14 ? 52.498 13.241 -27.205 1.00 25.10 14 THR B C 1
ATOM 2942 O O . THR B 1 14 ? 52.762 12.512 -26.250 1.00 23.99 14 THR B O 1
ATOM 2946 N N . ARG B 1 15 ? 51.486 13.005 -28.034 1.00 24.65 15 ARG B N 1
ATOM 2947 C CA . ARG B 1 15 ? 50.637 11.836 -27.847 1.00 25.45 15 ARG B CA 1
ATOM 2948 C C . ARG B 1 15 ? 51.413 10.524 -27.988 1.00 26.22 15 ARG B C 1
ATOM 2949 O O . ARG B 1 15 ? 51.193 9.583 -27.220 1.00 25.81 15 ARG B O 1
ATOM 2957 N N . PRO B 1 16 ? 52.332 10.436 -28.965 1.00 26.36 16 PRO B N 1
ATOM 2958 C CA . PRO B 1 16 ? 53.079 9.178 -29.089 1.00 27.84 16 PRO B CA 1
ATOM 2959 C C . PRO B 1 16 ? 53.883 8.892 -27.815 1.00 26.48 16 PRO B C 1
ATOM 2960 O O . PRO B 1 16 ? 53.987 7.746 -27.374 1.00 27.15 16 PRO B O 1
ATOM 2964 N N . GLU B 1 17 ? 54.444 9.944 -27.231 1.00 24.30 17 GLU B N 1
ATOM 2965 C CA . GLU B 1 17 ? 55.225 9.825 -26.003 1.00 24.82 17 GLU B CA 1
ATOM 2966 C C . GLU B 1 17 ? 54.322 9.408 -24.855 1.00 23.37 17 GLU B C 1
ATOM 2967 O O . GLU B 1 17 ? 54.698 8.590 -24.013 1.00 21.65 17 GLU B O 1
ATOM 2973 N N . ALA B 1 18 ? 53.127 9.984 -24.827 1.00 23.56 18 ALA B N 1
ATOM 2974 C CA . ALA B 1 18 ? 52.151 9.672 -23.795 1.00 24.35 18 ALA B CA 1
ATOM 2975 C C . ALA B 1 18 ? 51.781 8.195 -23.825 1.00 23.84 18 ALA B C 1
ATOM 2976 O O . ALA B 1 18 ? 51.726 7.544 -22.784 1.00 21.71 18 ALA B O 1
ATOM 2978 N N . THR B 1 19 ? 51.533 7.658 -25.017 1.00 21.88 19 THR B N 1
ATOM 2979 C CA . THR B 1 19 ? 51.156 6.257 -25.113 1.00 23.91 19 THR B CA 1
ATOM 2980 C C . THR B 1 19 ? 52.280 5.332 -24.684 1.00 21.39 19 THR B C 1
ATOM 2981 O O . THR B 1 19 ? 52.028 4.313 -24.047 1.00 22.62 19 THR B O 1
ATOM 2985 N N . LYS B 1 20 ? 53.518 5.690 -25.019 1.00 21.05 20 LYS B N 1
ATOM 2986 C CA . LYS B 1 20 ? 54.671 4.867 -24.649 1.00 20.81 20 LYS B CA 1
ATOM 2987 C C . LYS B 1 20 ? 54.993 4.966 -23.161 1.00 19.82 20 LYS B C 1
ATOM 2988 O O . LYS B 1 20 ? 55.594 4.060 -22.589 1.00 20.97 20 LYS B O 1
ATOM 3002 N N . ALA B 1 22 ? 52.543 5.594 -20.773 1.00 18.58 22 ALA B N 1
ATOM 3003 C CA . ALA B 1 22 ? 51.399 5.130 -19.988 1.00 18.59 22 ALA B CA 1
ATOM 3004 C C . ALA B 1 22 ? 51.666 3.819 -19.251 1.00 18.33 22 ALA B C 1
ATOM 3005 O O . ALA B 1 22 ? 51.352 3.700 -18.069 1.00 19.17 22 ALA B O 1
ATOM 3007 N N . PRO B 1 23 ? 52.256 2.815 -19.930 1.00 19.15 23 PRO B N 1
ATOM 3008 C CA . PRO B 1 23 ? 52.532 1.545 -19.247 1.00 19.06 23 PRO B CA 1
ATOM 3009 C C . PRO B 1 23 ? 53.510 1.731 -18.089 1.00 17.38 23 PRO B C 1
ATOM 3010 O O . PRO B 1 23 ? 53.461 1.005 -17.095 1.00 17.83 23 PRO B O 1
ATOM 3014 N N . VAL B 1 24 ? 54.414 2.695 -18.231 1.00 17.16 24 VAL B N 1
ATOM 3015 C CA . VAL B 1 24 ? 55.390 2.953 -17.178 1.00 15.04 24 VAL B CA 1
ATOM 3016 C C . VAL B 1 24 ? 54.675 3.554 -15.978 1.00 16.16 24 VAL B C 1
ATOM 3017 O O . VAL B 1 24 ? 54.907 3.155 -14.835 1.00 16.36 24 VAL B O 1
ATOM 3021 N N . TYR B 1 25 ? 53.799 4.519 -16.244 1.00 16.96 25 TYR B N 1
ATOM 3022 C CA . TYR B 1 25 ? 53.019 5.164 -15.193 1.00 17.26 25 TYR B CA 1
ATOM 3023 C C . TYR B 1 25 ? 52.195 4.114 -14.442 1.00 19.04 25 TYR B C 1
ATOM 3024 O O . TYR B 1 25 ? 52.162 4.080 -13.205 1.00 17.99 25 TYR B O 1
ATOM 3033 N N . LEU B 1 26 ? 51.516 3.259 -15.197 1.00 16.91 26 LEU B N 1
ATOM 3034 C CA . LEU B 1 26 ? 50.672 2.237 -14.581 1.00 19.18 26 LEU B CA 1
ATOM 3035 C C . LEU B 1 26 ? 51.451 1.254 -13.709 1.00 18.49 26 LEU B C 1
ATOM 3036 O O . LEU B 1 26 ? 50.975 0.855 -12.644 1.00 21.18 26 LEU B O 1
ATOM 3041 N N . ALA B 1 27 ? 52.647 0.873 -14.144 1.00 19.90 27 ALA B N 1
ATOM 3042 C CA . ALA B 1 27 ? 53.469 -0.057 -13.374 1.00 18.57 27 ALA B CA 1
ATOM 3043 C C . ALA B 1 27 ? 54.004 0.609 -12.111 1.00 21.15 27 ALA B C 1
ATOM 3044 O O . ALA B 1 27 ? 54.115 -0.033 -11.063 1.00 19.96 27 ALA B O 1
ATOM 3046 N N . LEU B 1 28 ? 54.344 1.896 -12.207 1.00 19.21 28 LEU B N 1
ATOM 3047 C CA . LEU B 1 28 ? 54.851 2.627 -11.048 1.00 18.09 28 LEU B CA 1
ATOM 3048 C C . LEU B 1 28 ? 53.777 2.724 -9.971 1.00 19.77 28 LEU B C 1
ATOM 3049 O O . LEU B 1 28 ? 54.067 2.633 -8.774 1.00 19.57 28 LEU B O 1
ATOM 3054 N N . ARG B 1 29 ? 52.535 2.923 -10.393 1.00 20.08 29 ARG B N 1
ATOM 3055 C CA . ARG B 1 29 ? 51.436 3.026 -9.441 1.00 24.14 29 ARG B CA 1
ATOM 3056 C C . ARG B 1 29 ? 51.309 1.739 -8.617 1.00 25.67 29 ARG B C 1
ATOM 3057 O O . ARG B 1 29 ? 50.870 1.761 -7.466 1.00 25.50 29 ARG B O 1
ATOM 3065 N N . GLY B 1 30 ? 51.729 0.625 -9.203 1.00 27.11 30 GLY B N 1
ATOM 3066 C CA . GLY B 1 30 ? 51.649 -0.649 -8.514 1.00 28.92 30 GLY B CA 1
ATOM 3067 C C . GLY B 1 30 ? 52.806 -0.957 -7.578 1.00 29.91 30 GLY B C 1
ATOM 3068 O O . GLY B 1 30 ? 52.860 -2.045 -7.006 1.00 30.31 30 GLY B O 1
ATOM 3069 N N . ILE B 1 31 ? 53.733 -0.015 -7.413 1.00 28.33 31 ILE B N 1
ATOM 3070 C CA . ILE B 1 31 ? 54.878 -0.230 -6.530 1.00 26.92 31 ILE B CA 1
ATOM 3071 C C . ILE B 1 31 ? 54.747 0.555 -5.226 1.00 27.46 31 ILE B C 1
ATOM 3072 O O . ILE B 1 31 ? 54.662 1.786 -5.232 1.00 26.10 31 ILE B O 1
ATOM 3077 N N . PRO B 1 32 ? 54.730 -0.148 -4.081 1.00 26.32 32 PRO B N 1
ATOM 3078 C CA . PRO B 1 32 ? 54.611 0.537 -2.791 1.00 26.92 32 PRO B CA 1
ATOM 3079 C C . PRO B 1 32 ? 55.774 1.502 -2.545 1.00 26.63 32 PRO B C 1
ATOM 3080 O O . PRO B 1 32 ? 56.921 1.205 -2.876 1.00 26.98 32 PRO B O 1
ATOM 3084 N N . GLY B 1 33 ? 55.472 2.654 -1.957 1.00 27.83 33 GLY B N 1
ATOM 3085 C CA . GLY B 1 33 ? 56.515 3.620 -1.666 1.00 28.81 33 GLY B CA 1
ATOM 3086 C C . GLY B 1 33 ? 56.800 4.598 -2.792 1.00 30.09 33 GLY B C 1
ATOM 3087 O O . GLY B 1 33 ? 57.548 5.557 -2.600 1.00 30.29 33 GLY B O 1
ATOM 3088 N N . LEU B 1 34 ? 56.214 4.355 -3.962 1.00 30.04 34 LEU B N 1
ATOM 3089 C CA . LEU B 1 34 ? 56.407 5.225 -5.124 1.00 29.97 34 LEU B CA 1
ATOM 3090 C C . LEU B 1 34 ? 55.090 5.828 -5.577 1.00 28.87 34 LEU B C 1
ATOM 3091 O O . LEU B 1 34 ? 54.045 5.191 -5.490 1.00 29.57 34 LEU B O 1
ATOM 3096 N N . LYS B 1 35 ? 55.149 7.058 -6.070 1.00 24.16 35 LYS B N 1
ATOM 3097 C CA . LYS B 1 35 ? 53.967 7.729 -6.578 1.00 24.05 35 LYS B CA 1
ATOM 3098 C C . LYS B 1 35 ? 54.330 8.368 -7.914 1.00 22.09 35 LYS B C 1
ATOM 3099 O O . LYS B 1 35 ? 55.185 9.248 -7.971 1.00 21.83 35 LYS B O 1
ATOM 3105 N N . PRO B 1 36 ? 53.703 7.920 -9.010 1.00 20.59 36 PRO B N 1
ATOM 3106 C CA . PRO B 1 36 ? 54.023 8.516 -10.308 1.00 19.59 36 PRO B CA 1
ATOM 3107 C C . PRO B 1 36 ? 53.224 9.796 -10.509 1.00 17.02 36 PRO B C 1
ATOM 3108 O O . PRO B 1 36 ? 52.080 9.899 -10.065 1.00 18.03 36 PRO B O 1
ATOM 3112 N N . LEU B 1 37 ? 53.835 10.764 -11.185 1.00 17.01 37 LEU B N 1
ATOM 3113 C CA . LEU B 1 37 ? 53.199 12.047 -11.468 1.00 18.41 37 LEU B CA 1
ATOM 3114 C C . LEU B 1 37 ? 53.482 12.375 -12.928 1.00 18.68 37 LEU B C 1
ATOM 3115 O O . LEU B 1 37 ? 54.503 11.957 -13.477 1.00 20.03 37 LEU B O 1
ATOM 3120 N N . VAL B 1 38 ? 52.584 13.120 -13.558 1.00 17.45 38 VAL B N 1
ATOM 3121 C CA . VAL B 1 38 ? 52.774 13.474 -14.955 1.00 16.86 38 VAL B CA 1
ATOM 3122 C C . VAL B 1 38 ? 52.893 14.976 -15.155 1.00 16.94 38 VAL B C 1
ATOM 3123 O O . VAL B 1 38 ? 52.045 15.743 -14.701 1.00 18.40 38 VAL B O 1
ATOM 3127 N N . LEU B 1 39 ? 53.967 15.379 -15.818 1.00 17.23 39 LEU B N 1
ATOM 3128 C CA . LEU B 1 39 ? 54.190 16.788 -16.139 1.00 15.96 39 LEU B CA 1
ATOM 3129 C C . LEU B 1 39 ? 54.083 16.886 -17.657 1.00 16.41 39 LEU B C 1
ATOM 3130 O O . LEU B 1 39 ? 54.906 16.312 -18.363 1.00 17.26 39 LEU B O 1
ATOM 3135 N N . LEU B 1 40 ? 53.066 17.580 -18.163 1.00 16.88 40 LEU B N 1
ATOM 3136 C CA . LEU B 1 40 ? 52.927 17.736 -19.612 1.00 18.35 40 LEU B CA 1
ATOM 3137 C C . LEU B 1 40 ? 53.840 18.887 -20.010 1.00 20.20 40 LEU B C 1
ATOM 3138 O O . LEU B 1 40 ? 53.895 19.908 -19.324 1.00 20.52 40 LEU B O 1
ATOM 3143 N N . THR B 1 41 ? 54.541 18.722 -21.126 1.00 21.55 41 THR B N 1
ATOM 3144 C CA . THR B 1 41 ? 55.507 19.716 -21.576 1.00 22.77 41 THR B CA 1
ATOM 3145 C C . THR B 1 41 ? 55.278 20.216 -22.992 1.00 24.32 41 THR B C 1
ATOM 3146 O O . THR B 1 41 ? 56.087 20.990 -23.512 1.00 25.61 41 THR B O 1
ATOM 3150 N N . GLY B 1 42 ? 54.196 19.766 -23.615 1.00 23.89 42 GLY B N 1
ATOM 3151 C CA . GLY B 1 42 ? 53.919 20.150 -24.986 1.00 28.47 42 GLY B CA 1
ATOM 3152 C C . GLY B 1 42 ? 52.838 21.192 -25.192 1.00 31.47 42 GLY B C 1
ATOM 3153 O O . GLY B 1 42 ? 52.401 21.862 -24.260 1.00 29.73 42 GLY B O 1
ATOM 3154 N N A GLN B 1 43 ? 52.346 21.194 -26.426 0.50 33.33 43 GLN B N 1
ATOM 3155 N N B GLN B 1 43 ? 52.434 21.399 -26.442 0.50 33.10 43 GLN B N 1
ATOM 3156 C CA A GLN B 1 43 ? 51.259 22.045 -26.870 0.50 36.02 43 GLN B CA 1
ATOM 3157 C CA B GLN B 1 43 ? 51.474 22.460 -26.749 0.50 35.59 43 GLN B CA 1
ATOM 3158 C C A GLN B 1 43 ? 50.060 21.092 -26.884 0.50 36.52 43 GLN B C 1
ATOM 3159 C C B GLN B 1 43 ? 49.966 22.224 -26.749 0.50 36.15 43 GLN B C 1
ATOM 3160 O O A GLN B 1 43 ? 50.218 19.882 -26.714 0.50 37.00 43 GLN B O 1
ATOM 3161 O O B GLN B 1 43 ? 49.203 23.157 -26.498 0.50 36.16 43 GLN B O 1
ATOM 3172 N N A HIS B 1 44 ? 48.866 21.634 -27.078 0.50 37.30 44 HIS B N 1
ATOM 3173 N N B HIS B 1 44 ? 49.524 21.005 -27.022 0.50 36.51 44 HIS B N 1
ATOM 3174 C CA A HIS B 1 44 ? 47.652 20.828 -27.152 0.50 36.92 44 HIS B CA 1
ATOM 3175 C CA B HIS B 1 44 ? 48.089 20.728 -27.051 0.50 36.62 44 HIS B CA 1
ATOM 3176 C C A HIS B 1 44 ? 47.319 19.994 -25.919 0.50 36.14 44 HIS B C 1
ATOM 3177 C C B HIS B 1 44 ? 47.678 19.955 -25.796 0.50 36.11 44 HIS B C 1
ATOM 3178 O O A HIS B 1 44 ? 47.203 18.769 -25.995 0.50 35.18 44 HIS B O 1
ATOM 3179 O O B HIS B 1 44 ? 47.812 18.733 -25.749 0.50 35.81 44 HIS B O 1
ATOM 3187 N N . ARG B 1 45 ? 47.169 20.663 -24.786 1.00 35.13 45 ARG B N 1
ATOM 3188 C CA . ARG B 1 45 ? 46.797 20.004 -23.538 1.00 35.23 45 ARG B CA 1
ATOM 3189 C C . ARG B 1 45 ? 45.584 19.087 -23.692 1.00 35.65 45 ARG B C 1
ATOM 3190 O O . ARG B 1 45 ? 45.573 17.976 -23.167 1.00 33.88 45 ARG B O 1
ATOM 3198 N N . GLU B 1 46 ? 44.564 19.541 -24.415 1.00 35.09 46 GLU B N 1
ATOM 3199 C CA . GLU B 1 46 ? 43.372 18.721 -24.600 1.00 36.27 46 GLU B CA 1
ATOM 3200 C C . GLU B 1 46 ? 43.670 17.415 -25.332 1.00 34.67 46 GLU B C 1
ATOM 3201 O O . GLU B 1 46 ? 43.110 16.372 -24.992 1.00 35.10 46 GLU B O 1
ATOM 3207 N N . GLN B 1 47 ? 44.542 17.466 -26.336 1.00 34.18 47 GLN B N 1
ATOM 3208 C CA . GLN B 1 47 ? 44.896 16.259 -27.078 1.00 33.74 47 GLN B CA 1
ATOM 3209 C C . GLN B 1 47 ? 45.635 15.273 -26.183 1.00 30.83 47 GLN B C 1
ATOM 3210 O O . GLN B 1 47 ? 45.392 14.069 -26.245 1.00 29.98 47 GLN B O 1
ATOM 3216 N N . LEU B 1 48 ? 46.555 15.782 -25.369 1.00 29.40 48 LEU B N 1
ATOM 3217 C CA . LEU B 1 48 ? 47.306 14.919 -24.466 1.00 29.26 48 LEU B CA 1
ATOM 3218 C C . LEU B 1 48 ? 46.413 14.299 -23.409 1.00 27.99 48 LEU B C 1
ATOM 3219 O O . LEU B 1 48 ? 46.528 13.109 -23.118 1.00 27.72 48 LEU B O 1
ATOM 3227 N N . ARG B 1 49 ? 45.530 15.104 -22.825 1.00 27.33 49 ARG B N 1
ATOM 3228 C CA . ARG B 1 49 ? 44.625 14.587 -21.805 1.00 28.75 49 ARG B CA 1
ATOM 3229 C C . ARG B 1 49 ? 43.740 13.510 -22.417 1.00 28.09 49 ARG B C 1
ATOM 3230 O O . ARG B 1 49 ? 43.450 12.496 -21.782 1.00 27.38 49 ARG B O 1
ATOM 32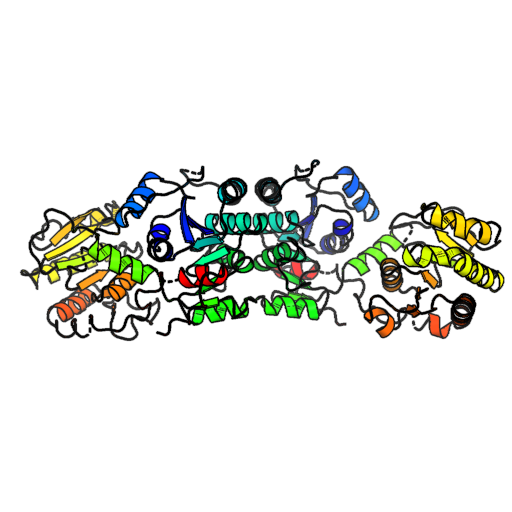38 N N . GLN B 1 50 ? 43.322 13.728 -23.661 1.00 29.72 50 GLN B N 1
ATOM 3239 C CA . GLN B 1 50 ? 42.485 12.765 -24.362 1.00 30.54 50 GLN B CA 1
ATOM 3240 C C . GLN B 1 50 ? 43.268 11.462 -24.545 1.00 28.89 50 GLN B C 1
ATOM 3241 O O . GLN B 1 50 ? 42.752 10.369 -24.304 1.00 28.87 50 GLN B O 1
ATOM 3247 N N . ALA B 1 51 ? 44.523 11.579 -24.966 1.00 26.86 51 ALA B N 1
ATOM 3248 C CA . ALA B 1 51 ? 45.364 10.401 -25.168 1.00 25.85 51 ALA B CA 1
ATOM 3249 C C . ALA B 1 51 ? 45.564 9.641 -23.856 1.00 24.91 51 ALA B C 1
ATOM 3250 O O . ALA B 1 51 ? 45.462 8.411 -23.813 1.00 24.66 51 ALA B O 1
ATOM 3252 N N . LEU B 1 52 ? 45.847 10.380 -22.788 1.00 24.15 52 LEU B N 1
ATOM 3253 C CA . LEU B 1 52 ? 46.061 9.779 -21.474 1.00 23.73 52 LEU B CA 1
ATOM 3254 C C . LEU B 1 52 ? 44.782 9.193 -20.879 1.00 22.31 52 LEU B C 1
ATOM 3255 O O . LEU B 1 52 ? 44.830 8.206 -20.139 1.00 20.99 52 LEU B O 1
ATOM 3260 N N . SER B 1 53 ? 43.641 9.788 -21.220 1.00 23.41 53 SER B N 1
ATOM 3261 C CA . SER B 1 53 ? 42.355 9.318 -20.702 1.00 25.04 53 SER B CA 1
ATOM 3262 C C . SER B 1 53 ? 42.064 7.873 -21.106 1.00 24.65 53 SER B C 1
ATOM 3263 O O . SER B 1 53 ? 41.340 7.162 -20.408 1.00 22.88 53 SER B O 1
ATOM 3266 N N . LEU B 1 54 ? 42.616 7.433 -22.233 1.00 24.32 54 LEU B N 1
ATOM 3267 C CA . LEU B 1 54 ? 42.398 6.057 -22.672 1.00 24.59 54 LEU B CA 1
ATOM 3268 C C . LEU B 1 54 ? 42.876 5.113 -21.571 1.00 23.91 54 LEU B C 1
ATOM 3269 O O . LEU B 1 54 ? 42.251 4.085 -21.297 1.00 23.87 54 LEU B O 1
ATOM 3274 N N . PHE B 1 55 ? 43.983 5.480 -20.933 1.00 21.04 55 PHE B N 1
ATOM 3275 C CA . PHE B 1 55 ? 44.569 4.676 -19.867 1.00 21.16 55 PHE B CA 1
ATOM 3276 C C . PHE B 1 55 ? 44.115 5.078 -18.463 1.00 20.43 55 PHE B C 1
ATOM 3277 O O . PHE B 1 55 ? 44.622 4.549 -17.472 1.00 19.96 55 PHE B O 1
ATOM 3285 N N . GLY B 1 56 ? 43.167 6.010 -18.387 1.00 21.15 56 GLY B N 1
ATOM 3286 C CA . GLY B 1 56 ? 42.658 6.459 -17.101 1.00 22.25 56 GLY B CA 1
ATOM 3287 C C . GLY B 1 56 ? 43.649 7.337 -16.360 1.00 23.84 56 GLY B C 1
ATOM 3288 O O . GLY B 1 56 ? 43.631 7.408 -15.127 1.00 23.39 56 GLY B O 1
ATOM 3289 N N . ILE B 1 57 ? 44.513 8.012 -17.111 1.00 20.88 57 ILE B N 1
ATOM 3290 C CA . ILE B 1 57 ? 45.534 8.864 -16.513 1.00 21.22 57 ILE B CA 1
ATOM 3291 C C . ILE B 1 57 ? 45.288 10.358 -16.725 1.00 20.69 57 ILE B C 1
ATOM 3292 O O . ILE B 1 57 ? 44.937 10.780 -17.820 1.00 22.46 57 ILE B O 1
ATOM 3297 N N . GLN B 1 58 ? 45.472 11.149 -15.668 1.00 22.47 58 GLN B N 1
ATOM 3298 C CA . GLN B 1 58 ? 45.338 12.603 -15.754 1.00 24.19 58 GLN B CA 1
ATOM 3299 C C . GLN B 1 58 ? 46.678 13.198 -15.348 1.00 23.22 58 GLN B C 1
ATOM 3300 O O . GLN B 1 58 ? 47.401 12.608 -14.546 1.00 25.32 58 GLN B O 1
ATOM 3306 N N . GLU B 1 59 ? 47.017 14.359 -15.897 1.00 24.17 59 GLU B N 1
ATOM 3307 C CA . GLU B 1 59 ? 48.293 14.975 -15.560 1.00 23.72 59 GLU B CA 1
ATOM 3308 C C . GLU B 1 59 ? 48.233 15.688 -14.214 1.00 22.91 59 GLU B C 1
ATOM 3309 O O . GLU B 1 59 ? 47.158 15.950 -13.678 1.00 24.16 59 GLU B O 1
ATOM 3315 N N . ASP B 1 60 ? 49.402 16.005 -13.679 1.00 19.46 60 ASP B N 1
ATOM 3316 C CA . ASP B 1 60 ? 49.505 16.677 -12.399 1.00 20.08 60 ASP B CA 1
ATOM 3317 C C . ASP B 1 60 ? 49.900 18.137 -12.569 1.00 22.88 60 ASP B C 1
ATOM 3318 O O . ASP B 1 60 ? 49.584 18.982 -11.725 1.00 22.61 60 ASP B O 1
ATOM 3323 N N . ARG B 1 61 ? 50.583 18.423 -13.671 1.00 22.38 61 ARG B N 1
ATOM 3324 C CA . ARG B 1 61 ? 51.047 19.775 -13.956 1.00 22.15 61 ARG B CA 1
ATOM 3325 C C . ARG B 1 61 ? 51.332 19.935 -15.447 1.00 22.62 61 ARG B C 1
ATOM 3326 O O . ARG B 1 61 ? 51.595 18.949 -16.143 1.00 20.95 61 ARG B O 1
ATOM 3334 N N . ASN B 1 62 ? 51.267 21.176 -15.933 1.00 21.51 62 ASN B N 1
ATOM 3335 C CA . ASN B 1 62 ? 51.497 21.484 -17.348 1.00 23.69 62 ASN B CA 1
ATOM 3336 C C . ASN B 1 62 ? 52.456 22.668 -17.473 1.00 24.82 62 ASN B C 1
ATOM 3337 O O . ASN B 1 62 ? 52.350 23.621 -16.713 1.00 24.28 62 ASN B O 1
ATOM 3342 N N . LEU B 1 63 ? 53.377 22.615 -18.427 1.00 24.52 63 LEU B N 1
ATOM 3343 C CA . LEU B 1 63 ? 54.272 23.752 -18.631 1.00 26.92 63 LEU B CA 1
ATOM 3344 C C . LEU B 1 63 ? 53.533 24.714 -19.553 1.00 30.14 63 LEU B C 1
ATOM 3345 O O . LEU B 1 63 ? 52.551 24.338 -20.198 1.00 31.06 63 LEU B O 1
ATOM 3350 N N . ASP B 1 64 ? 54.006 25.950 -19.615 1.00 32.86 64 ASP B N 1
ATOM 3351 C CA . ASP B 1 64 ? 53.394 26.964 -20.467 1.00 36.51 64 ASP B CA 1
ATOM 3352 C C . ASP B 1 64 ? 54.216 27.078 -21.747 1.00 38.37 64 ASP B C 1
ATOM 3353 O O . ASP B 1 64 ? 55.339 27.584 -21.723 1.00 36.99 64 ASP B O 1
ATOM 3358 N N . VAL B 1 65 ? 53.659 26.600 -22.858 1.00 41.58 65 VAL B N 1
ATOM 3359 C CA . VAL B 1 65 ? 54.354 26.635 -24.145 1.00 46.28 65 VAL B CA 1
ATOM 3360 C C . VAL B 1 65 ? 53.489 27.211 -25.272 1.00 49.83 65 VAL B C 1
ATOM 3361 O O . VAL B 1 65 ? 52.260 27.162 -25.211 1.00 49.44 65 VAL B O 1
ATOM 3373 N N . GLN B 1 67 ? 51.648 27.573 -28.892 1.00 61.80 67 GLN B N 1
ATOM 3374 C CA . GLN B 1 67 ? 50.902 26.632 -29.719 1.00 63.29 67 GLN B CA 1
ATOM 3375 C C . GLN B 1 67 ? 51.404 26.433 -31.148 1.00 64.19 67 GLN B C 1
ATOM 3376 O O . GLN B 1 67 ? 50.956 25.518 -31.840 1.00 64.72 67 GLN B O 1
ATOM 3382 N N . GLU B 1 68 ? 52.327 27.280 -31.592 1.00 64.90 68 GLU B N 1
ATOM 3383 C CA . GLU B 1 68 ? 52.863 27.167 -32.945 1.00 65.32 68 GLU B CA 1
ATOM 3384 C C . GLU B 1 68 ? 54.364 26.928 -32.912 1.00 64.74 68 GLU B C 1
ATOM 3385 O O . GLU B 1 68 ? 54.941 26.718 -31.846 1.00 65.15 68 GLU B O 1
ATOM 3391 N N . ARG B 1 69 ? 54.995 26.962 -34.082 1.00 63.77 69 ARG B N 1
ATOM 3392 C CA . ARG B 1 69 ? 56.432 26.747 -34.163 1.00 62.61 69 ARG B CA 1
ATOM 3393 C C . ARG B 1 69 ? 57.179 27.932 -33.568 1.00 60.08 69 ARG B C 1
ATOM 3394 O O . ARG B 1 69 ? 56.810 29.088 -33.778 1.00 61.32 69 ARG B O 1
ATOM 3402 N N . GLN B 1 70 ? 58.232 27.626 -32.821 1.00 55.84 70 GLN B N 1
ATOM 3403 C CA . GLN B 1 70 ? 59.064 28.632 -32.178 1.00 50.96 70 GLN B CA 1
ATOM 3404 C C . GLN B 1 70 ? 60.502 28.270 -32.534 1.00 45.98 70 GLN B C 1
ATOM 3405 O O . GLN B 1 70 ? 60.804 27.098 -32.740 1.00 45.61 70 GLN B O 1
ATOM 3411 N N . ALA B 1 71 ? 61.381 29.262 -32.635 1.00 40.60 71 ALA B N 1
ATOM 3412 C CA . ALA B 1 71 ? 62.776 28.977 -32.961 1.00 35.83 71 ALA B CA 1
ATOM 3413 C C . ALA B 1 71 ? 63.325 28.060 -31.864 1.00 31.76 71 ALA B C 1
ATOM 3414 O O . ALA B 1 71 ? 63.037 28.264 -30.692 1.00 31.56 71 ALA B O 1
ATOM 3416 N N . LEU B 1 72 ? 64.114 27.063 -32.246 1.00 29.12 72 LEU B N 1
ATOM 3417 C CA . LEU B 1 72 ? 64.658 26.114 -31.275 1.00 28.60 72 LEU B CA 1
ATOM 3418 C C . LEU B 1 72 ? 65.342 26.729 -30.050 1.00 26.50 72 LEU B C 1
ATOM 3419 O O . LEU B 1 72 ? 65.097 26.297 -28.923 1.00 24.03 72 LEU B O 1
ATOM 3424 N N . PRO B 1 73 ? 66.211 27.737 -30.245 1.00 25.63 73 PRO B N 1
ATOM 3425 C CA . PRO B 1 73 ? 66.870 28.338 -29.079 1.00 24.87 73 PRO B CA 1
ATOM 3426 C C . PRO B 1 73 ? 65.865 28.965 -28.113 1.00 25.70 73 PRO B C 1
ATOM 3427 O O . PRO B 1 73 ? 66.035 28.910 -26.894 1.00 24.53 73 PRO B O 1
ATOM 3431 N N . ASP B 1 74 ? 64.820 29.573 -28.668 1.00 24.33 74 ASP B N 1
ATOM 3432 C CA . ASP B 1 74 ? 63.786 30.205 -27.861 1.00 25.62 74 ASP B CA 1
ATOM 3433 C C . ASP B 1 74 ? 62.947 29.169 -27.121 1.00 24.13 74 ASP B C 1
ATOM 3434 O O . ASP B 1 74 ? 62.551 29.388 -25.974 1.00 23.68 74 ASP B O 1
ATOM 3439 N N . LEU B 1 75 ? 62.675 28.049 -27.785 1.00 22.87 75 LEU B N 1
ATOM 3440 C CA . LEU B 1 75 ? 61.892 26.979 -27.175 1.00 24.20 75 LEU B CA 1
ATOM 3441 C C . LEU B 1 75 ? 62.650 26.413 -25.977 1.00 23.30 75 LEU B C 1
ATOM 3442 O O . LEU B 1 75 ? 62.096 26.290 -24.890 1.00 25.01 75 LEU B O 1
ATOM 3447 N N . ALA B 1 76 ? 63.920 26.074 -26.182 1.00 22.65 76 ALA B N 1
ATOM 3448 C CA . ALA B 1 76 ? 64.743 25.532 -25.106 1.00 21.95 76 ALA B CA 1
ATOM 3449 C C . ALA B 1 76 ? 64.801 26.499 -23.926 1.00 22.33 76 ALA B C 1
ATOM 3450 O O . ALA B 1 76 ? 64.684 26.090 -22.774 1.00 23.12 76 ALA B O 1
ATOM 3452 N N . ALA B 1 77 ? 64.990 27.784 -24.217 1.00 21.61 77 ALA B N 1
ATOM 3453 C CA . ALA B 1 77 ? 65.059 28.796 -23.173 1.00 21.95 77 ALA B CA 1
ATOM 3454 C C . ALA B 1 77 ? 63.742 28.925 -22.423 1.00 22.68 77 ALA B C 1
ATOM 3455 O O . ALA B 1 77 ? 63.735 29.233 -21.239 1.00 22.75 77 ALA B O 1
ATOM 3457 N N . ARG B 1 78 ? 62.631 28.694 -23.112 1.00 25.14 78 ARG B N 1
ATOM 3458 C CA . ARG B 1 78 ? 61.323 28.793 -22.474 1.00 26.68 78 ARG B CA 1
ATOM 3459 C C . ARG B 1 78 ? 61.058 27.585 -21.577 1.00 26.50 78 ARG B C 1
ATOM 3460 O O . ARG B 1 78 ? 60.456 27.717 -20.512 1.00 28.46 78 ARG B O 1
ATOM 3468 N N . ILE B 1 79 ? 61.515 26.410 -22.003 1.00 23.94 79 ILE B N 1
ATOM 3469 C CA . ILE B 1 79 ? 61.297 25.184 -21.232 1.00 22.56 79 ILE B CA 1
ATOM 3470 C C . ILE B 1 79 ? 62.165 25.035 -19.979 1.00 22.33 79 ILE B C 1
ATOM 3471 O O . ILE B 1 79 ? 61.665 24.683 -18.909 1.00 20.47 79 ILE B O 1
ATOM 3476 N N . LEU B 1 80 ? 63.460 25.311 -20.115 1.00 21.13 80 LEU B N 1
ATOM 3477 C CA . LEU B 1 80 ? 64.416 25.135 -19.022 1.00 21.80 80 LEU B CA 1
ATOM 3478 C C . LEU B 1 80 ? 64.042 25.684 -17.645 1.00 22.32 80 LEU B C 1
ATOM 3479 O O . LEU B 1 80 ? 63.952 24.928 -16.674 1.00 20.81 80 LEU B O 1
ATOM 3484 N N . PRO B 1 81 ? 63.827 27.005 -17.531 1.00 22.28 81 PRO B N 1
ATOM 3485 C CA . PRO B 1 81 ? 63.475 27.565 -16.220 1.00 22.56 81 PRO B CA 1
ATOM 3486 C C . PRO B 1 81 ? 62.177 26.996 -15.661 1.00 20.60 81 PRO B C 1
ATOM 3487 O O . PRO B 1 81 ? 62.111 26.623 -14.488 1.00 22.13 81 PRO B O 1
ATOM 3491 N N . GLN B 1 82 ? 61.153 26.946 -16.510 1.00 20.85 82 GLN B N 1
ATOM 3492 C CA . GLN B 1 82 ? 59.833 26.415 -16.149 1.00 21.97 82 GLN B CA 1
ATOM 3493 C C . GLN B 1 82 ? 59.943 25.010 -15.592 1.00 23.34 82 GLN B C 1
ATOM 3494 O O . GLN B 1 82 ? 59.339 24.667 -14.572 1.00 21.24 82 GLN B O 1
ATOM 3500 N N . ALA B 1 83 ? 60.673 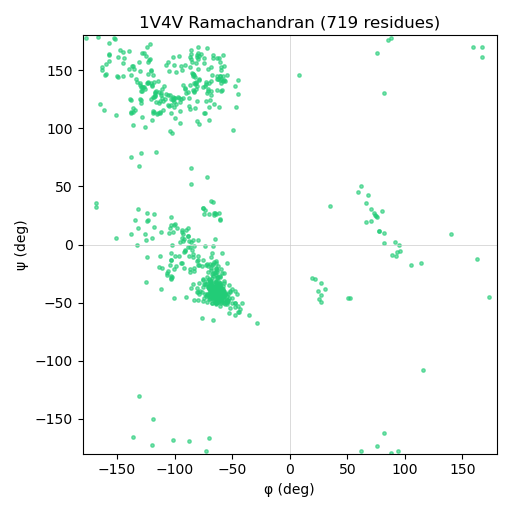24.184 -16.332 1.00 22.13 83 ALA B N 1
ATOM 3501 C CA . ALA B 1 83 ? 60.861 22.793 -15.969 1.00 21.45 83 ALA B CA 1
ATOM 3502 C C . ALA B 1 83 ? 61.564 22.647 -14.640 1.00 20.69 83 ALA B C 1
ATOM 3503 O O . ALA B 1 83 ? 61.155 21.833 -13.820 1.00 20.02 83 ALA B O 1
ATOM 3505 N N . ALA B 1 84 ? 62.621 23.430 -14.420 1.00 19.18 84 ALA B N 1
ATOM 3506 C CA . ALA B 1 84 ? 63.352 23.345 -13.165 1.00 19.73 84 ALA B CA 1
ATOM 3507 C C . ALA B 1 84 ? 62.433 23.692 -12.000 1.00 21.82 84 ALA B C 1
ATOM 3508 O O . ALA B 1 84 ? 62.442 23.014 -10.973 1.00 19.78 84 ALA B O 1
ATOM 3510 N N . ARG B 1 85 ? 61.639 24.748 -12.154 1.00 21.87 85 ARG B N 1
ATOM 3511 C CA . ARG B 1 85 ? 60.722 25.141 -11.089 1.00 22.59 85 ARG B CA 1
ATOM 3512 C C . ARG B 1 85 ? 59.646 24.080 -10.882 1.00 21.13 85 ARG B C 1
ATOM 3513 O O . ARG B 1 85 ? 59.333 23.712 -9.752 1.00 22.14 85 ARG B O 1
ATOM 3521 N N . ALA B 1 86 ? 59.079 23.584 -11.974 1.00 21.24 86 ALA B N 1
ATOM 3522 C CA . ALA B 1 86 ? 58.030 22.574 -11.860 1.00 20.89 86 ALA B CA 1
ATOM 3523 C C . ALA B 1 86 ? 58.514 21.308 -11.157 1.00 21.27 86 ALA B C 1
ATOM 3524 O O . ALA B 1 86 ? 57.820 20.772 -10.286 1.00 21.33 86 ALA B O 1
ATOM 3526 N N . LEU B 1 87 ? 59.700 20.826 -11.519 1.00 20.87 87 LEU B N 1
ATOM 3527 C CA . LEU B 1 87 ? 60.213 19.600 -10.912 1.00 19.19 87 LEU B CA 1
ATOM 3528 C C . LEU B 1 87 ? 60.505 19.758 -9.422 1.00 20.92 87 LEU B C 1
ATOM 3529 O O . LEU B 1 87 ? 60.269 18.835 -8.642 1.00 20.46 87 LEU B O 1
ATOM 3534 N N . LYS B 1 88 ? 61.008 20.920 -9.016 1.00 20.96 88 LYS B N 1
ATOM 3535 C CA . LYS B 1 88 ? 61.294 21.141 -7.601 1.00 20.91 88 LYS B CA 1
ATOM 3536 C C . LYS B 1 88 ? 59.995 21.291 -6.812 1.00 21.59 88 LYS B C 1
ATOM 3537 O O . LYS B 1 88 ? 59.863 20.738 -5.720 1.00 22.67 88 LYS B O 1
ATOM 3543 N N . GLU B 1 89 ? 59.041 22.040 -7.365 1.00 20.62 89 GLU B N 1
ATOM 3544 C CA . GLU B 1 89 ? 57.754 22.259 -6.702 1.00 20.51 89 GLU B CA 1
ATOM 3545 C C . GLU B 1 89 ? 56.925 20.977 -6.602 1.00 21.20 89 GLU B C 1
ATOM 3546 O O . GLU B 1 89 ? 56.134 20.812 -5.677 1.00 21.32 89 GLU B O 1
ATOM 3560 N N . GLY B 1 91 ? 58.197 18.179 -6.074 1.00 19.79 91 GLY B N 1
ATOM 3561 C CA . GLY B 1 91 ? 58.902 17.333 -5.129 1.00 21.51 91 GLY B CA 1
ATOM 3562 C C . GLY B 1 91 ? 59.447 16.062 -5.767 1.00 20.84 91 GLY B C 1
ATOM 3563 O O . GLY B 1 91 ? 59.475 14.998 -5.140 1.00 20.72 91 GLY B O 1
ATOM 3564 N N . ALA B 1 92 ? 59.895 16.169 -7.011 1.00 19.89 92 ALA B N 1
ATOM 3565 C CA . ALA B 1 92 ? 60.429 15.002 -7.720 1.00 18.96 92 ALA B CA 1
ATOM 3566 C C . ALA B 1 92 ? 61.682 14.402 -7.090 1.00 20.15 92 ALA B C 1
ATOM 3567 O O . ALA B 1 92 ? 62.634 15.118 -6.751 1.00 18.99 92 ALA B O 1
ATOM 3569 N N . ASP B 1 93 ? 61.671 13.077 -6.948 1.00 17.24 93 ASP B N 1
ATOM 3570 C CA . ASP B 1 93 ? 62.803 12.327 -6.413 1.00 17.83 93 ASP B CA 1
ATOM 3571 C C . ASP B 1 93 ? 63.495 11.648 -7.587 1.00 17.14 93 ASP B C 1
ATOM 3572 O O . ASP B 1 93 ? 64.640 11.206 -7.487 1.00 18.74 93 ASP B O 1
ATOM 3577 N N . TYR B 1 94 ? 62.775 11.565 -8.701 1.00 16.68 94 TYR B N 1
ATOM 3578 C CA . TYR B 1 94 ? 63.288 10.939 -9.915 1.00 17.22 94 TYR B CA 1
ATOM 3579 C C . TYR B 1 94 ? 62.455 11.457 -11.079 1.00 16.05 94 TYR B C 1
ATOM 3580 O O . TYR B 1 94 ? 61.262 11.725 -10.926 1.00 16.67 94 TYR B O 1
ATOM 3589 N N . VAL B 1 95 ? 63.089 11.605 -12.236 1.00 16.93 95 VAL B N 1
ATOM 3590 C CA . VAL B 1 95 ? 62.399 12.094 -13.422 1.00 15.78 95 VAL B CA 1
ATOM 3591 C C . VAL B 1 95 ? 62.620 11.155 -14.583 1.00 14.76 95 VAL B C 1
ATOM 3592 O O . VAL B 1 95 ? 63.733 10.700 -14.811 1.00 17.27 95 VAL B O 1
ATOM 3596 N N . LEU B 1 96 ? 61.551 10.860 -15.313 1.00 15.94 96 LEU B N 1
ATOM 3597 C CA . LEU B 1 96 ? 61.666 9.999 -16.476 1.00 15.38 96 LEU B CA 1
ATOM 3598 C C . LEU B 1 96 ? 61.294 10.805 -17.707 1.00 17.03 96 LEU B C 1
ATOM 3599 O O . LEU B 1 96 ? 60.276 11.498 -17.718 1.00 15.47 96 LEU B O 1
ATOM 3604 N N . VAL B 1 97 ? 62.126 10.729 -18.738 1.00 17.05 97 VAL B N 1
ATOM 3605 C CA . VAL B 1 97 ? 61.830 11.418 -19.987 1.00 17.94 97 VAL B CA 1
ATOM 3606 C C . VAL B 1 97 ? 61.866 10.379 -21.089 1.00 18.94 97 VAL B C 1
ATOM 3607 O O . VAL B 1 97 ? 62.403 9.284 -20.905 1.00 21.21 97 VAL B O 1
ATOM 3611 N N . HIS B 1 98 ? 61.281 10.708 -22.230 1.00 18.76 98 HIS B N 1
ATOM 3612 C CA . HIS B 1 98 ? 61.239 9.762 -23.330 1.00 22.09 98 HIS B CA 1
ATOM 3613 C C . HIS B 1 98 ? 61.528 10.420 -24.660 1.00 23.17 98 HIS B C 1
ATOM 3614 O O . HIS B 1 98 ? 61.172 11.568 -24.884 1.00 24.93 98 HIS B O 1
ATOM 3621 N N . GLY B 1 99 ? 62.178 9.680 -25.544 1.00 26.52 99 GLY B N 1
ATOM 3622 C CA . GLY B 1 99 ? 62.421 10.210 -26.866 1.00 26.99 99 GLY B CA 1
ATOM 3623 C C . GLY B 1 99 ? 63.595 11.133 -27.069 1.00 26.46 99 GLY B C 1
ATOM 3624 O O . GLY B 1 99 ? 64.506 11.214 -26.246 1.00 24.91 99 GLY B O 1
ATOM 3625 N N . ASP B 1 100 ? 63.534 11.861 -28.177 1.00 25.21 100 ASP B N 1
ATOM 3626 C CA . ASP B 1 100 ? 64.619 12.735 -28.575 1.00 26.32 100 ASP B CA 1
ATOM 3627 C C . ASP B 1 100 ? 64.220 14.154 -28.968 1.00 24.42 100 ASP B C 1
ATOM 3628 O O . ASP B 1 100 ? 64.877 14.763 -29.806 1.00 24.60 100 ASP B O 1
ATOM 3637 N N . THR B 1 101 ? 63.160 14.694 -28.376 1.00 24.32 101 THR B N 1
ATOM 3638 C CA . THR B 1 101 ? 62.761 16.062 -28.713 1.00 24.71 101 THR B CA 1
ATOM 3639 C C . THR B 1 101 ? 63.634 17.062 -27.955 1.00 24.78 101 THR B C 1
ATOM 3640 O O . THR B 1 101 ? 64.275 16.713 -26.960 1.00 22.24 101 THR B O 1
ATOM 3644 N N . LEU B 1 102 ? 63.662 18.301 -28.434 1.00 24.73 102 LEU B N 1
ATOM 3645 C CA . LEU B 1 102 ? 64.443 19.356 -27.796 1.00 25.17 102 LEU B CA 1
ATOM 3646 C C . LEU B 1 102 ? 63.891 19.557 -26.389 1.00 25.36 102 LEU B C 1
ATOM 3647 O O . LEU B 1 102 ? 64.636 19.770 -25.421 1.00 24.40 102 LEU B O 1
ATOM 3652 N N . THR B 1 103 ? 62.570 19.484 -26.285 1.00 24.34 103 THR B N 1
ATOM 3653 C CA . THR B 1 103 ? 61.904 19.664 -25.007 1.00 24.29 103 THR B CA 1
ATOM 3654 C C . THR B 1 103 ? 62.351 18.602 -24.012 1.00 23.97 103 THR B C 1
ATOM 3655 O O . THR B 1 103 ? 62.553 18.898 -22.836 1.00 24.15 103 THR B O 1
ATOM 3659 N N . THR B 1 104 ? 62.522 17.371 -24.488 1.00 24.10 104 THR B N 1
ATOM 3660 C CA . THR B 1 104 ? 62.967 16.278 -23.635 1.00 23.55 104 THR B CA 1
ATOM 3661 C C . THR B 1 104 ? 64.359 16.534 -23.058 1.00 22.51 104 THR B C 1
ATOM 3662 O O . THR B 1 104 ? 64.602 16.271 -21.879 1.00 21.61 104 THR B O 1
ATOM 3666 N N . PHE B 1 105 ? 65.280 17.037 -23.872 1.00 19.57 105 PHE B N 1
ATOM 3667 C CA . PHE B 1 105 ? 66.607 17.310 -23.334 1.00 19.06 105 PHE B CA 1
ATOM 3668 C C . PHE B 1 105 ? 66.544 18.461 -22.339 1.00 17.60 105 PHE B C 1
ATOM 3669 O O . PHE B 1 105 ? 67.187 18.426 -21.286 1.00 17.62 105 PHE B O 1
ATOM 3677 N N . ALA B 1 106 ? 65.779 19.492 -22.681 1.00 18.47 106 ALA B N 1
ATOM 3678 C CA . ALA B 1 106 ? 65.655 20.654 -21.815 1.00 18.52 106 ALA B CA 1
ATOM 3679 C C . ALA B 1 106 ? 65.138 20.257 -20.437 1.00 19.77 106 ALA B C 1
ATOM 3680 O O . ALA B 1 106 ? 65.601 20.779 -19.417 1.00 17.40 106 ALA B O 1
ATOM 3682 N N . VAL B 1 107 ? 64.183 19.328 -20.398 1.00 19.04 107 VAL B N 1
ATOM 3683 C CA . VAL B 1 107 ? 63.650 18.877 -19.117 1.00 19.73 107 VAL B CA 1
ATOM 3684 C C . VAL B 1 107 ? 64.697 18.059 -18.360 1.00 17.77 107 VAL B C 1
ATOM 3685 O O . VAL B 1 107 ? 64.861 18.211 -17.148 1.00 17.44 107 VAL B O 1
ATOM 3689 N N . ALA B 1 108 ? 65.412 17.192 -19.075 1.00 17.61 108 ALA B N 1
ATOM 3690 C CA . ALA B 1 108 ? 66.447 16.365 -18.458 1.00 18.20 108 ALA B CA 1
ATOM 3691 C C . ALA B 1 108 ? 67.561 17.246 -17.884 1.00 18.89 108 ALA B C 1
ATOM 3692 O O . ALA B 1 108 ? 68.095 16.981 -16.805 1.00 17.08 108 ALA B O 1
ATOM 3694 N N . TRP B 1 109 ? 67.907 18.299 -18.613 1.00 18.20 109 TRP B N 1
ATOM 3695 C CA . TRP B 1 109 ? 68.959 19.192 -18.156 1.00 18.92 109 TRP B CA 1
ATOM 3696 C C . TRP B 1 109 ? 68.484 19.973 -16.930 1.00 17.63 109 TRP B C 1
ATOM 3697 O O . TRP B 1 109 ? 69.249 20.178 -15.986 1.00 17.60 109 TRP B O 1
ATOM 3708 N N . ALA B 1 110 ? 67.217 20.386 -16.934 1.00 16.90 110 ALA B N 1
ATOM 3709 C CA . ALA B 1 110 ? 66.659 21.112 -15.795 1.00 19.06 110 ALA B CA 1
ATOM 3710 C C . ALA B 1 110 ? 66.756 20.222 -14.554 1.00 19.69 110 ALA B C 1
ATOM 3711 O O . ALA B 1 110 ? 67.188 20.663 -13.489 1.00 20.33 110 ALA B O 1
ATOM 3713 N N . ALA B 1 111 ? 66.348 18.965 -14.697 1.00 19.04 111 ALA B N 1
ATOM 3714 C CA . ALA B 1 111 ? 66.404 18.018 -13.586 1.00 18.14 111 ALA B CA 1
ATOM 3715 C C . ALA B 1 111 ? 67.841 17.876 -13.086 1.00 18.05 111 ALA B C 1
ATOM 3716 O O . ALA B 1 111 ? 68.109 17.976 -11.889 1.00 18.85 111 ALA B O 1
ATOM 3718 N N . PHE B 1 112 ? 68.771 17.648 -14.009 1.00 17.36 112 PHE B N 1
ATOM 3719 C CA . PHE B 1 112 ? 70.172 17.488 -13.645 1.00 17.34 112 PHE B CA 1
ATOM 3720 C C . PHE B 1 112 ? 70.721 18.706 -12.898 1.00 18.95 112 PHE B C 1
ATOM 3721 O O . PHE B 1 112 ? 71.447 18.571 -11.901 1.00 18.74 112 PHE B O 1
ATOM 3729 N N . LEU B 1 113 ? 70.387 19.896 -13.388 1.00 18.83 113 LEU B N 1
ATOM 3730 C CA . LEU B 1 113 ? 70.858 21.120 -12.753 1.00 20.11 113 LEU B CA 1
ATOM 3731 C C . LEU B 1 113 ? 70.271 21.276 -11.347 1.00 23.47 113 LEU B C 1
ATOM 3732 O O . LEU B 1 113 ? 70.858 21.951 -10.493 1.00 24.33 113 LEU B O 1
ATOM 3737 N N . GLU B 1 114 ? 69.125 20.63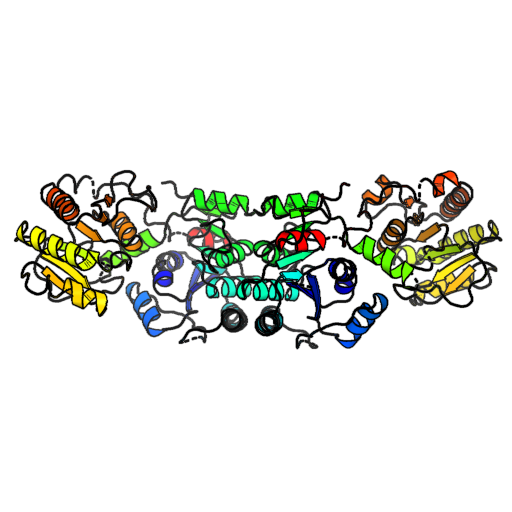7 -11.108 1.00 23.67 114 GLU B N 1
ATOM 3738 C CA . GLU B 1 114 ? 68.465 20.689 -9.803 1.00 26.12 114 GLU B CA 1
ATOM 3739 C C . GLU B 1 114 ? 68.844 19.492 -8.929 1.00 24.54 114 GLU B C 1
ATOM 3740 O O . GLU B 1 114 ? 68.338 19.348 -7.817 1.00 25.02 114 GLU B O 1
ATOM 3746 N N . GLY B 1 115 ? 69.719 18.636 -9.443 1.00 21.72 115 GLY B N 1
ATOM 3747 C CA . GLY B 1 115 ? 70.169 17.481 -8.685 1.00 22.45 115 GLY B CA 1
ATOM 3748 C C . GLY B 1 115 ? 69.162 16.351 -8.594 1.00 22.53 115 GLY B C 1
ATOM 3749 O O . GLY B 1 115 ? 69.218 15.541 -7.666 1.00 24.31 115 GLY B O 1
ATOM 3750 N N . ILE B 1 116 ? 68.236 16.290 -9.546 1.00 19.99 116 ILE B N 1
ATOM 3751 C CA . ILE B 1 116 ? 67.229 15.226 -9.553 1.00 19.11 116 ILE B CA 1
ATOM 3752 C C . ILE B 1 116 ? 67.652 14.164 -10.574 1.00 19.21 116 ILE B C 1
ATOM 3753 O O . ILE B 1 116 ? 67.837 14.481 -11.752 1.00 18.07 116 ILE B O 1
ATOM 3758 N N . PRO B 1 117 ? 67.815 12.896 -10.144 1.00 18.95 117 PRO B N 1
ATOM 3759 C CA . PRO B 1 117 ? 68.222 11.872 -11.116 1.00 17.99 117 PRO B CA 1
ATOM 3760 C C . PRO B 1 117 ? 67.227 11.682 -12.254 1.00 16.81 117 PRO B C 1
ATOM 3761 O O . PRO B 1 117 ? 66.010 11.779 -12.063 1.00 17.21 117 PRO B O 1
ATOM 3765 N N . VAL B 1 118 ? 67.764 11.399 -13.438 1.00 14.98 118 VAL B N 1
ATOM 3766 C CA . VAL B 1 118 ? 66.962 11.235 -14.644 1.00 18.15 118 VAL B CA 1
ATOM 3767 C C . VAL B 1 118 ? 67.088 9.860 -15.279 1.00 16.98 118 VAL B C 1
ATOM 3768 O O . VAL B 1 118 ? 68.188 9.322 -15.395 1.00 19.58 118 VAL B O 1
ATOM 3772 N N . GLY B 1 119 ? 65.949 9.311 -15.700 1.00 16.81 119 GLY B N 1
ATOM 3773 C CA . GLY B 1 119 ? 65.935 8.019 -16.369 1.00 16.25 119 GLY B CA 1
ATOM 3774 C C . GLY B 1 119 ? 65.465 8.318 -17.784 1.00 16.12 119 GLY B C 1
ATOM 3775 O O . GLY B 1 119 ? 64.580 9.157 -17.971 1.00 17.76 119 GLY B O 1
ATOM 3776 N N . HIS B 1 120 ? 66.042 7.661 -18.782 1.00 16.07 120 HIS B N 1
ATOM 3777 C CA . HIS B 1 120 ? 65.656 7.928 -20.171 1.00 15.16 120 HIS B CA 1
ATOM 3778 C C . HIS B 1 120 ? 65.068 6.670 -20.800 1.00 18.71 120 HIS B C 1
ATOM 3779 O O . HIS B 1 120 ? 65.770 5.674 -20.984 1.00 19.49 120 HIS B O 1
ATOM 3786 N N . VAL B 1 121 ? 63.780 6.724 -21.125 1.00 18.66 121 VAL B N 1
ATOM 3787 C CA . VAL B 1 121 ? 63.085 5.592 -21.722 1.00 20.63 121 VAL B CA 1
ATOM 3788 C C . VAL B 1 121 ? 63.313 5.548 -23.226 1.00 24.73 121 VAL B C 1
ATOM 3789 O O . VAL B 1 121 ? 63.301 6.580 -23.900 1.00 23.76 121 VAL B O 1
ATOM 3793 N N . GLU B 1 122 ? 63.522 4.339 -23.740 1.00 28.62 122 GLU B N 1
ATOM 3794 C CA . GLU B 1 122 ? 63.757 4.125 -25.161 1.00 34.12 122 GLU B CA 1
ATOM 3795 C C . GLU B 1 122 ? 65.026 4.855 -25.567 1.00 34.90 122 GLU B C 1
ATOM 3796 O O . GLU B 1 122 ? 65.041 5.596 -26.549 1.00 36.89 122 GLU B O 1
ATOM 3802 N N . ALA B 1 123 ? 66.091 4.628 -24.805 1.00 34.94 123 ALA B N 1
ATOM 3803 C CA . ALA B 1 123 ? 67.376 5.269 -25.047 1.00 34.64 123 ALA B CA 1
ATOM 3804 C C . ALA B 1 123 ? 68.367 4.357 -25.757 1.00 34.89 123 ALA B C 1
ATOM 3805 O O . ALA B 1 123 ? 68.212 3.141 -25.764 1.00 32.95 123 ALA B O 1
ATOM 3807 N N . GLY B 1 124 ? 69.393 4.959 -26.350 1.00 37.22 124 GLY B N 1
ATOM 3808 C CA . GLY B 1 124 ? 70.414 4.176 -27.020 1.00 36.80 124 GLY B CA 1
ATOM 3809 C C . GLY B 1 124 ? 70.380 4.175 -28.531 1.00 36.43 124 GLY B C 1
ATOM 3810 O O . GLY B 1 124 ? 71.369 3.807 -29.162 1.00 37.20 124 GLY B O 1
ATOM 3811 N N . LEU B 1 125 ? 69.257 4.573 -29.118 1.00 37.16 125 LEU B N 1
ATOM 3812 C CA . LEU B 1 125 ? 69.135 4.604 -30.568 1.00 38.36 125 LEU B CA 1
ATOM 3813 C C . LEU B 1 125 ? 70.036 5.693 -31.132 1.00 38.26 125 LEU B C 1
ATOM 3814 O O . LEU B 1 125 ? 70.027 6.825 -30.652 1.00 37.53 125 LEU B O 1
ATOM 3819 N N . ARG B 1 126 ? 70.812 5.346 -32.155 1.00 36.86 126 ARG B N 1
ATOM 3820 C CA . ARG B 1 126 ? 71.736 6.295 -32.768 1.00 36.99 126 ARG B CA 1
ATOM 3821 C C . ARG B 1 126 ? 71.776 6.182 -34.284 1.00 38.10 126 ARG B C 1
ATOM 3822 O O . ARG B 1 126 ? 71.565 5.107 -34.847 1.00 38.26 126 ARG B O 1
ATOM 3830 N N . SER B 1 127 ? 72.067 7.302 -34.934 1.00 38.66 127 SER B N 1
ATOM 3831 C CA . SER B 1 127 ? 72.173 7.354 -36.386 1.00 39.37 127 SER B CA 1
ATOM 3832 C C . SER B 1 127 ? 73.655 7.469 -36.723 1.00 40.74 127 SER B C 1
ATOM 3833 O O . SER B 1 127 ? 74.093 7.097 -37.814 1.00 40.82 127 SER B O 1
ATOM 3836 N N . GLY B 1 128 ? 74.422 7.997 -35.775 1.00 40.19 128 GLY B N 1
ATOM 3837 C CA . GLY B 1 128 ? 75.846 8.174 -35.988 1.00 42.40 128 GLY B CA 1
ATOM 3838 C C . GLY B 1 128 ? 76.142 9.434 -36.781 1.00 43.13 128 GLY B C 1
ATOM 3839 O O . GLY B 1 128 ? 77.273 9.652 -37.213 1.00 45.05 128 GLY B O 1
ATOM 3840 N N . ASN B 1 129 ? 75.122 10.265 -36.974 1.00 42.26 129 ASN B N 1
ATOM 3841 C CA . ASN B 1 129 ? 75.274 11.511 -37.719 1.00 42.41 129 ASN B CA 1
ATOM 3842 C C . ASN B 1 129 ? 74.515 12.634 -37.011 1.00 41.34 129 ASN B C 1
ATOM 3843 O O . ASN B 1 129 ? 73.288 12.604 -36.936 1.00 40.13 129 ASN B O 1
ATOM 3848 N N . LEU B 1 130 ? 75.243 13.621 -36.497 1.00 42.55 130 LEU B N 1
ATOM 3849 C CA . LEU B 1 130 ? 74.621 14.750 -35.800 1.00 43.67 130 LEU B CA 1
ATOM 3850 C C . LEU B 1 130 ? 73.783 15.624 -36.727 1.00 44.68 130 LEU B C 1
ATOM 3851 O O . LEU B 1 130 ? 72.965 16.419 -36.269 1.00 45.37 130 LEU B O 1
ATOM 3856 N N . LYS B 1 131 ? 73.995 15.489 -38.031 1.00 46.46 131 LYS B N 1
ATOM 3857 C CA . LYS B 1 131 ? 73.244 16.282 -38.997 1.00 47.79 131 LYS B CA 1
ATOM 3858 C C . LYS B 1 131 ? 71.969 15.584 -39.454 1.00 47.73 131 LYS B C 1
ATOM 3859 O O . LYS B 1 131 ? 71.173 16.161 -40.199 1.00 48.42 131 LYS B O 1
ATOM 3865 N N . GLU B 1 132 ? 71.773 14.347 -39.010 1.00 46.72 132 GLU B N 1
ATOM 3866 C CA . GLU B 1 132 ? 70.589 13.591 -39.399 1.00 45.53 132 GLU B CA 1
ATOM 3867 C C . GLU B 1 132 ? 70.291 12.408 -38.489 1.00 42.84 132 GLU B C 1
ATOM 3868 O O . GLU B 1 132 ? 71.072 11.463 -38.411 1.00 42.49 132 GLU B O 1
ATOM 3874 N N . PRO B 1 133 ? 69.143 12.443 -37.793 1.00 40.81 133 PRO B N 1
ATOM 3875 C CA . PRO B 1 133 ? 68.147 13.520 -37.832 1.00 38.91 133 PRO B CA 1
ATOM 3876 C C . PRO B 1 133 ? 68.543 14.724 -36.982 1.00 38.19 133 PRO B C 1
ATOM 3877 O O . PRO B 1 133 ? 69.094 14.571 -35.890 1.00 36.47 133 PRO B O 1
ATOM 3881 N N . PHE B 1 134 ? 68.256 15.919 -37.491 1.00 36.89 134 PHE B N 1
ATOM 3882 C CA . PHE B 1 134 ? 68.564 17.163 -36.791 1.00 35.81 134 PHE B CA 1
ATOM 3883 C C . PHE B 1 134 ? 67.276 17.787 -36.263 1.00 34.96 134 PHE B C 1
ATOM 3884 O O . PHE B 1 134 ? 66.319 17.966 -37.016 1.00 36.25 134 PHE B O 1
ATOM 3892 N N . PRO B 1 135 ? 67.239 18.160 -34.974 1.00 31.73 135 PRO B N 1
ATOM 3893 C CA . PRO B 1 135 ? 68.288 18.053 -33.954 1.00 30.67 135 PRO B CA 1
ATOM 3894 C C . PRO B 1 135 ? 68.109 16.846 -33.031 1.00 29.53 135 PRO B C 1
ATOM 3895 O O . PRO B 1 135 ? 68.704 16.799 -31.952 1.00 27.97 135 PRO B O 1
ATOM 3899 N N . GLU B 1 136 ? 67.296 15.881 -33.455 1.00 27.55 136 GLU B N 1
ATOM 3900 C CA . GLU B 1 136 ? 67.018 14.694 -32.647 1.00 28.46 136 GLU B CA 1
ATOM 3901 C C . GLU B 1 136 ? 68.223 13.854 -32.226 1.00 28.06 136 GLU B C 1
ATOM 3902 O O . GLU B 1 136 ? 68.300 13.435 -31.072 1.00 28.56 136 GLU B O 1
ATOM 3908 N N . GLU B 1 137 ? 69.149 13.588 -33.146 1.00 25.90 137 GLU B N 1
ATOM 3909 C CA . GLU B 1 137 ? 70.325 12.783 -32.806 1.00 26.23 137 GLU B CA 1
ATOM 3910 C C . GLU B 1 137 ? 71.101 13.462 -31.676 1.00 25.57 137 GLU B C 1
ATOM 3911 O O . GLU B 1 137 ? 71.523 12.805 -30.724 1.00 25.49 137 GLU B O 1
ATOM 3917 N N . ALA B 1 138 ? 71.287 14.774 -31.781 1.00 23.26 138 ALA B N 1
ATOM 3918 C CA . ALA B 1 138 ? 71.996 15.510 -30.738 1.00 23.02 138 ALA B CA 1
ATOM 3919 C C . ALA B 1 138 ? 71.190 15.482 -29.440 1.00 21.93 138 ALA B C 1
ATOM 3920 O O . ALA B 1 138 ? 71.748 15.262 -28.366 1.00 22.68 138 ALA B O 1
ATOM 3922 N N . ASN B 1 139 ? 69.878 15.696 -29.540 1.00 21.53 139 ASN B N 1
ATOM 3923 C CA . ASN B 1 139 ? 69.016 15.704 -28.359 1.00 21.43 139 ASN B CA 1
ATOM 3924 C C . ASN B 1 139 ? 69.151 14.428 -27.539 1.00 21.97 139 ASN B C 1
ATOM 3925 O O . ASN B 1 139 ? 69.299 14.480 -26.318 1.00 19.31 139 ASN B O 1
ATOM 3930 N N . ARG B 1 140 ? 69.097 13.275 -28.196 1.00 21.48 140 ARG B N 1
ATOM 3931 C CA . ARG B 1 140 ? 69.195 12.036 -27.433 1.00 21.72 140 ARG B CA 1
ATOM 3932 C C . ARG B 1 140 ? 70.584 11.801 -26.867 1.00 19.63 140 ARG B C 1
ATOM 3933 O O . ARG B 1 140 ? 70.715 11.279 -25.764 1.00 18.55 140 ARG B O 1
ATOM 3941 N N . ARG B 1 141 ? 71.621 12.202 -27.598 1.00 19.00 141 ARG B N 1
ATOM 3942 C CA . ARG B 1 141 ? 72.975 12.024 -27.095 1.00 19.76 141 ARG B CA 1
ATOM 3943 C C . ARG B 1 141 ? 73.205 12.920 -25.885 1.00 18.84 141 ARG B C 1
ATOM 3944 O O . ARG B 1 141 ? 73.786 12.481 -24.894 1.00 19.15 141 ARG B O 1
ATOM 3952 N N . LEU B 1 142 ? 72.746 14.171 -25.967 1.00 17.61 142 LEU B N 1
ATOM 3953 C CA . LEU B 1 142 ? 72.901 15.123 -24.863 1.00 16.47 142 LEU B CA 1
ATOM 3954 C C . LEU B 1 142 ? 72.154 14.609 -23.637 1.00 18.02 142 LEU B C 1
ATOM 3955 O O . LEU B 1 142 ? 72.666 14.641 -22.515 1.00 17.82 142 LEU B O 1
ATOM 3960 N N . THR B 1 143 ? 70.931 14.142 -23.855 1.00 17.67 143 THR B N 1
ATOM 3961 C CA . THR B 1 143 ? 70.136 13.622 -22.757 1.00 18.47 143 THR B CA 1
ATOM 3962 C C . THR B 1 143 ? 70.851 12.466 -22.060 1.00 19.37 143 THR B C 1
ATOM 3963 O O . THR B 1 143 ? 70.882 12.394 -20.830 1.00 17.26 143 THR B O 1
ATOM 3967 N N . ASP B 1 144 ? 71.436 11.561 -22.837 1.00 18.43 144 ASP B N 1
ATOM 3968 C CA . ASP B 1 144 ? 72.111 10.419 -22.230 1.00 20.52 144 ASP B CA 1
ATOM 3969 C C . ASP B 1 144 ? 73.378 10.744 -21.445 1.00 18.56 144 ASP B C 1
ATOM 3970 O O . ASP B 1 144 ? 73.811 9.953 -20.607 1.00 20.22 144 ASP B O 1
ATOM 3975 N N . VAL B 1 145 ? 73.977 11.902 -21.698 1.00 18.78 145 VAL B N 1
ATOM 3976 C CA . VAL B 1 145 ? 75.154 12.297 -20.928 1.00 18.40 145 VAL B CA 1
ATOM 3977 C C . VAL B 1 145 ? 74.716 12.449 -19.462 1.00 18.46 145 VAL B C 1
ATOM 3978 O O . VAL B 1 145 ? 75.437 12.072 -18.537 1.00 19.66 145 VAL B O 1
ATOM 3982 N N . LEU B 1 146 ? 73.515 12.989 -19.272 1.00 17.50 146 LEU B N 1
ATOM 3983 C CA . LEU B 1 146 ? 72.973 13.286 -17.949 1.00 17.51 146 LEU B CA 1
ATOM 3984 C C . LEU B 1 146 ? 72.146 12.202 -17.268 1.00 20.50 146 LEU B C 1
ATOM 3985 O O . LEU B 1 146 ? 71.756 12.355 -16.120 1.00 21.56 146 LEU B O 1
ATOM 3990 N N . THR B 1 147 ? 71.883 11.110 -17.964 1.00 19.10 147 THR B N 1
ATOM 3991 C CA . THR B 1 147 ? 71.021 10.080 -17.405 1.00 20.45 147 THR B CA 1
ATOM 3992 C C . THR B 1 147 ? 71.599 9.172 -16.328 1.00 21.02 147 THR B C 1
ATOM 3993 O O . THR B 1 147 ? 72.727 8.685 -16.434 1.00 23.74 147 THR B O 1
ATOM 3999 N N . ASP B 1 148 ? 70.800 8.954 -15.288 1.00 21.35 148 ASP B N 1
ATOM 4000 C CA . ASP B 1 148 ? 71.161 8.080 -14.179 1.00 20.48 148 ASP B CA 1
ATOM 4001 C C . ASP B 1 148 ? 70.935 6.633 -14.622 1.00 20.83 148 ASP B C 1
ATOM 4002 O O . ASP B 1 148 ? 71.750 5.749 -14.348 1.00 22.09 148 ASP B O 1
ATOM 4007 N N . LEU B 1 149 ? 69.821 6.397 -15.301 1.00 18.41 149 LEU B N 1
ATOM 4008 C CA . LEU B 1 149 ? 69.515 5.054 -15.776 1.00 19.77 149 LEU B CA 1
ATOM 4009 C C . LEU B 1 149 ? 68.955 5.120 -17.193 1.00 20.87 149 LEU B C 1
ATOM 4010 O O . LEU B 1 149 ? 67.983 5.834 -17.461 1.00 21.45 149 LEU B O 1
ATOM 4015 N N . ASP B 1 150 ? 69.591 4.390 -18.103 1.00 19.42 150 ASP B N 1
ATOM 4016 C CA . ASP B 1 150 ? 69.155 4.346 -19.493 1.00 20.56 150 ASP B CA 1
ATOM 4017 C C . ASP B 1 150 ? 68.349 3.081 -19.721 1.00 21.84 150 ASP B C 1
ATOM 4018 O O . ASP B 1 150 ? 68.822 1.987 -19.429 1.00 21.24 150 ASP B O 1
ATOM 4023 N N . PHE B 1 151 ? 67.141 3.235 -20.242 1.00 20.06 151 PHE B N 1
ATOM 4024 C CA . PHE B 1 151 ? 66.298 2.088 -20.526 1.00 20.20 151 PHE B CA 1
ATOM 4025 C C . PHE B 1 151 ? 66.376 1.843 -22.024 1.00 22.12 151 PHE B C 1
ATOM 4026 O O . PHE B 1 151 ? 65.676 2.481 -22.814 1.00 22.16 151 PHE B O 1
ATOM 4034 N N . ALA B 1 152 ? 67.262 0.926 -22.404 1.00 24.71 152 ALA B N 1
ATOM 4035 C CA . ALA B 1 152 ? 67.474 0.586 -23.804 1.00 23.76 152 ALA B CA 1
ATOM 4036 C C . ALA B 1 152 ? 66.449 -0.434 -24.292 1.00 25.04 152 ALA B C 1
ATOM 4037 O O . ALA B 1 152 ? 66.203 -1.447 -23.645 1.00 25.09 152 ALA B O 1
ATOM 4039 N N . PRO B 1 153 ? 65.832 -0.174 -25.451 1.00 27.43 153 PRO B N 1
ATOM 4040 C CA . PRO B 1 153 ? 64.839 -1.122 -25.962 1.00 30.49 153 PRO B CA 1
ATOM 4041 C C . PRO B 1 153 ? 65.463 -2.376 -26.570 1.00 31.94 153 PRO B C 1
ATOM 4042 O O . PRO B 1 153 ? 64.792 -3.397 -26.719 1.00 32.62 153 PRO B O 1
ATOM 4046 N N . THR B 1 154 ? 66.747 -2.302 -26.906 1.00 31.63 154 THR B N 1
ATOM 4047 C CA . THR B 1 154 ? 67.427 -3.438 -27.525 1.00 33.64 154 THR B CA 1
ATOM 4048 C C . THR B 1 154 ? 68.884 -3.596 -27.116 1.00 34.81 154 THR B C 1
ATOM 4049 O O . THR B 1 154 ? 69.488 -2.688 -26.541 1.00 34.58 154 THR B O 1
ATOM 4053 N N . PRO B 1 155 ? 69.468 -4.769 -27.408 1.00 35.38 155 PRO B N 1
ATOM 4054 C CA . PRO B 1 155 ? 70.871 -5.025 -27.074 1.00 34.95 155 PRO B CA 1
ATOM 4055 C C . PRO B 1 155 ? 71.756 -4.043 -27.840 1.00 33.96 155 PRO B C 1
ATOM 4056 O O . PRO B 1 155 ? 72.773 -3.579 -27.329 1.00 34.49 155 PRO B O 1
ATOM 4060 N N . LEU B 1 156 ? 71.360 -3.726 -29.070 1.00 34.15 156 LEU B N 1
ATOM 4061 C CA . LEU B 1 156 ? 72.121 -2.792 -29.893 1.00 34.13 156 LEU B CA 1
ATOM 4062 C C . LEU B 1 156 ? 72.154 -1.424 -29.228 1.00 33.10 156 LEU B C 1
ATOM 4063 O O . LEU B 1 156 ? 73.191 -0.762 -29.196 1.00 30.55 156 LEU B O 1
ATOM 4068 N N . ALA B 1 157 ? 71.010 -1.004 -28.698 1.00 30.88 157 ALA B N 1
ATOM 4069 C CA . ALA B 1 157 ? 70.919 0.283 -28.028 1.00 29.59 157 ALA B CA 1
ATOM 4070 C C . ALA B 1 157 ? 71.894 0.298 -26.857 1.00 27.40 157 ALA B C 1
ATOM 4071 O O . ALA B 1 157 ? 72.560 1.295 -26.608 1.00 26.67 157 ALA B O 1
ATOM 4073 N N . LYS B 1 158 ? 71.978 -0.813 -26.138 1.00 26.20 158 LYS B N 1
ATOM 4074 C CA . LYS B 1 158 ? 72.896 -0.896 -25.009 1.00 27.49 158 LYS B CA 1
ATOM 4075 C C . LYS B 1 158 ? 74.343 -0.756 -25.488 1.00 28.72 158 LYS B C 1
ATOM 4076 O O . LYS B 1 158 ? 75.144 -0.055 -24.869 1.00 26.66 158 LYS B O 1
ATOM 4082 N N . ALA B 1 159 ? 74.674 -1.419 -26.595 1.00 29.89 159 ALA B N 1
ATOM 4083 C CA . ALA B 1 159 ? 76.026 -1.352 -27.150 1.00 31.68 159 ALA B CA 1
ATOM 4084 C C . ALA B 1 159 ? 76.396 0.093 -27.482 1.00 32.42 159 ALA B C 1
ATOM 4085 O O . ALA B 1 159 ? 77.509 0.540 -27.195 1.00 33.23 159 ALA B O 1
ATOM 4087 N N . ASN B 1 160 ? 75.460 0.816 -28.092 1.00 32.50 160 ASN B N 1
ATOM 4088 C CA . ASN B 1 160 ? 75.670 2.220 -28.446 1.00 33.22 160 ASN B CA 1
ATOM 4089 C C . ASN B 1 160 ? 76.016 3.039 -27.208 1.00 34.12 160 ASN B C 1
ATOM 4090 O O . ASN B 1 160 ? 76.985 3.800 -27.201 1.00 34.65 160 ASN B O 1
ATOM 4095 N N . LEU B 1 161 ? 75.206 2.886 -26.164 1.00 33.21 161 LEU B N 1
ATOM 4096 C CA . LEU B 1 161 ? 75.426 3.618 -24.924 1.00 33.84 161 LEU B CA 1
ATOM 4097 C C . LEU B 1 161 ? 76.788 3.290 -24.315 1.00 34.07 161 LEU B C 1
ATOM 4098 O O . LEU B 1 161 ? 77.470 4.177 -23.799 1.00 33.86 161 LEU B O 1
ATOM 4103 N N . LEU B 1 162 ? 77.187 2.022 -24.380 1.00 33.30 162 LEU B N 1
ATOM 4104 C CA . LEU B 1 162 ? 78.473 1.605 -23.829 1.00 35.06 162 LEU B CA 1
ATOM 4105 C C . LEU B 1 162 ? 79.649 2.250 -24.561 1.00 37.69 162 LEU B C 1
ATOM 4106 O O . LEU B 1 162 ? 80.729 2.407 -23.990 1.00 37.68 162 LEU B O 1
ATOM 4111 N N . LYS B 1 163 ? 79.439 2.615 -25.821 1.00 38.60 163 LYS B N 1
ATOM 4112 C CA . LYS B 1 163 ? 80.487 3.250 -26.609 1.00 42.65 163 LYS B CA 1
ATOM 4113 C C . LYS B 1 163 ? 80.533 4.754 -26.350 1.00 43.60 163 LYS B C 1
ATOM 4114 O O . LYS B 1 163 ? 81.475 5.432 -26.761 1.00 44.78 163 LYS B O 1
ATOM 4120 N N . GLU B 1 164 ? 79.516 5.270 -25.668 1.00 42.76 164 GLU B N 1
ATOM 4121 C CA . GLU B 1 164 ? 79.456 6.693 -25.366 1.00 42.31 164 GLU B CA 1
ATOM 4122 C C . GLU B 1 164 ? 79.874 6.988 -23.930 1.00 43.15 164 GLU B C 1
ATOM 4123 O O . GLU B 1 164 ? 79.696 8.106 -23.441 1.00 43.17 164 GLU B O 1
ATOM 4129 N N . GLY B 1 165 ? 80.424 5.978 -23.258 1.00 41.38 165 GLY B N 1
ATOM 4130 C CA . GLY B 1 165 ? 80.881 6.159 -21.892 1.00 42.37 165 GLY B CA 1
ATOM 4131 C C . GLY B 1 165 ? 79.924 5.771 -20.778 1.00 42.07 165 GLY B C 1
ATOM 4132 O O . GLY B 1 165 ? 80.261 5.902 -19.600 1.00 43.79 165 GLY B O 1
ATOM 4133 N N . LYS B 1 166 ? 78.736 5.295 -21.128 1.00 40.31 166 LYS B N 1
ATOM 4134 C CA . LYS B 1 166 ? 77.760 4.900 -20.119 1.00 40.22 166 LYS B CA 1
ATOM 4135 C C . LYS B 1 166 ? 78.174 3.590 -19.448 1.00 40.26 166 LYS B C 1
ATOM 4136 O O . LYS B 1 166 ? 78.646 2.669 -20.111 1.00 41.12 166 LYS B O 1
ATOM 4142 N N . ARG B 1 167 ? 78.007 3.520 -18.129 1.00 40.93 167 ARG B N 1
ATOM 4143 C CA . ARG B 1 167 ? 78.357 2.325 -17.363 1.00 41.22 167 ARG B CA 1
ATOM 4144 C C . ARG B 1 167 ? 77.276 1.254 -17.494 1.00 39.45 167 ARG B C 1
ATOM 4145 O O . ARG B 1 167 ? 76.084 1.559 -17.528 1.00 37.05 167 ARG B O 1
ATOM 4153 N N . GLU B 1 168 ? 77.695 -0.003 -17.560 1.00 38.49 168 GLU B N 1
ATOM 4154 C CA . GLU B 1 168 ? 76.744 -1.096 -17.697 1.00 38.36 168 GLU B CA 1
ATOM 4155 C C . GLU B 1 168 ? 75.719 -1.125 -16.563 1.00 36.05 168 GLU B C 1
ATOM 4156 O O . GLU B 1 168 ? 74.560 -1.453 -16.788 1.00 34.85 168 GLU B O 1
ATOM 4162 N N . GLU B 1 169 ? 76.141 -0.772 -15.352 1.00 34.54 169 GLU B N 1
ATOM 4163 C CA . GLU B 1 169 ? 75.234 -0.770 -14.206 1.00 34.69 169 GLU B CA 1
ATOM 4164 C C . GLU B 1 169 ? 74.126 0.265 -14.393 1.00 32.52 169 GLU B C 1
ATOM 4165 O O . GLU B 1 169 ? 73.073 0.179 -13.759 1.00 33.26 169 GLU B O 1
ATOM 4171 N N . GLY B 1 170 ? 74.368 1.240 -15.265 1.00 29.52 170 GLY B N 1
ATOM 4172 C CA . GLY B 1 170 ? 73.381 2.278 -15.503 1.00 26.45 170 GLY B CA 1
ATOM 4173 C C . GLY B 1 170 ? 72.564 2.065 -16.761 1.00 25.58 170 GLY B C 1
ATOM 4174 O O . GLY B 1 170 ? 71.926 2.991 -17.261 1.00 24.83 170 GLY B O 1
ATOM 4175 N N . ILE B 1 171 ? 72.585 0.842 -17.282 1.00 23.40 171 ILE B N 1
ATOM 4176 C CA . ILE B 1 171 ? 71.833 0.527 -18.484 1.00 23.61 171 ILE B CA 1
ATOM 4177 C C . ILE B 1 171 ? 70.991 -0.711 -18.233 1.00 25.33 171 ILE B C 1
ATOM 4178 O O . ILE B 1 171 ? 71.483 -1.703 -17.698 1.00 24.71 171 ILE B O 1
ATOM 4183 N N . LEU B 1 172 ? 69.719 -0.639 -18.603 1.00 23.29 172 LEU B N 1
ATOM 4184 C CA . LEU B 1 172 ? 68.813 -1.774 -18.456 1.00 24.61 172 LEU B CA 1
ATOM 4185 C C . LEU B 1 172 ? 68.128 -1.997 -19.804 1.00 24.40 172 LEU B C 1
ATOM 4186 O O . LEU B 1 172 ? 67.536 -1.071 -20.354 1.00 21.78 172 LEU B O 1
ATOM 4191 N N . VAL B 1 173 ? 68.227 -3.210 -20.350 1.00 23.87 173 VAL B N 1
ATOM 4192 C CA . VAL B 1 173 ? 67.570 -3.510 -21.623 1.00 22.61 173 VAL B CA 1
ATOM 4193 C C . VAL B 1 173 ? 66.159 -3.945 -21.240 1.00 22.94 173 VAL B C 1
ATOM 4194 O O . VAL B 1 173 ? 65.979 -4.931 -20.525 1.00 24.82 173 VAL B O 1
ATOM 4198 N N . THR B 1 174 ? 65.166 -3.209 -21.728 1.00 22.98 174 THR B N 1
ATOM 4199 C CA . THR B 1 174 ? 63.773 -3.462 -21.381 1.00 22.27 174 THR B CA 1
ATOM 4200 C C . THR B 1 174 ? 62.832 -3.942 -22.478 1.00 22.57 174 THR B C 1
ATOM 4201 O O . THR B 1 174 ? 61.766 -4.484 -22.174 1.00 24.27 174 THR B O 1
ATOM 4205 N N . GLY B 1 175 ? 63.199 -3.734 -23.737 1.00 22.08 175 GLY B N 1
ATOM 4206 C CA . GLY B 1 175 ? 62.283 -4.072 -24.815 1.00 24.83 175 GLY B CA 1
ATOM 4207 C C . GLY B 1 175 ? 61.459 -2.796 -24.987 1.00 25.42 175 GLY B C 1
ATOM 4208 O O . GLY B 1 175 ? 61.659 -1.851 -24.220 1.00 23.98 175 GLY B O 1
ATOM 4209 N N . GLN B 1 176 ? 60.541 -2.748 -25.952 1.00 23.86 176 GLN B N 1
ATOM 4210 C CA . GLN B 1 176 ? 59.741 -1.539 -26.185 1.00 24.39 176 GLN B CA 1
ATOM 4211 C C . GLN B 1 176 ? 58.458 -1.409 -25.363 1.00 23.72 176 GLN B C 1
ATOM 4212 O O . GLN B 1 176 ? 57.607 -2.303 -25.377 1.00 23.84 176 GLN B O 1
ATOM 4218 N N . THR B 1 177 ? 58.312 -0.289 -24.657 1.00 22.95 177 THR B N 1
ATOM 4219 C CA . THR B 1 177 ? 57.105 -0.056 -23.871 1.00 20.91 177 THR B CA 1
ATOM 4220 C C . THR B 1 177 ? 55.937 0.130 -24.842 1.00 21.97 177 THR B C 1
ATOM 4221 O O . THR B 1 177 ? 54.772 0.016 -24.456 1.00 22.52 177 THR B O 1
ATOM 4225 N N . GLY B 1 178 ? 56.260 0.414 -26.103 1.00 22.32 178 GLY B N 1
ATOM 4226 C CA . GLY B 1 178 ? 55.228 0.576 -27.118 1.00 23.33 178 GLY B CA 1
ATOM 4227 C C . GLY B 1 178 ? 54.450 -0.720 -27.286 1.00 23.63 178 GLY B C 1
ATOM 4228 O O . GLY B 1 178 ? 53.274 -0.715 -27.664 1.00 23.51 178 GLY B O 1
ATOM 4229 N N . VAL B 1 179 ? 55.109 -1.842 -27.010 1.00 21.56 179 VAL B N 1
ATOM 4230 C CA . VAL B 1 179 ? 54.453 -3.142 -27.105 1.00 23.32 179 VAL B CA 1
ATOM 4231 C C . VAL B 1 179 ? 53.385 -3.226 -26.010 1.00 23.80 179 VAL B C 1
ATOM 4232 O O . VAL B 1 179 ? 52.229 -3.561 -26.284 1.00 22.89 179 VAL B O 1
ATOM 4236 N N . ASP B 1 180 ? 53.774 -2.920 -24.772 1.00 22.00 180 ASP B N 1
ATOM 4237 C CA . ASP B 1 180 ? 52.836 -2.928 -23.646 1.00 23.26 180 ASP B CA 1
ATOM 4238 C C . ASP B 1 180 ? 51.641 -2.038 -23.985 1.00 22.38 180 ASP B C 1
ATOM 4239 O O . ASP B 1 180 ? 50.482 -2.408 -23.788 1.00 24.55 180 ASP B O 1
ATOM 4244 N N . ALA B 1 181 ? 51.957 -0.839 -24.462 1.00 22.46 181 ALA B N 1
ATOM 4245 C CA . ALA B 1 181 ? 50.958 0.180 -24.779 1.00 22.24 181 ALA B CA 1
ATOM 4246 C C . ALA B 1 181 ? 49.895 -0.228 -25.788 1.00 23.61 181 ALA B C 1
ATOM 4247 O O . ALA B 1 181 ? 48.707 0.002 -25.566 1.00 21.34 181 ALA B O 1
ATOM 4249 N N . VAL B 1 182 ? 50.315 -0.826 -26.897 1.00 23.89 182 VAL B N 1
ATOM 4250 C CA . VAL B 1 182 ? 49.345 -1.210 -27.916 1.00 25.69 182 VAL B CA 1
ATOM 4251 C C . VAL B 1 182 ? 48.507 -2.407 -27.480 1.00 24.81 182 VAL B C 1
ATOM 4252 O O . VAL B 1 182 ? 47.326 -2.494 -27.817 1.00 28.25 182 VAL B O 1
ATOM 4256 N N . LEU B 1 183 ? 49.108 -3.316 -26.720 1.00 25.06 183 LEU B N 1
ATOM 4257 C CA . LEU B 1 183 ? 48.395 -4.490 -26.227 1.00 26.54 183 LEU B CA 1
ATOM 4258 C C . LEU B 1 183 ? 47.277 -4.049 -25.287 1.00 27.92 183 LEU B C 1
ATOM 4259 O O . LEU B 1 183 ? 46.163 -4.578 -25.335 1.00 26.50 183 LEU B O 1
ATOM 4264 N N . LEU B 1 184 ? 47.581 -3.081 -24.425 1.00 26.73 184 LEU B N 1
ATOM 4265 C CA . LEU B 1 184 ? 46.588 -2.574 -23.494 1.00 27.37 184 LEU B CA 1
ATOM 4266 C C . LEU B 1 184 ? 45.567 -1.712 -24.230 1.00 25.13 184 LEU B C 1
ATOM 4267 O O . LEU B 1 184 ? 44.367 -1.827 -23.992 1.00 25.04 184 LEU B O 1
ATOM 4272 N N . ALA B 1 185 ? 46.042 -0.863 -25.136 1.00 26.27 185 ALA B N 1
ATOM 4273 C CA . ALA B 1 185 ? 45.152 0.013 -25.892 1.00 27.17 185 ALA B CA 1
ATOM 4274 C C . ALA B 1 185 ? 44.152 -0.782 -26.729 1.00 28.45 185 ALA B C 1
ATOM 4275 O O . ALA B 1 185 ? 43.019 -0.343 -26.929 1.00 27.87 185 ALA B O 1
ATOM 4277 N N . ALA B 1 186 ? 44.568 -1.946 -27.217 1.00 28.12 186 ALA B N 1
ATOM 4278 C CA . ALA B 1 186 ? 43.685 -2.773 -28.035 1.00 30.77 186 ALA B CA 1
ATOM 4279 C C . ALA B 1 186 ? 42.475 -3.213 -27.213 1.00 32.97 186 ALA B C 1
ATOM 4280 O O . ALA B 1 186 ? 41.372 -3.348 -27.741 1.00 32.26 186 ALA B O 1
ATOM 4282 N N . LYS B 1 187 ? 42.692 -3.422 -25.917 1.00 32.73 187 LYS B N 1
ATOM 4283 C CA . LYS B 1 187 ? 41.629 -3.839 -25.007 1.00 33.24 187 LYS B CA 1
ATOM 4284 C C . LYS B 1 187 ? 40.768 -2.659 -24.566 1.00 33.03 187 LYS B C 1
ATOM 4285 O O . LYS B 1 187 ? 39.550 -2.782 -24.413 1.00 33.61 187 LYS B O 1
ATOM 4291 N N . LEU B 1 188 ? 41.411 -1.515 -24.363 1.00 30.83 188 LEU B N 1
ATOM 4292 C CA . LEU B 1 188 ? 40.723 -0.311 -23.922 1.00 31.79 188 LEU B CA 1
ATOM 4293 C C . LEU B 1 188 ? 39.966 0.403 -25.029 1.00 32.02 188 LEU B C 1
ATOM 4294 O O . LEU B 1 188 ? 38.864 0.899 -24.816 1.00 32.94 188 LEU B O 1
ATOM 4299 N N . GLY B 1 189 ? 40.570 0.460 -26.208 1.00 32.00 189 GLY B N 1
ATOM 4300 C CA . GLY B 1 189 ? 39.954 1.153 -27.319 1.00 30.85 189 GLY B CA 1
ATOM 4301 C C . GLY B 1 189 ? 38.624 0.595 -27.766 1.00 31.23 189 GLY B C 1
ATOM 4302 O O . GLY B 1 189 ? 38.277 -0.553 -27.478 1.00 29.97 189 GLY B O 1
ATOM 4303 N N . ARG B 1 190 ? 37.872 1.423 -28.478 1.00 31.27 190 ARG B N 1
ATOM 4304 C CA . ARG B 1 190 ? 36.577 1.018 -28.995 1.00 35.12 190 ARG B CA 1
ATOM 4305 C C . ARG B 1 190 ? 36.60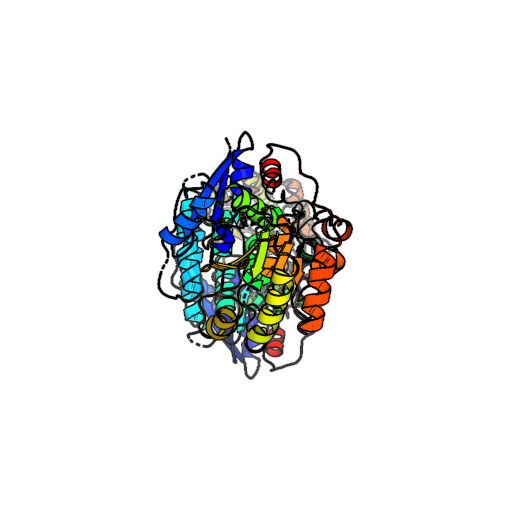9 1.125 -30.511 1.00 34.71 190 ARG B C 1
ATOM 4306 O O . ARG B 1 190 ? 37.130 2.094 -31.064 1.00 32.29 190 ARG B O 1
ATOM 4314 N N . LEU B 1 191 ? 36.065 0.111 -31.174 1.00 38.01 191 LEU B N 1
ATOM 4315 C CA . LEU B 1 191 ? 36.017 0.071 -32.629 1.00 39.92 191 LEU B CA 1
ATOM 4316 C C . LEU B 1 191 ? 35.221 1.247 -33.172 1.00 41.10 191 LEU B C 1
ATOM 4317 O O . LEU B 1 191 ? 34.406 1.835 -32.465 1.00 41.41 191 LEU B O 1
ATOM 4322 N N . PRO B 1 192 ? 35.464 1.620 -34.437 1.00 43.49 192 PRO B N 1
ATOM 4323 C CA . PRO B 1 192 ? 34.721 2.737 -35.028 1.00 46.22 192 PRO B CA 1
ATOM 4324 C C . PRO B 1 192 ? 33.251 2.326 -35.055 1.00 48.98 192 PRO B C 1
ATOM 4325 O O . PRO B 1 192 ? 32.944 1.151 -35.247 1.00 49.07 192 PRO B O 1
ATOM 4329 N N . GLU B 1 193 ? 32.346 3.276 -34.850 1.00 52.85 193 GLU B N 1
ATOM 4330 C CA . GLU B 1 193 ? 30.923 2.958 -34.844 1.00 57.38 193 GLU B CA 1
ATOM 4331 C C . GLU B 1 193 ? 30.290 2.913 -36.232 1.00 59.26 193 GLU B C 1
ATOM 4332 O O . GLU B 1 193 ? 30.689 3.645 -37.137 1.00 59.35 193 GLU B O 1
ATOM 4338 N N . GLY B 1 194 ? 29.303 2.038 -36.392 1.00 61.51 194 GLY B N 1
ATOM 4339 C CA . GLY B 1 194 ? 28.621 1.915 -37.668 1.00 64.03 194 GLY B CA 1
ATOM 4340 C C . GLY B 1 194 ? 29.201 0.858 -38.590 1.00 65.81 194 GLY B C 1
ATOM 4341 O O . GLY B 1 194 ? 28.602 0.531 -39.614 1.00 66.10 194 GLY B O 1
ATOM 4342 N N . LEU B 1 195 ? 30.365 0.324 -38.234 1.00 67.16 195 LEU B N 1
ATOM 4343 C CA . LEU B 1 195 ? 31.020 -0.697 -39.046 1.00 68.43 195 LEU B CA 1
ATOM 4344 C C . LEU B 1 195 ? 30.174 -1.954 -39.211 1.00 68.79 195 LEU B C 1
ATOM 4345 O O . LEU B 1 195 ? 29.443 -2.347 -38.302 1.00 68.93 195 LEU B O 1
ATOM 4350 N N . PRO B 1 196 ? 30.258 -2.596 -40.388 1.00 69.29 196 PRO B N 1
ATOM 4351 C CA . PRO B 1 196 ? 29.500 -3.821 -40.666 1.00 69.58 196 PRO B CA 1
ATOM 4352 C C . PRO B 1 196 ? 30.110 -4.974 -39.874 1.00 69.75 196 PRO B C 1
ATOM 4353 O O . PRO B 1 196 ? 31.057 -4.774 -39.117 1.00 70.12 196 PRO B O 1
ATOM 4357 N N . GLU B 1 197 ? 29.573 -6.176 -40.047 1.00 69.93 197 GLU B N 1
ATOM 4358 C CA . GLU B 1 197 ? 30.097 -7.343 -39.346 1.00 69.69 197 GLU B CA 1
ATOM 4359 C C . GLU B 1 197 ? 31.418 -7.795 -39.968 1.00 68.92 197 GLU B C 1
ATOM 4360 O O . GLU B 1 197 ? 31.694 -7.508 -41.133 1.00 68.93 197 GLU B O 1
ATOM 4366 N N . GLY B 1 198 ? 32.233 -8.494 -39.183 1.00 67.92 198 GLY B N 1
ATOM 4367 C CA . GLY B 1 198 ? 33.517 -8.964 -39.675 1.00 66.39 198 GLY B CA 1
ATOM 4368 C C . GLY B 1 198 ? 33.427 -10.317 -40.357 1.00 64.85 198 GLY B C 1
ATOM 4369 O O . GLY B 1 198 ? 32.324 -10.798 -40.617 1.00 65.99 198 GLY B O 1
ATOM 4370 N N . PRO B 1 199 ? 34.567 -10.968 -40.651 1.00 63.20 199 PRO B N 1
ATOM 4371 C CA . PRO B 1 199 ? 35.948 -10.534 -40.399 1.00 60.88 199 PRO B CA 1
ATOM 4372 C C . PRO B 1 199 ? 36.317 -9.192 -41.036 1.00 58.84 199 PRO B C 1
ATOM 4373 O O . PRO B 1 199 ? 35.634 -8.712 -41.943 1.00 58.03 199 PRO B O 1
ATOM 4377 N N . TYR B 1 200 ? 37.407 -8.599 -40.555 1.00 55.92 200 TYR B N 1
ATOM 4378 C CA . TYR B 1 200 ? 37.870 -7.312 -41.062 1.00 53.44 200 TYR B CA 1
ATOM 4379 C C . TYR B 1 200 ? 39.296 -7.359 -41.596 1.00 51.66 200 TYR B C 1
ATOM 4380 O O . TYR B 1 200 ? 40.085 -8.234 -41.244 1.00 49.84 200 TYR B O 1
ATOM 4389 N N . VAL B 1 201 ? 39.606 -6.390 -42.447 1.00 50.19 201 VAL B N 1
ATOM 4390 C CA . VAL B 1 201 ? 40.929 -6.229 -43.029 1.00 49.51 201 VAL B CA 1
ATOM 4391 C C . VAL B 1 201 ? 41.197 -4.737 -42.944 1.00 49.25 201 VAL B C 1
ATOM 4392 O O . VAL B 1 201 ? 40.512 -3.939 -43.587 1.00 48.26 201 VAL B O 1
ATOM 4396 N N . THR B 1 202 ? 42.177 -4.357 -42.132 1.00 49.54 202 THR B N 1
ATOM 4397 C CA . THR B 1 202 ? 42.509 -2.950 -41.964 1.00 50.10 202 THR B CA 1
ATOM 4398 C C . THR B 1 202 ? 43.522 -2.488 -42.998 1.00 51.58 202 THR B C 1
ATOM 4399 O O . THR B 1 202 ? 44.545 -3.136 -43.215 1.00 50.30 202 THR B O 1
ATOM 4403 N N . VAL B 1 203 ? 43.223 -1.360 -43.634 1.00 54.27 203 VAL B N 1
ATOM 4404 C CA . VAL B 1 203 ? 44.093 -0.789 -44.654 1.00 58.18 203 VAL B CA 1
ATOM 4405 C C . VAL B 1 203 ? 44.420 0.658 -44.307 1.00 60.63 203 VAL B C 1
ATOM 4406 O O . VAL B 1 203 ? 43.532 1.431 -43.953 1.00 59.45 203 VAL B O 1
ATOM 4410 N N . THR B 1 204 ? 45.697 1.016 -44.407 1.00 64.74 204 THR B N 1
ATOM 4411 C CA . THR B 1 204 ? 46.140 2.372 -44.109 1.00 69.77 204 THR B CA 1
ATOM 4412 C C . THR B 1 204 ? 47.406 2.731 -44.880 1.00 73.54 204 THR B C 1
ATOM 4413 O O . THR B 1 204 ? 48.506 2.340 -44.492 1.00 74.58 204 THR B O 1
ATOM 4425 N N . HIS B 1 206 ? 49.421 5.454 -45.242 0.00 87.11 206 HIS B N 1
ATOM 4426 C CA . HIS B 1 206 ? 49.806 6.751 -44.693 0.00 90.22 206 HIS B CA 1
ATOM 4427 C C . HIS B 1 206 ? 51.000 7.444 -45.346 0.00 92.14 206 HIS B C 1
ATOM 4428 O O . HIS B 1 206 ? 50.950 8.645 -45.613 0.00 92.37 206 HIS B O 1
ATOM 4435 N N . ARG B 1 207 ? 52.071 6.697 -45.593 0.00 94.46 207 ARG B N 1
ATOM 4436 C CA . ARG B 1 207 ? 53.272 7.266 -46.196 0.00 96.80 207 ARG B CA 1
ATOM 4437 C C . ARG B 1 207 ? 53.008 8.189 -47.382 0.00 98.12 207 ARG B C 1
ATOM 4438 O O . ARG B 1 207 ? 52.282 7.844 -48.315 0.00 98.30 207 ARG B O 1
ATOM 4446 N N . ARG B 1 208 ? 53.616 9.369 -47.323 0.00 99.69 208 ARG B N 1
ATOM 4447 C CA . ARG B 1 208 ? 53.480 10.393 -48.353 0.00 101.24 208 ARG B CA 1
ATOM 4448 C C . ARG B 1 208 ? 54.374 10.088 -49.553 0.00 102.00 208 ARG B C 1
ATOM 4449 O O . ARG B 1 208 ? 54.456 10.875 -50.497 0.00 102.14 208 ARG B O 1
ATOM 4457 N N . GLU B 1 209 ? 55.037 8.938 -49.511 0.00 102.88 209 GLU B N 1
ATOM 4458 C CA . GLU B 1 209 ? 55.928 8.520 -50.587 0.00 103.72 209 GLU B CA 1
ATOM 4459 C C . GLU B 1 209 ? 55.154 8.229 -51.867 0.00 104.11 209 GLU B C 1
ATOM 4460 O O . GLU B 1 209 ? 55.319 8.912 -52.878 0.00 104.21 209 GLU B O 1
ATOM 4466 N N . ASN B 1 210 ? 54.309 7.205 -51.808 0.00 104.52 210 ASN B N 1
ATOM 4467 C CA . ASN B 1 210 ? 53.510 6.788 -52.952 0.00 104.87 210 ASN B CA 1
ATOM 4468 C C . ASN B 1 210 ? 52.380 7.758 -53.285 0.00 104.95 210 ASN B C 1
ATOM 4469 O O . ASN B 1 210 ? 51.210 7.376 -53.297 0.00 105.02 210 ASN B O 1
ATOM 4474 N N . TRP B 1 211 ? 52.729 9.012 -53.555 0.00 104.97 211 TRP B N 1
ATOM 4475 C CA . TRP B 1 211 ? 51.726 10.011 -53.901 0.00 104.91 211 TRP B CA 1
ATOM 4476 C C . TRP B 1 211 ? 51.046 9.616 -55.212 0.00 104.43 211 TRP B C 1
ATOM 4477 O O . TRP B 1 211 ? 49.818 9.578 -55.295 0.00 104.48 211 TRP B O 1
ATOM 4488 N N . PRO B 1 212 ? 51.838 9.317 -56.258 0.00 103.87 212 PRO B N 1
ATOM 4489 C CA . PRO B 1 212 ? 51.275 8.926 -57.556 0.00 103.26 212 PRO B CA 1
ATOM 4490 C C . PRO B 1 212 ? 50.656 7.528 -57.544 0.00 102.56 212 PRO B C 1
ATOM 4491 O O . PRO B 1 212 ? 49.525 7.336 -57.989 0.00 102.57 212 PRO B O 1
ATOM 4495 N N . LEU B 1 213 ? 51.410 6.558 -57.034 0.00 101.66 213 LEU B N 1
ATOM 4496 C CA . LEU B 1 213 ? 50.954 5.173 -56.974 0.00 100.63 213 LEU B CA 1
ATOM 4497 C C . LEU B 1 213 ? 49.710 4.993 -56.112 0.00 99.75 213 LEU B C 1
ATOM 4498 O O . LEU B 1 213 ? 49.014 3.984 -56.223 0.00 99.73 213 LEU B O 1
ATOM 4503 N N . LEU B 1 214 ? 49.435 5.971 -55.254 0.00 98.59 214 LEU B N 1
ATOM 4504 C CA . LEU B 1 214 ? 48.276 5.910 -54.369 0.00 97.31 214 LEU B CA 1
ATOM 4505 C C . LEU B 1 214 ? 47.009 5.511 -55.121 0.00 96.24 214 LEU B C 1
ATOM 4506 O O . LEU B 1 214 ? 46.196 4.734 -54.618 0.00 96.21 214 LEU B O 1
ATOM 4511 N N . SER B 1 215 ? 46.848 6.044 -56.328 1.00 94.86 215 SER B N 1
ATOM 4512 C CA . SER B 1 215 ? 45.679 5.745 -57.149 1.00 93.35 215 SER B CA 1
ATOM 4513 C C . SER B 1 215 ? 45.675 4.287 -57.597 1.00 92.20 215 SER B C 1
ATOM 4514 O O . SER B 1 215 ? 44.676 3.584 -57.438 1.00 92.33 215 SER B O 1
ATOM 4517 N N . ASP B 1 216 ? 46.794 3.838 -58.159 1.00 90.70 216 ASP B N 1
ATOM 4518 C CA . ASP B 1 216 ? 46.914 2.461 -58.625 1.00 89.08 216 ASP B CA 1
ATOM 4519 C C . ASP B 1 216 ? 46.672 1.490 -57.479 1.00 87.32 216 ASP B C 1
ATOM 4520 O O . ASP B 1 216 ? 45.965 0.495 -57.634 1.00 86.93 216 ASP B O 1
ATOM 4525 N N . LEU B 1 217 ? 47.267 1.785 -56.328 1.00 85.62 217 LEU B N 1
ATOM 4526 C CA . LEU B 1 217 ? 47.114 0.941 -55.150 1.00 83.77 217 LEU B CA 1
ATOM 4527 C C . LEU B 1 217 ? 45.638 0.822 -54.783 1.00 82.37 217 LEU B C 1
ATOM 4528 O O . LEU B 1 217 ? 45.160 -0.255 -54.429 1.00 81.60 217 LEU B O 1
ATOM 4533 N N . ALA B 1 218 ? 44.920 1.936 -54.874 1.00 80.95 218 ALA B N 1
ATOM 4534 C CA . ALA B 1 218 ? 43.498 1.955 -54.559 1.00 79.86 218 ALA B CA 1
ATOM 4535 C C . ALA B 1 218 ? 42.742 1.065 -55.538 1.00 78.94 218 ALA B C 1
ATOM 4536 O O . ALA B 1 218 ? 41.779 0.393 -55.168 1.00 78.53 218 ALA B O 1
ATOM 4538 N N . GLN B 1 219 ? 43.188 1.064 -56.789 1.00 78.00 219 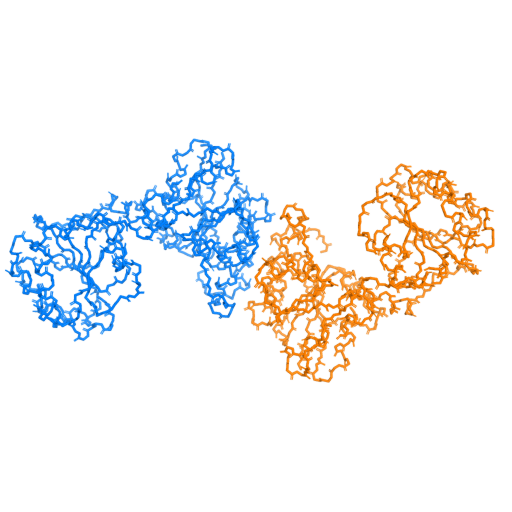GLN B N 1
ATOM 4539 C CA . GLN B 1 219 ? 42.560 0.260 -57.829 1.00 76.67 219 GLN B CA 1
ATOM 4540 C C . GLN B 1 219 ? 42.735 -1.220 -57.502 1.00 75.31 219 GLN B C 1
ATOM 4541 O O . GLN B 1 219 ? 41.833 -2.027 -57.726 1.00 75.19 219 GLN B O 1
ATOM 4547 N N . ALA B 1 220 ? 43.903 -1.566 -56.970 1.00 73.96 220 ALA B N 1
ATOM 4548 C CA . ALA B 1 220 ? 44.196 -2.946 -56.603 1.00 73.09 220 ALA B CA 1
ATOM 4549 C C . ALA B 1 220 ? 43.348 -3.361 -55.404 1.00 72.53 220 ALA B C 1
ATOM 4550 O O . ALA B 1 220 ? 42.819 -4.472 -55.361 1.00 72.40 220 ALA B O 1
ATOM 4552 N N . LEU B 1 221 ? 43.223 -2.461 -54.433 1.00 71.78 221 LEU B N 1
ATOM 4553 C CA . LEU B 1 221 ? 42.435 -2.728 -53.232 1.00 70.84 221 LEU B CA 1
ATOM 4554 C C . LEU B 1 221 ? 40.978 -3.008 -53.587 1.00 69.94 221 LEU B C 1
ATOM 4555 O O . LEU B 1 221 ? 40.315 -3.820 -52.944 1.00 68.85 221 LEU B O 1
ATOM 4560 N N . LYS B 1 222 ? 40.481 -2.325 -54.611 1.00 69.34 222 LYS B N 1
ATOM 4561 C CA . LYS B 1 222 ? 39.101 -2.504 -55.044 1.00 69.41 222 LYS B CA 1
ATOM 4562 C C . LYS B 1 222 ? 38.891 -3.906 -55.604 1.00 68.56 222 LYS B C 1
ATOM 4563 O O . LYS B 1 222 ? 37.903 -4.571 -55.296 1.00 67.80 222 LYS B O 1
ATOM 4569 N N . ARG B 1 223 ? 39.838 -4.352 -56.421 1.00 68.09 223 ARG B N 1
ATOM 4570 C CA . ARG B 1 223 ? 39.763 -5.667 -57.038 1.00 67.68 223 ARG B CA 1
ATOM 4571 C C . ARG B 1 223 ? 39.922 -6.815 -56.044 1.00 66.69 223 ARG B C 1
ATOM 4572 O O . ARG B 1 223 ? 39.341 -7.886 -56.234 1.00 66.48 223 ARG B O 1
ATOM 4580 N N . VAL B 1 224 ? 40.706 -6.604 -54.990 1.00 65.63 224 VAL B N 1
ATOM 4581 C CA . VAL B 1 224 ? 40.886 -7.646 -53.982 1.00 64.39 224 VAL B CA 1
ATOM 4582 C C . VAL B 1 224 ? 39.623 -7.730 -53.135 1.00 63.28 224 VAL B C 1
ATOM 4583 O O . VAL B 1 224 ? 39.230 -8.807 -52.692 1.00 62.74 224 VAL B O 1
ATOM 4587 N N . ALA B 1 225 ? 38.984 -6.584 -52.922 1.00 62.66 225 ALA B N 1
ATOM 4588 C CA . ALA B 1 225 ? 37.755 -6.532 -52.142 1.00 62.88 225 ALA B CA 1
ATOM 4589 C C . ALA B 1 225 ? 36.675 -7.321 -52.874 1.00 62.91 225 ALA B C 1
ATOM 4590 O O . ALA B 1 225 ? 35.797 -7.918 -52.252 1.00 62.80 225 ALA B O 1
ATOM 4592 N N . GLU B 1 226 ? 36.749 -7.320 -54.201 1.00 63.16 226 GLU B N 1
ATOM 4593 C CA . GLU B 1 226 ? 35.784 -8.041 -55.022 1.00 63.01 226 GLU B CA 1
ATOM 4594 C C . GLU B 1 226 ? 36.085 -9.531 -54.964 1.00 62.61 226 GLU B C 1
ATOM 4595 O O . GLU B 1 226 ? 35.186 -10.362 -55.090 1.00 62.85 226 GLU B O 1
ATOM 4601 N N . ALA B 1 227 ? 37.359 -9.860 -54.770 1.00 62.15 227 ALA B N 1
ATOM 4602 C CA . ALA B 1 227 ? 37.788 -11.249 -54.684 1.00 61.99 227 ALA B CA 1
ATOM 4603 C C . ALA B 1 227 ? 37.404 -11.827 -53.327 1.00 62.30 227 ALA B C 1
ATOM 4604 O O . ALA B 1 227 ? 37.445 -13.040 -53.120 1.00 61.90 227 ALA B O 1
ATOM 4606 N N . PHE B 1 228 ? 37.027 -10.945 -52.407 1.00 62.04 228 PHE B N 1
ATOM 4607 C CA . PHE B 1 228 ? 36.636 -11.350 -51.062 1.00 62.39 228 PHE B CA 1
ATOM 4608 C C . PHE B 1 228 ? 35.413 -10.554 -50.617 1.00 62.92 228 PHE B C 1
ATOM 4609 O O . PHE B 1 228 ? 35.520 -9.631 -49.811 1.00 63.28 228 PHE B O 1
ATOM 4617 N N . PRO B 1 229 ? 34.229 -10.907 -51.144 1.00 63.44 229 PRO B N 1
ATOM 4618 C CA . PRO B 1 229 ? 32.968 -10.236 -50.817 1.00 63.00 229 PRO B CA 1
ATOM 4619 C C . PRO B 1 229 ? 32.496 -10.474 -49.386 1.00 62.65 229 PRO B C 1
ATOM 4620 O O . PRO B 1 229 ? 31.708 -9.697 -48.847 1.00 62.17 229 PRO B O 1
ATOM 4624 N N . HIS B 1 230 ? 32.978 -11.551 -48.775 1.00 62.20 230 HIS B N 1
ATOM 4625 C CA . HIS B 1 230 ? 32.590 -11.884 -47.411 1.00 62.77 230 HIS B CA 1
ATOM 4626 C C . HIS B 1 230 ? 33.520 -11.265 -46.372 1.00 61.93 230 HIS B C 1
ATOM 4627 O O . HIS B 1 230 ? 33.484 -11.631 -45.196 1.00 61.75 230 HIS B O 1
ATOM 4634 N N . LEU B 1 231 ? 34.357 -10.330 -46.813 1.00 60.72 231 LEU B N 1
ATOM 4635 C CA . LEU B 1 231 ? 35.290 -9.649 -45.921 1.00 59.54 231 LEU B CA 1
ATOM 4636 C C . LEU B 1 231 ? 35.087 -8.143 -46.007 1.00 58.27 231 LEU B C 1
ATOM 4637 O O . LEU B 1 231 ? 34.881 -7.597 -47.089 1.00 57.68 231 LEU B O 1
ATOM 4642 N N . THR B 1 232 ? 35.141 -7.475 -44.860 1.00 56.64 232 THR B N 1
ATOM 4643 C CA . THR B 1 232 ? 34.962 -6.030 -44.814 1.00 55.27 232 THR B CA 1
ATOM 4644 C C . THR B 1 232 ? 36.310 -5.331 -44.690 1.00 54.71 232 THR B C 1
ATOM 4645 O O . THR B 1 232 ? 37.085 -5.623 -43.778 1.00 54.23 232 THR B O 1
ATOM 4649 N N . PHE B 1 233 ? 36.585 -4.410 -45.607 1.00 52.93 233 PHE B N 1
ATOM 4650 C CA . PHE B 1 233 ? 37.841 -3.676 -45.591 1.00 51.62 233 PHE B CA 1
ATOM 4651 C C . PHE B 1 233 ? 37.635 -2.271 -45.042 1.00 50.83 233 PHE B C 1
ATOM 4652 O O . PHE B 1 233 ? 36.964 -1.443 -45.658 1.00 50.10 233 PHE B O 1
ATOM 4660 N N . VAL B 1 234 ? 38.211 -2.013 -43.871 1.00 49.09 234 VAL B N 1
ATOM 4661 C CA . VAL B 1 234 ? 38.101 -0.710 -43.226 1.00 48.68 234 VAL B CA 1
ATOM 4662 C C . VAL B 1 234 ? 39.347 0.103 -43.554 1.00 49.06 234 VAL B C 1
ATOM 4663 O O . VAL B 1 234 ? 40.468 -0.352 -43.330 1.00 45.54 234 VAL B O 1
ATOM 4667 N N . TYR B 1 235 ? 39.148 1.309 -44.074 1.00 50.76 235 TYR B N 1
ATOM 4668 C CA . TYR B 1 235 ? 40.270 2.155 -44.459 1.00 53.98 235 TYR B CA 1
ATOM 4669 C C . TYR B 1 235 ? 40.122 3.614 -44.043 1.00 55.86 235 TYR B C 1
ATOM 4670 O O . TYR B 1 235 ? 39.381 4.376 -44.665 1.00 56.28 235 TYR B O 1
ATOM 4679 N N . PRO B 1 236 ? 40.819 4.015 -42.967 1.00 57.82 236 PRO B N 1
ATOM 4680 C CA . PRO B 1 236 ? 40.773 5.393 -42.465 1.00 59.96 236 PRO B CA 1
ATOM 4681 C C . PRO B 1 236 ? 41.695 6.289 -43.293 1.00 62.13 236 PRO B C 1
ATOM 4682 O O . PRO B 1 236 ? 42.916 6.218 -43.160 1.00 62.42 236 PRO B O 1
ATOM 4686 N N . VAL B 1 237 ? 41.110 7.126 -44.145 1.00 64.75 237 VAL B N 1
ATOM 4687 C CA . VAL B 1 237 ? 41.887 8.029 -44.992 1.00 67.73 237 VAL B CA 1
ATOM 4688 C C . VAL B 1 237 ? 42.240 9.308 -44.233 1.00 70.09 237 VAL B C 1
ATOM 4689 O O . VAL B 1 237 ? 41.450 9.791 -43.424 1.00 70.10 237 VAL B O 1
ATOM 4693 N N . HIS B 1 238 ? 43.422 9.856 -44.508 1.00 73.35 238 HIS B N 1
ATOM 4694 C CA . HIS B 1 238 ? 43.898 11.065 -43.835 1.00 76.77 238 HIS B CA 1
ATOM 4695 C C . HIS B 1 238 ? 43.215 12.351 -44.287 1.00 78.09 238 HIS B C 1
ATOM 4696 O O . HIS B 1 238 ? 43.799 13.431 -44.188 1.00 78.70 238 HIS B O 1
ATOM 4703 N N . LEU B 1 239 ? 41.981 12.237 -44.768 1.00 79.71 239 LEU B N 1
ATOM 4704 C CA . LEU B 1 239 ? 41.215 13.388 -45.239 1.00 81.57 239 LEU B CA 1
ATOM 4705 C C . LEU B 1 239 ? 42.090 14.445 -45.913 1.00 82.62 239 LEU B C 1
ATOM 4706 O O . LEU B 1 239 ? 41.813 15.641 -45.825 1.00 82.90 239 LEU B O 1
ATOM 4711 N N . ASN B 1 240 ? 43.144 13.996 -46.588 1.00 83.74 240 ASN B N 1
ATOM 4712 C CA . ASN B 1 240 ? 44.056 14.901 -47.278 1.00 84.60 240 ASN B CA 1
ATOM 4713 C C . ASN B 1 240 ? 43.589 15.108 -48.714 1.00 85.03 240 ASN B C 1
ATOM 4714 O O . ASN B 1 240 ? 43.235 14.153 -49.403 1.00 85.09 240 ASN B O 1
ATOM 4719 N N . PRO B 1 241 ? 43.584 16.366 -49.183 1.00 85.45 241 PRO B N 1
ATOM 4720 C CA . PRO B 1 241 ? 43.156 16.695 -50.546 1.00 85.67 241 PRO B CA 1
ATOM 4721 C C . PRO B 1 241 ? 43.783 15.790 -51.603 1.00 85.87 241 PRO B C 1
ATOM 4722 O O . PRO B 1 241 ? 43.084 15.229 -52.445 1.00 85.78 241 PRO B O 1
ATOM 4726 N N . VAL B 1 242 ? 45.103 15.652 -51.546 1.00 86.17 242 VAL B N 1
ATOM 4727 C CA . VAL B 1 242 ? 45.835 14.824 -52.497 1.00 86.18 242 VAL B CA 1
ATOM 4728 C C . VAL B 1 242 ? 45.508 13.342 -52.338 1.00 86.00 242 VAL B C 1
ATOM 4729 O O . VAL B 1 242 ? 45.444 12.605 -53.322 1.00 85.87 242 VAL B O 1
ATOM 4733 N N . VAL B 1 243 ? 45.304 12.910 -51.097 1.00 85.90 243 VAL B N 1
ATOM 4734 C CA . VAL B 1 243 ? 44.990 11.514 -50.814 1.00 85.68 243 VAL B CA 1
ATOM 4735 C C . VAL B 1 243 ? 43.540 11.200 -51.171 1.00 85.45 243 VAL B C 1
ATOM 4736 O O . VAL B 1 243 ? 43.271 10.378 -52.047 1.00 84.82 243 VAL B O 1
ATOM 4740 N N . ARG B 1 244 ? 42.614 11.856 -50.478 1.00 85.61 244 ARG B N 1
ATOM 4741 C CA . ARG B 1 244 ? 41.183 11.676 -50.710 1.00 85.94 244 ARG B CA 1
ATOM 4742 C C . ARG B 1 244 ? 40.861 11.656 -52.200 1.00 85.87 244 ARG B C 1
ATOM 4743 O O . ARG B 1 244 ? 40.300 10.688 -52.716 1.00 85.68 244 ARG B O 1
ATOM 4751 N N . GLU B 1 245 ? 41.227 12.738 -52.877 1.00 85.84 245 GLU B N 1
ATOM 4752 C CA . GLU B 1 245 ? 40.992 12.900 -54.307 1.00 85.77 245 GLU B CA 1
ATOM 4753 C C . GLU B 1 245 ? 41.547 11.746 -55.140 1.00 84.90 245 GLU B C 1
ATOM 4754 O O . GLU B 1 245 ? 41.180 11.583 -56.304 1.00 84.72 245 GLU B O 1
ATOM 4760 N N . ALA B 1 246 ? 42.422 10.943 -54.543 1.00 83.88 246 ALA B N 1
ATOM 4761 C CA . ALA B 1 246 ? 43.030 9.822 -55.252 1.00 83.17 246 ALA B CA 1
ATOM 4762 C C . ALA B 1 246 ? 42.447 8.457 -54.897 1.00 82.75 246 ALA B C 1
ATOM 4763 O O . ALA B 1 246 ? 42.443 7.548 -55.726 1.00 82.51 246 ALA B O 1
ATOM 4765 N N . VAL B 1 247 ? 41.954 8.311 -53.671 1.00 81.89 247 VAL B N 1
ATOM 4766 C CA . VAL B 1 247 ? 41.400 7.034 -53.236 1.00 81.49 247 VAL B CA 1
ATOM 4767 C C . VAL B 1 247 ? 39.875 6.947 -53.260 1.00 81.08 247 VAL B C 1
ATOM 4768 O O . VAL B 1 247 ? 39.318 5.962 -53.742 1.00 80.65 247 VAL B O 1
ATOM 4772 N N . PHE B 1 248 ? 39.202 7.969 -52.743 1.00 81.18 248 PHE B N 1
ATOM 4773 C CA . PHE B 1 248 ? 37.743 7.972 -52.705 1.00 81.38 248 PHE B CA 1
ATOM 4774 C C . PHE B 1 248 ? 37.080 7.744 -54.060 1.00 81.58 248 PHE B C 1
ATOM 4775 O O . PHE B 1 248 ? 36.168 6.927 -54.178 1.00 81.09 248 PHE B O 1
ATOM 4783 N N . PRO B 1 249 ? 37.525 8.464 -55.101 1.00 81.98 249 PRO B N 1
ATOM 4784 C CA . PRO B 1 249 ? 36.925 8.282 -56.426 1.00 82.27 249 PRO B CA 1
ATOM 4785 C C . PRO B 1 249 ? 37.060 6.843 -56.920 1.00 82.37 249 PRO B C 1
ATOM 4786 O O . PRO B 1 249 ? 36.495 6.475 -57.949 1.00 82.75 249 PRO B O 1
ATOM 4790 N N . VAL B 1 250 ? 37.805 6.033 -56.173 1.00 82.29 250 VAL B N 1
ATOM 4791 C CA . VAL B 1 250 ? 38.031 4.640 -56.540 1.00 82.29 250 VAL B CA 1
ATOM 4792 C C . VAL B 1 250 ? 37.369 3.638 -55.594 1.00 82.35 250 VAL B C 1
ATOM 4793 O O . VAL B 1 250 ? 36.852 2.611 -56.035 1.00 82.28 250 VAL B O 1
ATOM 4797 N N . LEU B 1 251 ? 37.380 3.938 -54.298 1.00 82.11 251 LEU B N 1
ATOM 4798 C CA . LEU B 1 251 ? 36.808 3.035 -53.303 1.00 81.83 251 LEU B CA 1
ATOM 4799 C C . LEU B 1 251 ? 35.415 3.408 -52.801 1.00 81.44 251 LEU B C 1
ATOM 4800 O O . LEU B 1 251 ? 34.692 2.555 -52.285 1.00 81.55 251 LEU B O 1
ATOM 4805 N N . LYS B 1 252 ? 35.040 4.674 -52.949 1.00 80.82 252 LYS B N 1
ATOM 4806 C CA . LYS B 1 252 ? 33.737 5.142 -52.488 1.00 80.39 252 LYS B CA 1
ATOM 4807 C C . LYS B 1 252 ? 32.574 4.225 -52.865 1.00 79.63 252 LYS B C 1
ATOM 4808 O O . LYS B 1 252 ? 31.692 3.966 -52.045 1.00 79.64 252 LYS B O 1
ATOM 4814 N N . GLY B 1 253 ? 32.579 3.730 -54.099 1.00 78.48 253 GLY B N 1
ATOM 4815 C CA . GLY B 1 253 ? 31.500 2.869 -54.554 1.00 77.02 253 GLY B CA 1
ATOM 4816 C C . GLY B 1 253 ? 31.565 1.415 -54.124 1.00 76.19 253 GLY B C 1
ATOM 4817 O O . GLY B 1 253 ? 30.583 0.685 -54.258 1.00 75.96 253 GLY B O 1
ATOM 4818 N N . VAL B 1 254 ? 32.714 0.988 -53.611 1.00 75.05 254 VAL B N 1
ATOM 4819 C CA . VAL B 1 254 ? 32.887 -0.393 -53.172 1.00 74.00 254 VAL B CA 1
ATOM 4820 C C . VAL B 1 254 ? 32.081 -0.665 -51.905 1.00 73.36 254 VAL B C 1
ATOM 4821 O O . VAL B 1 254 ? 32.443 -0.207 -50.822 1.00 73.76 254 VAL B O 1
ATOM 4825 N N . ARG B 1 255 ? 30.991 -1.415 -52.041 1.00 72.36 255 ARG B N 1
ATOM 4826 C CA . ARG B 1 255 ? 30.141 -1.731 -50.896 1.00 71.40 255 ARG B CA 1
ATOM 4827 C C . ARG B 1 255 ? 30.918 -2.549 -49.874 1.00 69.63 255 ARG B C 1
ATOM 4828 O O . ARG B 1 255 ? 30.579 -2.569 -48.690 1.00 69.30 255 ARG B O 1
ATOM 4836 N N . ASN B 1 256 ? 31.960 -3.225 -50.345 1.00 67.28 256 ASN B N 1
ATOM 4837 C CA . ASN B 1 256 ? 32.784 -4.064 -49.489 1.00 64.77 256 ASN B CA 1
ATOM 4838 C C . ASN B 1 256 ? 33.784 -3.237 -48.688 1.00 63.38 256 ASN B C 1
ATOM 4839 O O . ASN B 1 256 ? 34.339 -3.709 -47.695 1.00 62.76 256 ASN B O 1
ATOM 4844 N N . PHE B 1 257 ? 34.012 -2.005 -49.129 1.00 61.60 257 PHE B N 1
ATOM 4845 C CA . PHE B 1 257 ? 34.949 -1.111 -48.464 1.00 60.06 257 PHE B CA 1
ATOM 4846 C C . PHE B 1 257 ? 34.252 -0.126 -47.535 1.00 59.16 257 PHE B C 1
ATOM 4847 O O . PHE B 1 257 ? 33.117 0.285 -47.781 1.00 58.49 257 PHE B O 1
ATOM 4855 N N . VAL B 1 258 ? 34.948 0.249 -46.467 1.00 57.20 258 VAL B N 1
ATOM 4856 C CA . VAL B 1 258 ? 34.431 1.205 -45.500 1.00 55.85 258 VAL B CA 1
ATOM 4857 C C . VAL B 1 258 ? 35.488 2.286 -45.312 1.00 54.92 258 VAL B C 1
ATOM 4858 O O . VAL B 1 258 ? 36.546 2.037 -44.735 1.00 54.01 258 VAL B O 1
ATOM 4862 N N . LEU B 1 259 ? 35.199 3.483 -45.813 1.00 54.35 259 LEU B N 1
ATOM 4863 C CA . LEU B 1 259 ? 36.124 4.605 -45.704 1.00 54.13 259 LEU B CA 1
ATOM 4864 C C . LEU B 1 259 ? 35.823 5.437 -44.463 1.00 53.84 259 LEU B C 1
ATOM 4865 O O . LEU B 1 259 ? 34.696 5.891 -44.268 1.00 53.27 259 LEU B O 1
ATOM 4870 N N . LEU B 1 260 ? 36.842 5.635 -43.633 1.00 53.50 260 LEU B N 1
ATOM 4871 C CA . LEU B 1 260 ? 36.700 6.407 -42.403 1.00 53.17 260 LEU B CA 1
ATOM 4872 C C . LEU B 1 260 ? 37.775 7.483 -42.318 1.00 53.39 260 LEU B C 1
ATOM 4873 O O . LEU B 1 260 ? 38.756 7.456 -43.060 1.00 53.36 260 LEU B O 1
ATOM 4878 N N . ASP B 1 261 ? 37.578 8.437 -41.415 1.00 53.67 261 ASP B N 1
ATOM 4879 C CA . ASP B 1 261 ? 38.560 9.492 -41.211 1.00 54.07 261 ASP B CA 1
ATOM 4880 C C . ASP B 1 261 ? 39.581 8.941 -40.223 1.00 52.84 261 ASP B C 1
ATOM 4881 O O . ASP B 1 261 ? 39.348 7.901 -39.605 1.00 52.46 261 ASP B O 1
ATOM 4886 N N . PRO B 1 262 ? 40.726 9.621 -40.063 1.00 51.79 262 PRO B N 1
ATOM 4887 C CA . PRO B 1 262 ? 41.766 9.166 -39.136 1.00 50.83 262 PRO B CA 1
ATOM 4888 C C . PRO B 1 262 ? 41.212 8.730 -37.780 1.00 49.75 262 PRO B C 1
ATOM 4889 O O . PRO B 1 262 ? 40.288 9.348 -37.248 1.00 50.37 262 PRO B O 1
ATOM 4893 N N . LEU B 1 263 ? 41.783 7.665 -37.227 1.00 47.60 263 LEU B N 1
ATOM 4894 C CA . LEU B 1 263 ? 41.342 7.139 -35.939 1.00 45.22 263 LEU B CA 1
ATOM 4895 C C . LEU B 1 263 ? 42.327 7.465 -34.819 1.00 43.61 263 LEU B C 1
ATOM 4896 O O . LEU B 1 263 ? 43.509 7.706 -35.069 1.00 44.02 263 LEU B O 1
ATOM 4901 N N . GLU B 1 264 ? 41.830 7.470 -33.585 1.00 42.15 264 GLU B N 1
ATOM 4902 C CA . GLU B 1 264 ? 42.670 7.731 -32.422 1.00 40.11 264 GLU B CA 1
ATOM 4903 C C . GLU B 1 264 ? 43.428 6.446 -32.098 1.00 37.20 264 GLU B C 1
ATOM 4904 O O . GLU B 1 264 ? 43.045 5.363 -32.545 1.00 36.96 264 GLU B O 1
ATOM 4910 N N . TYR B 1 265 ? 44.492 6.570 -31.313 1.00 33.76 265 TYR B N 1
ATOM 4911 C CA . TYR B 1 265 ? 45.321 5.425 -30.935 1.00 31.27 265 TYR B CA 1
ATOM 4912 C C . TYR B 1 265 ? 44.513 4.222 -30.450 1.00 29.51 265 TYR B C 1
ATOM 4913 O O . TYR B 1 265 ? 44.672 3.112 -30.957 1.00 28.21 265 TYR B O 1
ATOM 4922 N N . GLY B 1 266 ? 43.652 4.445 -29.460 1.00 27.57 266 GLY B N 1
ATOM 4923 C CA . GLY B 1 266 ? 42.849 3.364 -28.919 1.00 25.56 266 GLY B CA 1
ATOM 4924 C C . GLY B 1 266 ? 41.944 2.689 -29.934 1.00 26.10 266 GLY B C 1
ATOM 4925 O O . GLY B 1 266 ? 41.869 1.461 -29.994 1.00 24.46 266 GLY B O 1
ATOM 4926 N N . SER B 1 267 ? 41.253 3.490 -30.735 1.00 26.46 267 SER B N 1
ATOM 4927 C CA . SER B 1 267 ? 40.339 2.945 -31.731 1.00 29.93 267 SER B CA 1
ATOM 4928 C C . SER B 1 267 ? 41.077 2.155 -32.803 1.00 29.95 267 SER B C 1
ATOM 4929 O O . SER B 1 267 ? 40.637 1.077 -33.205 1.00 30.73 267 SER B O 1
ATOM 4940 N N . ALA B 1 269 ? 43.936 0.697 -32.461 1.00 29.75 269 ALA B N 1
ATOM 4941 C CA . ALA B 1 269 ? 44.474 -0.512 -31.850 1.00 28.57 269 ALA B CA 1
ATOM 4942 C C . ALA B 1 269 ? 43.381 -1.578 -31.796 1.00 26.77 269 ALA B C 1
ATOM 4943 O O . ALA B 1 269 ? 43.626 -2.743 -32.098 1.00 27.05 269 ALA B O 1
ATOM 4945 N N . ALA B 1 270 ? 42.173 -1.170 -31.415 1.00 27.39 270 ALA B N 1
ATOM 4946 C CA . ALA B 1 270 ? 41.049 -2.098 -31.329 1.00 29.17 270 ALA B CA 1
ATOM 4947 C C . ALA B 1 270 ? 40.703 -2.650 -32.713 1.00 31.11 270 ALA B C 1
ATOM 4948 O O . ALA B 1 270 ? 40.451 -3.846 -32.871 1.00 31.85 270 ALA B O 1
ATOM 4950 N N . LEU B 1 271 ? 40.699 -1.776 -33.713 1.00 32.64 271 LEU B N 1
ATOM 4951 C CA . LEU B 1 271 ? 40.389 -2.193 -35.078 1.00 34.55 271 LEU B CA 1
ATOM 4952 C C . LEU B 1 271 ? 41.400 -3.227 -35.557 1.00 36.48 271 LEU B C 1
ATOM 4953 O O . LEU B 1 271 ? 41.021 -4.279 -36.080 1.00 36.08 271 LEU B O 1
ATOM 4966 N N . ARG B 1 273 ? 43.272 -5.117 -33.782 1.00 40.06 273 ARG B N 1
ATOM 4967 C CA . ARG B 1 273 ? 43.067 -6.310 -32.972 1.00 40.89 273 ARG B CA 1
ATOM 4968 C C . ARG B 1 273 ? 41.920 -7.159 -33.520 1.00 41.36 273 ARG B C 1
ATOM 4969 O O . ARG B 1 273 ? 41.991 -8.387 -33.520 1.00 39.89 273 ARG B O 1
ATOM 4977 N N . ALA B 1 274 ? 40.867 -6.498 -33.989 1.00 41.08 274 ALA B N 1
ATOM 4978 C CA . ALA B 1 274 ? 39.704 -7.200 -34.522 1.00 42.50 274 ALA B CA 1
ATOM 4979 C C . ALA B 1 274 ? 39.831 -7.515 -36.009 1.00 43.02 274 ALA B C 1
ATOM 4980 O O . ALA B 1 274 ? 38.846 -7.881 -36.654 1.00 44.17 274 ALA B O 1
ATOM 4982 N N . SER B 1 275 ? 41.038 -7.386 -36.549 1.00 42.89 275 SER B N 1
ATOM 4983 C CA . SER B 1 275 ? 41.267 -7.647 -37.966 1.00 43.96 275 SER B CA 1
ATOM 4984 C C . SER B 1 275 ? 42.022 -8.938 -38.247 1.00 45.12 275 SER B C 1
ATOM 4985 O O . SER B 1 275 ? 42.788 -9.427 -37.414 1.00 43.83 275 SER B O 1
ATOM 4988 N N . LEU B 1 276 ? 41.798 -9.479 -39.441 1.00 45.70 276 LEU B N 1
ATOM 4989 C CA . LEU B 1 276 ? 42.451 -10.706 -39.870 1.00 46.68 276 LEU B CA 1
ATOM 4990 C C . LEU B 1 276 ? 43.805 -10.382 -40.489 1.00 45.35 276 LEU B C 1
ATOM 4991 O O . LEU B 1 276 ? 44.703 -11.222 -40.521 1.00 45.63 276 LEU B O 1
ATOM 4996 N N . LEU B 1 277 ? 43.939 -9.154 -40.977 1.00 45.29 277 LEU B N 1
ATOM 4997 C CA . LEU B 1 277 ? 45.167 -8.713 -41.625 1.00 45.38 277 LEU B CA 1
ATOM 4998 C C . LEU B 1 277 ? 45.235 -7.195 -41.712 1.00 44.71 277 LEU B C 1
ATOM 4999 O O . LEU B 1 277 ? 44.208 -6.517 -41.749 1.00 44.00 277 LEU B O 1
ATOM 5004 N N . LEU B 1 278 ? 46.454 -6.669 -41.746 1.00 44.81 278 LEU B N 1
ATOM 5005 C CA . LEU B 1 278 ? 46.673 -5.235 -41.855 1.00 45.93 278 LEU B CA 1
ATOM 5006 C C . LEU B 1 278 ? 47.481 -4.919 -43.106 1.00 47.83 278 LEU B C 1
ATOM 5007 O O . LEU B 1 278 ? 48.562 -5.465 -43.307 1.00 48.52 278 LEU B O 1
ATOM 5012 N N . VAL B 1 279 ? 46.943 -4.039 -43.944 1.00 49.71 279 VAL B N 1
ATOM 5013 C CA . VAL B 1 279 ? 47.615 -3.617 -45.167 1.00 51.97 279 VAL B CA 1
ATOM 5014 C C . VAL B 1 279 ? 48.033 -2.166 -44.950 1.00 53.95 279 VAL B C 1
ATOM 5015 O O . VAL B 1 279 ? 47.183 -1.288 -44.793 1.00 54.21 279 VAL B O 1
ATOM 5019 N N . THR B 1 280 ? 49.336 -1.909 -44.935 1.00 56.50 280 THR B N 1
ATOM 5020 C CA . THR B 1 280 ? 49.816 -0.553 -44.703 1.00 59.48 280 THR B CA 1
ATOM 5021 C C . THR B 1 280 ? 51.160 -0.254 -45.349 1.00 61.99 280 THR B C 1
ATOM 5022 O O . THR B 1 280 ? 51.787 -1.126 -45.952 1.00 61.99 280 THR B O 1
ATOM 5026 N N . ASP B 1 281 ? 51.588 0.997 -45.212 1.00 64.30 281 ASP B N 1
ATOM 5027 C CA . ASP B 1 281 ? 52.862 1.458 -45.742 1.00 66.77 281 ASP B CA 1
ATOM 5028 C C . ASP B 1 281 ? 53.547 2.285 -44.657 1.00 67.98 281 ASP B C 1
ATOM 5029 O O . ASP B 1 281 ? 54.421 3.104 -44.938 1.00 68.86 281 ASP B O 1
ATOM 5034 N N . SER B 1 282 ? 53.131 2.059 -43.414 1.00 68.74 282 SER B N 1
ATOM 5035 C CA . SER B 1 282 ? 53.685 2.773 -42.270 1.00 69.32 282 SER B CA 1
ATOM 5036 C C . SER B 1 282 ? 54.490 1.832 -41.382 1.00 68.57 282 SER B C 1
ATOM 5037 O O . SER B 1 282 ? 54.016 0.758 -41.013 1.00 68.76 282 SER B O 1
ATOM 5040 N N . GLY B 1 283 ? 55.707 2.242 -41.042 1.00 67.58 283 GLY B N 1
ATOM 5041 C CA . GLY B 1 283 ? 56.553 1.422 -40.196 1.00 66.65 283 GLY B CA 1
ATOM 5042 C C . GLY B 1 283 ? 56.029 1.335 -38.776 1.00 65.79 283 GLY B C 1
ATOM 5043 O O . GLY B 1 283 ? 56.163 0.306 -38.119 1.00 65.78 283 GLY B O 1
ATOM 5044 N N . GLY B 1 284 ? 55.432 2.422 -38.299 1.00 65.41 284 GLY B N 1
ATOM 5045 C CA . GLY B 1 284 ? 54.901 2.437 -36.948 1.00 64.04 284 GLY B CA 1
ATOM 5046 C C . GLY B 1 284 ? 53.772 1.442 -36.757 1.00 63.15 284 GLY B C 1
ATOM 5047 O O . GLY B 1 284 ? 53.781 0.653 -35.812 1.00 62.53 284 GLY B O 1
ATOM 5048 N N . LEU B 1 285 ? 52.798 1.479 -37.660 1.00 62.65 285 LEU B N 1
ATOM 5049 C CA . LEU B 1 285 ? 51.653 0.580 -37.591 1.00 62.57 285 LEU B CA 1
ATOM 5050 C C . LEU B 1 285 ? 52.016 -0.878 -37.861 1.00 62.01 285 LEU B C 1
ATOM 5051 O O . LEU B 1 285 ? 51.202 -1.774 -37.636 1.00 62.07 285 LEU B O 1
ATOM 5056 N N . GLN B 1 286 ? 53.234 -1.119 -38.339 1.00 61.26 286 GLN B N 1
ATOM 5057 C CA . GLN B 1 286 ? 53.668 -2.485 -38.616 1.00 60.07 286 GLN B CA 1
ATOM 5058 C C . GLN B 1 286 ? 54.180 -3.126 -37.330 1.00 58.14 286 GLN B C 1
ATOM 5059 O O . GLN B 1 286 ? 54.014 -4.327 -37.115 1.00 58.01 286 GLN B O 1
ATOM 5065 N N . GLU B 1 287 ? 54.798 -2.319 -36.474 1.00 55.32 287 GLU B N 1
ATOM 5066 C CA . GLU B 1 287 ? 55.324 -2.817 -35.207 1.00 53.63 287 GLU B CA 1
ATOM 5067 C C . GLU B 1 287 ? 54.185 -3.083 -34.231 1.00 51.04 287 GLU B C 1
ATOM 5068 O O . GLU B 1 287 ? 54.250 -4.006 -33.419 1.00 50.00 287 GLU B O 1
ATOM 5074 N N . GLU B 1 288 ? 53.145 -2.262 -34.307 1.00 49.07 288 GLU B N 1
ATOM 5075 C CA . GLU B 1 288 ? 51.986 -2.441 -33.446 1.00 48.09 288 GLU B CA 1
ATOM 5076 C C . GLU B 1 288 ? 51.306 -3.746 -33.847 1.00 46.60 288 GLU B C 1
ATOM 5077 O O . GLU B 1 288 ? 50.821 -4.493 -32.999 1.00 44.03 288 GLU B O 1
ATOM 5083 N N . GLY B 1 289 ? 51.293 -4.025 -35.148 1.00 46.11 289 GLY B N 1
ATOM 5084 C CA . GLY B 1 289 ? 50.687 -5.255 -35.626 1.00 44.83 289 GLY B CA 1
ATOM 5085 C C . GLY B 1 289 ? 51.423 -6.454 -35.064 1.00 43.75 289 GLY B C 1
ATOM 5086 O O . GLY B 1 289 ? 50.815 -7.468 -34.717 1.00 44.62 289 GLY B O 1
ATOM 5087 N N . ALA B 1 290 ? 52.742 -6.330 -34.966 1.00 43.19 290 ALA B N 1
ATOM 5088 C CA . ALA B 1 290 ? 53.590 -7.392 -34.437 1.00 43.90 290 ALA B CA 1
ATOM 5089 C C . ALA B 1 290 ? 53.273 -7.686 -32.976 1.00 43.44 290 ALA B C 1
ATOM 5090 O O . ALA B 1 290 ? 53.236 -8.840 -32.557 1.00 45.05 290 ALA B O 1
ATOM 5092 N N . ALA B 1 291 ? 53.056 -6.632 -32.200 1.00 42.68 291 ALA B N 1
ATOM 5093 C CA . ALA B 1 291 ? 52.747 -6.788 -30.785 1.00 41.95 291 ALA B CA 1
ATOM 5094 C C . ALA B 1 291 ? 51.380 -7.435 -30.611 1.00 41.12 291 ALA B C 1
ATOM 5095 O O . ALA B 1 291 ? 51.181 -8.263 -29.723 1.00 42.00 291 ALA B O 1
ATOM 5097 N N . LEU B 1 292 ? 50.443 -7.056 -31.474 1.00 39.70 292 LEU B N 1
ATOM 5098 C CA . LEU B 1 292 ? 49.089 -7.585 -31.417 1.00 38.53 292 LEU B CA 1
ATOM 5099 C C . LEU B 1 292 ? 48.961 -8.970 -32.048 1.00 40.23 292 LEU B C 1
ATOM 5100 O O . LEU B 1 292 ? 47.929 -9.628 -31.913 1.00 40.16 292 LEU B O 1
ATOM 5105 N N . GLY B 1 293 ? 50.011 -9.412 -32.733 1.00 40.39 293 GLY B N 1
ATOM 5106 C CA . GLY B 1 293 ? 49.968 -10.715 -33.368 1.00 41.83 293 GLY B CA 1
ATOM 5107 C C . GLY B 1 293 ? 49.092 -10.689 -34.605 1.00 42.99 293 GLY B C 1
ATOM 5108 O O . GLY B 1 293 ? 48.536 -11.711 -35.010 1.00 44.05 293 GLY B O 1
ATOM 5109 N N . VAL B 1 294 ? 48.962 -9.510 -35.202 1.00 42.70 294 VAL B N 1
ATOM 5110 C CA . VAL B 1 294 ? 48.155 -9.347 -36.402 1.00 43.05 294 VAL B CA 1
ATOM 5111 C C . VAL B 1 294 ? 49.065 -9.304 -37.625 1.00 44.56 294 VAL B C 1
ATOM 5112 O O . VAL B 1 294 ? 50.006 -8.513 -37.681 1.00 44.19 294 VAL B O 1
ATOM 5116 N N . PRO B 1 295 ? 48.798 -10.166 -38.621 1.00 46.50 295 PRO B N 1
ATOM 5117 C CA . PRO B 1 295 ? 49.614 -10.201 -39.838 1.00 46.49 295 PRO B CA 1
ATOM 5118 C C . PRO B 1 295 ? 49.615 -8.843 -40.530 1.00 47.52 295 PRO B C 1
ATOM 5119 O O . PRO B 1 295 ? 48.588 -8.164 -40.582 1.00 46.06 295 PRO B O 1
ATOM 5123 N N . VAL B 1 296 ? 50.768 -8.450 -41.059 1.00 48.55 296 VAL B N 1
ATOM 5124 C CA . VAL B 1 296 ? 50.886 -7.172 -41.743 1.00 52.58 296 VAL B CA 1
ATOM 5125 C C . VAL B 1 296 ? 51.539 -7.330 -43.112 1.00 55.62 296 VAL B C 1
ATOM 5126 O O . VAL B 1 296 ? 52.491 -8.095 -43.275 1.00 55.18 296 VAL B O 1
ATOM 5130 N N . VAL B 1 297 ? 51.013 -6.604 -44.093 1.00 59.04 297 VAL B N 1
ATOM 5131 C CA . VAL B 1 297 ? 51.543 -6.632 -45.450 1.00 62.52 297 VAL B CA 1
ATOM 5132 C C . VAL B 1 297 ? 51.996 -5.226 -45.822 1.00 64.83 297 VAL B C 1
ATOM 5133 O O . VAL B 1 297 ? 51.178 -4.333 -46.045 1.00 65.24 297 VAL B O 1
ATOM 5137 N N . VAL B 1 298 ? 53.309 -5.035 -45.877 1.00 67.86 298 VAL B N 1
ATOM 5138 C CA . VAL B 1 298 ? 53.881 -3.736 -46.202 1.00 70.78 298 VAL B CA 1
ATOM 5139 C C . VAL B 1 298 ? 53.903 -3.485 -47.704 1.00 73.01 298 VAL B C 1
ATOM 5140 O O . VAL B 1 298 ? 54.308 -4.348 -48.482 1.00 73.31 298 VAL B O 1
ATOM 5144 N N . LEU B 1 299 ? 53.466 -2.295 -48.102 1.00 75.64 299 LEU B N 1
ATOM 5145 C CA . LEU B 1 299 ? 53.442 -1.921 -49.509 1.00 78.55 299 LEU B CA 1
ATOM 5146 C C . LEU B 1 299 ? 54.793 -1.353 -49.923 1.00 80.63 299 LEU B C 1
ATOM 5147 O O . LEU B 1 299 ? 54.878 -0.264 -50.491 1.00 80.89 299 LEU B O 1
ATOM 5152 N N . ARG B 1 300 ? 55.851 -2.100 -49.626 1.00 83.39 300 ARG B N 1
ATOM 5153 C CA . ARG B 1 300 ? 57.208 -1.692 -49.964 1.00 86.31 300 ARG B CA 1
ATOM 5154 C C . ARG B 1 300 ? 57.966 -2.890 -50.524 1.00 87.86 300 ARG B C 1
ATOM 5155 O O . ARG B 1 300 ? 57.363 -3.906 -50.868 1.00 87.96 300 ARG B O 1
ATOM 5163 N N . ASN B 1 301 ? 59.288 -2.773 -50.608 1.00 89.86 301 ASN B N 1
ATOM 5164 C CA . ASN B 1 301 ? 60.106 -3.856 -51.132 1.00 91.76 301 ASN B CA 1
ATOM 5165 C C . ASN B 1 301 ? 61.513 -3.873 -50.540 1.00 92.93 301 ASN B C 1
ATOM 5166 O O . ASN B 1 301 ? 62.352 -4.672 -50.953 1.00 93.40 301 ASN B O 1
ATOM 5171 N N . VAL B 1 302 ? 61.767 -2.997 -49.572 0.00 94.24 302 VAL B N 1
ATOM 5172 C CA . VAL B 1 302 ? 63.080 -2.929 -48.939 0.00 95.51 302 VAL B CA 1
ATOM 5173 C C . VAL B 1 302 ? 63.097 -1.892 -47.815 0.00 96.36 302 VAL B C 1
ATOM 5174 O O . VAL B 1 302 ? 62.095 -1.221 -47.565 0.00 96.46 302 VAL B O 1
ATOM 5178 N N . THR B 1 303 ? 64.239 -1.778 -47.140 0.00 97.38 303 THR B N 1
ATOM 5179 C CA . THR B 1 303 ? 64.425 -0.829 -46.044 0.00 98.41 303 THR B CA 1
ATOM 5180 C C . THR B 1 303 ? 63.740 -1.295 -44.760 0.00 99.06 303 THR B C 1
ATOM 5181 O O . THR B 1 303 ? 62.907 -2.202 -44.784 0.00 99.16 303 THR B O 1
ATOM 5185 N N . GLU B 1 304 ? 64.111 -0.668 -43.645 0.00 99.83 304 GLU B N 1
ATOM 5186 C CA . GLU B 1 304 ? 63.570 -0.973 -42.320 0.00 100.57 304 GLU B CA 1
ATOM 5187 C C . GLU B 1 304 ? 64.276 -2.128 -41.620 0.00 100.92 304 GLU B C 1
ATOM 5188 O O . GLU B 1 304 ? 65.161 -2.769 -42.186 0.00 101.00 304 GLU B O 1
ATOM 5194 N N . ARG B 1 305 ? 63.871 -2.380 -40.380 0.00 101.32 305 ARG B N 1
ATOM 5195 C CA . ARG B 1 305 ? 64.454 -3.438 -39.563 0.00 101.66 305 ARG B CA 1
ATOM 5196 C C . ARG B 1 305 ? 64.002 -4.832 -39.984 0.00 101.69 305 ARG B C 1
ATOM 5197 O O . ARG B 1 305 ? 62.831 -5.185 -39.842 0.00 101.74 305 ARG B O 1
ATOM 5205 N N . PRO B 1 306 ? 64.931 -5.644 -40.511 0.00 101.67 306 PRO B N 1
ATOM 5206 C CA . PRO B 1 306 ? 64.606 -7.006 -40.944 0.00 101.57 306 PRO B CA 1
ATOM 5207 C C . PRO B 1 306 ? 64.204 -7.872 -39.753 0.00 101.40 306 PRO B C 1
ATOM 5208 O O . PRO B 1 306 ? 63.980 -9.074 -39.891 0.00 101.43 306 PRO B O 1
ATOM 5212 N N . GLU B 1 307 ? 64.122 -7.245 -38.582 0.00 101.13 307 GLU B N 1
ATOM 5213 C CA . GLU B 1 307 ? 63.750 -7.938 -37.353 0.00 100.81 307 GLU B CA 1
ATOM 5214 C C . GLU B 1 307 ? 62.415 -8.648 -37.546 0.00 100.41 307 GLU B C 1
ATOM 5215 O O . GLU B 1 307 ? 62.275 -9.830 -37.231 0.00 100.43 307 GLU B O 1
ATOM 5221 N N . GLY B 1 308 ? 61.436 -7.913 -38.065 0.00 99.91 308 GLY B N 1
ATOM 5222 C CA . GLY B 1 308 ? 60.127 -8.489 -38.304 0.00 99.22 308 GLY B CA 1
ATOM 5223 C C . GLY B 1 308 ? 60.138 -9.295 -39.587 0.00 98.69 308 GLY B C 1
ATOM 5224 O O . GLY B 1 308 ? 59.555 -10.377 -39.657 0.00 98.71 308 GLY B O 1
ATOM 5225 N N . LEU B 1 309 ? 60.806 -8.761 -40.605 0.00 98.12 309 LEU B N 1
ATOM 5226 C CA . LEU B 1 309 ? 60.905 -9.436 -41.893 0.00 97.47 309 LEU B CA 1
ATOM 5227 C C . LEU B 1 309 ? 61.738 -10.701 -41.725 0.00 96.96 309 LEU B C 1
ATOM 5228 O O . LEU B 1 309 ? 61.942 -11.460 -42.673 0.00 96.93 309 LEU B O 1
ATOM 5233 N N . LYS B 1 310 ? 62.215 -10.916 -40.503 0.00 96.32 310 LYS B N 1
ATOM 5234 C CA . LYS B 1 310 ? 63.012 -12.090 -40.170 0.00 95.64 310 LYS B CA 1
ATOM 5235 C C . LYS B 1 310 ? 62.052 -13.274 -40.088 0.00 95.15 310 LYS B C 1
ATOM 5236 O O . LYS B 1 310 ? 62.258 -14.208 -39.313 0.00 95.11 310 LYS B O 1
ATOM 5242 N N . ALA B 1 311 ? 60.998 -13.206 -40.898 0.00 94.53 311 ALA B N 1
ATOM 5243 C CA . ALA B 1 311 ? 59.962 -14.232 -40.967 0.00 93.89 311 ALA B CA 1
ATOM 5244 C C . ALA B 1 311 ? 58.940 -14.073 -39.847 0.00 93.41 311 ALA B C 1
ATOM 5245 O O . ALA B 1 311 ? 59.299 -13.932 -38.677 0.00 93.38 311 ALA B O 1
ATOM 5247 N N . GLY B 1 312 ? 57.663 -14.086 -40.217 0.00 92.85 312 GLY B N 1
ATOM 5248 C CA . GLY B 1 312 ? 56.605 -13.955 -39.233 0.00 92.13 312 GLY B CA 1
ATOM 5249 C C . GLY B 1 312 ? 55.751 -12.707 -39.367 0.00 91.62 312 GLY B C 1
ATOM 5250 O O . GLY B 1 312 ? 54.945 -12.585 -40.288 0.00 91.60 312 GLY B O 1
ATOM 5251 N N . ILE B 1 313 ? 55.939 -11.783 -38.431 0.00 91.08 313 ILE B N 1
ATOM 5252 C CA . ILE B 1 313 ? 55.201 -10.525 -38.376 0.00 90.50 313 ILE B CA 1
ATOM 5253 C C . ILE B 1 313 ? 54.691 -9.955 -39.699 0.00 90.11 313 ILE B C 1
ATOM 5254 O O . ILE B 1 313 ? 53.482 -9.896 -39.927 0.00 90.07 313 ILE B O 1
ATOM 5259 N N . LEU B 1 314 ? 55.607 -9.534 -40.567 0.00 89.62 314 LEU B N 1
ATOM 5260 C CA . LEU B 1 314 ? 55.214 -8.932 -41.837 0.00 89.12 314 LEU B CA 1
ATOM 5261 C C . LEU B 1 314 ? 55.725 -9.604 -43.108 0.00 88.78 314 LEU B C 1
ATOM 5262 O O . LEU B 1 314 ? 56.540 -10.527 -43.069 0.00 88.74 314 LEU B O 1
ATOM 5267 N N . LYS B 1 315 ? 55.215 -9.112 -44.234 1.00 88.35 315 LYS B N 1
ATOM 5268 C CA . LYS B 1 315 ? 55.577 -9.584 -45.567 1.00 87.94 315 LYS B CA 1
ATOM 5269 C C . LYS B 1 315 ? 55.455 -8.406 -46.527 1.00 87.60 315 LYS B C 1
ATOM 5270 O O . LYS B 1 315 ? 54.569 -7.563 -46.375 1.00 87.33 315 LYS B O 1
ATOM 5276 N N . LEU B 1 316 ? 56.343 -8.346 -47.512 1.00 87.33 316 LEU B N 1
ATOM 5277 C CA . LEU B 1 316 ? 56.322 -7.261 -48.485 1.00 87.12 316 LEU B CA 1
ATOM 5278 C C . LEU B 1 316 ? 55.507 -7.628 -49.721 1.00 87.27 316 LEU B C 1
ATOM 5279 O O . LEU B 1 316 ? 55.596 -8.746 -50.229 1.00 86.85 316 LEU B O 1
ATOM 5284 N N . ALA B 1 317 ? 54.706 -6.676 -50.191 1.00 87.43 317 ALA B N 1
ATOM 5285 C CA . ALA B 1 317 ? 53.867 -6.883 -51.365 1.00 87.78 317 ALA B CA 1
ATOM 5286 C C . ALA B 1 317 ? 54.345 -6.022 -52.528 1.00 87.95 317 ALA B C 1
ATOM 5287 O O . ALA B 1 317 ? 53.661 -5.899 -53.545 1.00 88.06 317 ALA B O 1
ATOM 5289 N N . GLY B 1 318 ? 55.522 -5.425 -52.370 1.00 88.02 318 GLY B N 1
ATOM 5290 C CA . GLY B 1 318 ? 56.072 -4.584 -53.417 1.00 88.15 318 GLY B CA 1
ATOM 5291 C C . GLY B 1 318 ? 55.204 -3.381 -53.731 1.00 88.25 318 GLY B C 1
ATOM 5292 O O . GLY B 1 318 ? 54.173 -3.162 -53.095 1.00 88.12 318 GLY B O 1
ATOM 5293 N N . THR B 1 319 ? 55.625 -2.598 -54.718 1.00 88.42 319 THR B N 1
ATOM 5294 C CA . THR B 1 319 ? 54.888 -1.408 -55.125 1.00 88.52 319 THR B CA 1
ATOM 5295 C C . THR B 1 319 ? 54.115 -1.660 -56.416 1.00 88.22 319 THR B C 1
ATOM 5296 O O . THR B 1 319 ? 53.247 -0.872 -56.792 1.00 88.16 319 THR B O 1
ATOM 5300 N N . ASP B 1 320 ? 54.433 -2.760 -57.090 1.00 88.10 320 ASP B N 1
ATOM 5301 C CA . ASP B 1 320 ? 53.768 -3.111 -58.339 1.00 87.81 320 ASP B CA 1
ATOM 5302 C C . ASP B 1 320 ? 52.275 -3.319 -58.107 1.00 87.18 320 ASP B C 1
ATOM 5303 O O . ASP B 1 320 ? 51.870 -4.212 -57.362 1.00 86.83 320 ASP B O 1
ATOM 5308 N N . PRO B 1 321 ? 51.434 -2.494 -58.753 1.00 86.65 321 PRO B N 1
ATOM 5309 C CA . PRO B 1 321 ? 49.975 -2.568 -58.630 1.00 86.05 321 PRO B CA 1
ATOM 5310 C C . PRO B 1 321 ? 49.430 -3.990 -58.711 1.00 85.39 321 PRO B C 1
ATOM 5311 O O . PRO B 1 321 ? 48.684 -4.428 -57.833 1.00 85.40 321 PRO B O 1
ATOM 5315 N N . GLU B 1 322 ? 49.805 -4.709 -59.763 1.00 84.52 322 GLU B N 1
ATOM 5316 C CA . GLU B 1 322 ? 49.340 -6.077 -59.939 1.00 83.47 322 GLU B CA 1
ATOM 5317 C C . GLU B 1 322 ? 49.960 -6.979 -58.880 1.00 82.41 322 GLU B C 1
ATOM 5318 O O . GLU B 1 322 ? 49.308 -7.886 -58.366 1.00 82.32 322 GLU B O 1
ATOM 5324 N N . GLY B 1 323 ? 51.224 -6.721 -58.559 1.00 81.41 323 GLY B N 1
ATOM 5325 C CA . GLY B 1 323 ? 51.918 -7.515 -57.562 1.00 80.02 323 GLY B CA 1
ATOM 5326 C C . GLY B 1 323 ? 51.247 -7.460 -56.204 1.00 78.88 323 GLY B C 1
ATOM 5327 O O . GLY B 1 323 ? 51.075 -8.484 -55.545 1.00 78.27 323 GLY B O 1
ATOM 5328 N N . VAL B 1 324 ? 50.869 -6.258 -55.780 1.00 78.23 324 VAL B N 1
ATOM 5329 C CA . VAL B 1 324 ? 50.209 -6.073 -54.494 1.00 77.66 324 VAL B CA 1
ATOM 5330 C C . VAL B 1 324 ? 48.916 -6.880 -54.455 1.00 77.21 324 VAL B C 1
ATOM 5331 O O . VAL B 1 324 ? 48.667 -7.628 -53.509 1.00 77.04 324 VAL B O 1
ATOM 5335 N N . TYR B 1 325 ? 48.097 -6.720 -55.490 1.00 76.62 325 TYR B N 1
ATOM 5336 C CA . TYR B 1 325 ? 46.830 -7.432 -55.583 1.00 75.84 325 TYR B CA 1
ATOM 5337 C C . TYR B 1 325 ? 47.010 -8.932 -55.379 1.00 75.67 325 TYR B C 1
ATOM 5338 O O . TYR B 1 325 ? 46.196 -9.581 -54.724 1.00 75.10 325 TYR B O 1
ATOM 5347 N N . ARG B 1 326 ? 48.081 -9.477 -55.946 1.00 75.72 326 ARG B N 1
ATOM 5348 C CA . ARG B 1 326 ? 48.357 -10.904 -55.841 1.00 76.04 326 ARG B CA 1
ATOM 5349 C C . ARG B 1 326 ? 48.913 -11.305 -54.478 1.00 75.16 326 ARG B C 1
ATOM 5350 O O . ARG B 1 326 ? 48.542 -12.343 -53.932 1.00 74.72 326 ARG B O 1
ATOM 5358 N N . VAL B 1 327 ? 49.803 -10.484 -53.931 1.00 74.69 327 VAL B N 1
ATOM 5359 C CA . VAL B 1 327 ? 50.396 -10.771 -52.630 1.00 74.65 327 VAL B CA 1
ATOM 5360 C C . VAL B 1 327 ? 49.318 -10.849 -51.553 1.00 74.51 327 VAL B C 1
ATOM 5361 O O . VAL B 1 327 ? 49.234 -11.831 -50.813 1.00 73.89 327 VAL B O 1
ATOM 5365 N N . VAL B 1 328 ? 48.493 -9.810 -51.473 1.00 74.50 328 VAL B N 1
ATOM 5366 C CA . VAL B 1 328 ? 47.421 -9.751 -50.486 1.00 74.85 328 VAL B CA 1
ATOM 5367 C C . VAL B 1 328 ? 46.365 -10.825 -50.725 1.00 75.44 328 VAL B C 1
ATOM 5368 O O . VAL B 1 328 ? 45.979 -11.539 -49.800 1.00 75.12 328 VAL B O 1
ATOM 5372 N N . LYS B 1 329 ? 45.897 -10.934 -51.966 1.00 76.34 329 LYS B N 1
ATOM 5373 C CA . LYS B 1 329 ? 44.888 -11.929 -52.311 1.00 77.17 329 LYS B CA 1
ATOM 5374 C C . LYS B 1 329 ? 45.414 -13.326 -52.007 1.00 77.38 329 LYS B C 1
ATOM 5375 O O . LYS B 1 329 ? 44.691 -14.173 -51.488 1.00 77.39 329 LYS B O 1
ATOM 5381 N N . GLY B 1 330 ? 46.680 -13.558 -52.338 1.00 77.97 330 GLY B N 1
ATOM 5382 C CA . GLY B 1 330 ? 47.281 -14.852 -52.084 1.00 78.91 330 GLY B CA 1
ATOM 5383 C C . GLY B 1 330 ? 47.266 -15.173 -50.603 1.00 79.79 330 GLY B C 1
ATOM 5384 O O . GLY B 1 330 ? 47.140 -16.333 -50.210 1.00 79.73 330 GLY B O 1
ATOM 5385 N N . LEU B 1 331 ? 47.393 -14.138 -49.779 1.00 80.63 331 LEU B N 1
ATOM 5386 C CA . LEU B 1 331 ? 47.388 -14.305 -48.331 1.00 81.49 331 LEU B CA 1
ATOM 5387 C C . LEU B 1 331 ? 45.990 -14.571 -47.790 1.00 82.06 331 LEU B C 1
ATOM 5388 O O . LEU B 1 331 ? 45.791 -15.495 -47.003 1.00 81.81 331 LEU B O 1
ATOM 5393 N N . LEU B 1 332 ? 45.023 -13.762 -48.210 1.00 83.19 332 LEU B N 1
ATOM 5394 C CA . LEU B 1 332 ? 43.648 -13.927 -47.752 1.00 84.64 332 LEU B CA 1
ATOM 5395 C C . LEU B 1 332 ? 43.054 -15.254 -48.211 1.00 86.25 332 LEU B C 1
ATOM 5396 O O . LEU B 1 332 ? 42.012 -15.681 -47.712 1.00 86.86 332 LEU B O 1
ATOM 5401 N N . GLU B 1 333 ? 43.717 -15.900 -49.165 1.00 87.64 333 GLU B N 1
ATOM 5402 C CA . GLU B 1 333 ? 43.265 -17.190 -49.674 1.00 89.20 333 GLU B CA 1
ATOM 5403 C C . GLU B 1 333 ? 44.140 -18.270 -49.051 1.00 89.93 333 GLU B C 1
ATOM 5404 O O . GLU B 1 333 ? 43.959 -19.461 -49.305 1.00 89.98 333 GLU B O 1
ATOM 5410 N N . ASN B 1 334 ? 45.088 -17.836 -48.226 1.00 90.76 334 ASN B N 1
ATOM 5411 C CA . ASN B 1 334 ? 46.014 -18.747 -47.569 1.00 91.61 334 ASN B CA 1
ATOM 5412 C C . ASN B 1 334 ? 45.928 -18.750 -46.033 1.00 92.23 334 ASN B C 1
ATOM 5413 O O . ASN B 1 334 ? 46.830 -19.259 -45.368 1.00 92.32 334 ASN B O 1
ATOM 5418 N N . PRO B 1 335 ? 44.850 -18.185 -45.449 1.00 92.93 335 PRO B N 1
ATOM 5419 C CA . PRO B 1 335 ? 44.753 -18.180 -43.985 1.00 93.36 335 PRO B CA 1
ATOM 5420 C C . PRO B 1 335 ? 45.014 -19.540 -43.341 1.00 93.28 335 PRO B C 1
ATOM 5421 O O . PRO B 1 335 ? 44.141 -20.407 -43.277 1.00 93.44 335 PRO B O 1
ATOM 5425 N N . GLU B 1 336 ? 46.244 -19.685 -42.868 1.00 93.04 336 GLU B N 1
ATOM 5426 C CA . GLU B 1 336 ? 46.775 -20.873 -42.211 1.00 92.58 336 GLU B CA 1
ATOM 5427 C C . GLU B 1 336 ? 48.259 -20.572 -42.336 1.00 91.82 336 GLU B C 1
ATOM 5428 O O . GLU B 1 336 ? 49.116 -21.202 -41.718 1.00 91.95 336 GLU B O 1
ATOM 5434 N N . GLU B 1 337 ? 48.517 -19.572 -43.173 1.00 90.86 337 GLU B N 1
ATOM 5435 C CA . GLU B 1 337 ? 49.838 -19.033 -43.442 1.00 89.83 337 GLU B CA 1
ATOM 5436 C C . GLU B 1 337 ? 49.799 -17.744 -42.629 1.00 89.05 337 GLU B C 1
ATOM 5437 O O . GLU B 1 337 ? 50.819 -17.250 -42.149 1.00 88.75 337 GLU B O 1
ATOM 5443 N N . LEU B 1 338 ? 48.586 -17.216 -42.487 1.00 87.98 338 LEU B N 1
ATOM 5444 C CA . LEU B 1 338 ? 48.340 -16.009 -41.713 1.00 87.13 338 LEU B CA 1
ATOM 5445 C C . LEU B 1 338 ? 48.335 -16.445 -40.256 1.00 86.36 338 LEU B C 1
ATOM 5446 O O . LEU B 1 338 ? 48.466 -15.628 -39.345 1.00 86.29 338 LEU B O 1
ATOM 5451 N N . SER B 1 339 ? 48.178 -17.749 -40.052 1.00 85.43 339 SER B N 1
ATOM 5452 C CA . SER B 1 339 ? 48.171 -18.331 -38.718 1.00 84.61 339 SER B CA 1
ATOM 5453 C C . SER B 1 339 ? 49.616 -18.454 -38.251 1.00 83.61 339 SER B C 1
ATOM 5454 O O . SER B 1 339 ? 49.913 -18.334 -37.063 1.00 83.25 339 SER B O 1
ATOM 5457 N N . ARG B 1 340 ? 50.507 -18.695 -39.207 1.00 82.69 340 ARG B N 1
ATOM 5458 C CA . ARG B 1 340 ? 51.932 -18.825 -38.931 1.00 81.67 340 ARG B CA 1
ATOM 5459 C C . ARG B 1 340 ? 52.500 -17.461 -38.559 1.00 80.49 340 ARG B C 1
ATOM 5460 O O . ARG B 1 340 ? 53.464 -17.360 -37.798 1.00 80.04 340 ARG B O 1
ATOM 5476 N N . ARG B 1 342 ? 50.623 -14.836 -37.117 1.00 74.41 342 ARG B N 1
ATOM 5477 C CA . ARG B 1 342 ? 50.074 -14.391 -35.840 1.00 73.11 342 ARG B CA 1
ATOM 5478 C C . ARG B 1 342 ? 50.801 -15.019 -34.655 1.00 71.67 342 ARG B C 1
ATOM 5479 O O . ARG B 1 342 ? 50.886 -14.422 -33.583 1.00 71.72 342 ARG B O 1
ATOM 5487 N N . LYS B 1 343 ? 51.321 -16.227 -34.850 1.00 70.02 343 LYS B N 1
ATOM 5488 C CA . LYS B 1 343 ? 52.040 -16.923 -33.789 1.00 68.03 343 LYS B CA 1
ATOM 5489 C C . LYS B 1 343 ? 53.516 -16.546 -33.750 1.00 65.79 343 LYS B C 1
ATOM 5490 O O . LYS B 1 343 ? 54.259 -17.011 -32.887 1.00 65.68 343 LYS B O 1
ATOM 5496 N N . ALA B 1 344 ? 53.936 -15.699 -34.684 1.00 62.81 344 ALA B N 1
ATOM 5497 C CA . ALA B 1 344 ? 55.327 -15.265 -34.747 1.00 60.57 344 ALA B CA 1
ATOM 5498 C C . ALA B 1 344 ? 55.755 -14.630 -33.427 1.00 58.52 344 ALA B C 1
ATOM 5499 O O . ALA B 1 344 ? 54.987 -13.901 -32.799 1.00 57.90 344 ALA B O 1
ATOM 5501 N N . LYS B 1 345 ? 56.983 -14.915 -33.008 1.00 55.71 345 LYS B N 1
ATOM 5502 C CA . LYS B 1 345 ? 57.509 -14.367 -31.764 1.00 53.22 345 LYS B CA 1
ATOM 5503 C C . LYS B 1 345 ? 57.791 -12.880 -31.945 1.00 51.13 345 LYS B C 1
ATOM 5504 O O . LYS B 1 345 ? 58.436 -12.479 -32.916 1.00 49.56 345 LYS B O 1
ATOM 5510 N N . ASN B 1 346 ? 57.301 -12.071 -31.011 1.00 48.71 346 ASN B N 1
ATOM 5511 C CA . ASN B 1 346 ? 57.502 -10.625 -31.054 1.00 46.47 346 ASN B CA 1
ATOM 5512 C C . ASN B 1 346 ? 58.948 -10.309 -30.676 1.00 44.50 346 ASN B C 1
ATOM 5513 O O . ASN B 1 346 ? 59.360 -10.520 -29.538 1.00 45.48 346 ASN B O 1
ATOM 5518 N N . PRO B 1 347 ? 59.734 -9.795 -31.632 1.00 43.37 347 PRO B N 1
ATOM 5519 C CA . PRO B 1 347 ? 61.141 -9.446 -31.420 1.00 43.47 347 PRO B CA 1
ATOM 5520 C C . PRO B 1 347 ? 61.364 -8.071 -30.798 1.00 42.55 347 PRO B C 1
ATOM 5521 O O . PRO B 1 347 ? 62.502 -7.681 -30.554 1.00 44.07 347 PRO B O 1
ATOM 5525 N N . TYR B 1 348 ? 60.284 -7.342 -30.542 1.00 40.68 348 TYR B N 1
ATOM 5526 C CA . TYR B 1 348 ? 60.394 -6.000 -29.979 1.00 38.06 348 TYR B CA 1
ATOM 5527 C C . TYR B 1 348 ? 60.181 -5.925 -28.470 1.00 36.28 348 TYR B C 1
ATOM 5528 O O . TYR B 1 348 ? 60.577 -4.944 -27.833 1.00 34.18 348 TYR B O 1
ATOM 5537 N N . GLY B 1 349 ? 59.559 -6.952 -27.898 1.00 33.33 349 GLY B N 1
ATOM 5538 C CA . GLY B 1 349 ? 59.322 -6.957 -26.466 1.00 33.59 349 GLY B CA 1
ATOM 5539 C C . GLY B 1 349 ? 58.340 -8.021 -26.017 1.00 33.93 349 GLY B C 1
ATOM 5540 O O . GLY B 1 349 ? 57.684 -8.660 -26.843 1.00 34.33 349 GLY B O 1
ATOM 5541 N N . ASP B 1 350 ? 58.240 -8.212 -24.705 1.00 31.82 350 ASP B N 1
ATOM 5542 C CA . ASP B 1 350 ? 57.329 -9.202 -24.145 1.00 31.84 350 ASP B CA 1
ATOM 5543 C C . ASP B 1 350 ? 56.096 -8.557 -23.526 1.00 30.30 350 ASP B C 1
ATOM 5544 O O . ASP B 1 350 ? 55.316 -9.223 -22.848 1.00 30.20 350 ASP B O 1
ATOM 5549 N N . GLY B 1 351 ? 55.925 -7.259 -23.762 1.00 28.04 351 GLY B N 1
ATOM 5550 C CA . GLY B 1 351 ? 54.779 -6.556 -23.215 1.00 27.79 351 GLY B CA 1
ATOM 5551 C C . GLY B 1 351 ? 54.914 -6.208 -21.742 1.00 28.93 351 GLY B C 1
ATOM 5552 O O . GLY B 1 351 ? 53.936 -5.803 -21.105 1.00 28.53 351 GLY B O 1
ATOM 5553 N N . LYS B 1 352 ? 56.113 -6.363 -21.188 1.00 26.04 352 LYS B N 1
ATOM 5554 C CA . LYS B 1 352 ? 56.332 -6.043 -19.778 1.00 26.73 352 LYS B CA 1
ATOM 5555 C C . LYS B 1 352 ? 57.462 -5.029 -19.606 1.00 23.21 352 LYS B C 1
ATOM 5556 O O . LYS B 1 352 ? 58.049 -4.913 -18.530 1.00 22.54 352 LYS B O 1
ATOM 5562 N N . ALA B 1 353 ? 57.765 -4.302 -20.674 1.00 20.09 353 ALA B N 1
ATOM 5563 C CA . ALA B 1 353 ? 58.824 -3.303 -20.637 1.00 20.60 353 ALA B CA 1
ATOM 5564 C C . ALA B 1 353 ? 58.496 -2.197 -19.636 1.00 20.33 353 ALA B C 1
ATOM 5565 O O . ALA B 1 353 ? 59.383 -1.695 -18.949 1.00 20.80 353 ALA B O 1
ATOM 5567 N N . GLY B 1 354 ? 57.222 -1.830 -19.550 1.00 20.76 354 GLY B N 1
ATOM 5568 C CA . GLY B 1 354 ? 56.824 -0.775 -18.629 1.00 21.86 354 GLY B CA 1
ATOM 5569 C C . GLY B 1 354 ? 57.113 -1.172 -17.200 1.00 22.50 354 GLY B C 1
ATOM 5570 O O . GLY B 1 354 ? 57.554 -0.358 -16.377 1.00 20.74 354 GLY B O 1
ATOM 5571 N N . LEU B 1 355 ? 56.864 -2.441 -16.902 1.00 21.05 355 LEU B N 1
ATOM 5572 C CA . LEU B 1 355 ? 57.108 -2.972 -15.574 1.00 21.86 355 LEU B CA 1
ATOM 5573 C C . LEU B 1 355 ? 58.605 -2.940 -15.265 1.00 20.57 355 LEU B C 1
ATOM 5574 O O . 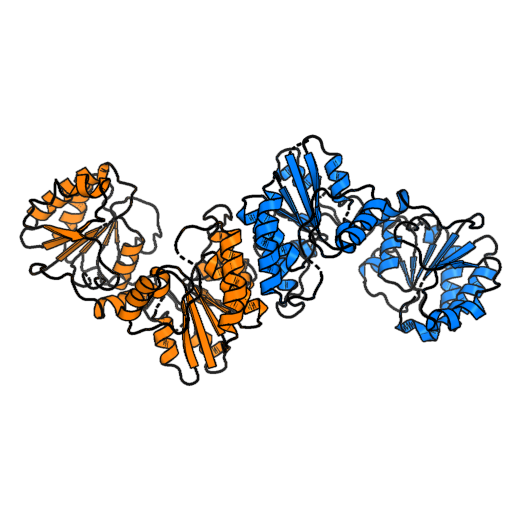LEU B 1 355 ? 59.005 -2.627 -14.143 1.00 20.28 355 LEU B O 1
ATOM 5587 N N . VAL B 1 357 ? 60.848 -0.867 -16.492 1.00 17.84 357 VAL B N 1
ATOM 5588 C CA . VAL B 1 357 ? 61.257 0.524 -16.287 1.00 18.23 357 VAL B CA 1
ATOM 5589 C C . VAL B 1 357 ? 60.908 0.915 -14.848 1.00 17.54 357 VAL B C 1
ATOM 5590 O O . VAL B 1 357 ? 61.744 1.439 -14.110 1.00 18.21 357 VAL B O 1
ATOM 5594 N N . ALA B 1 358 ? 59.671 0.644 -14.444 1.00 19.08 358 ALA B N 1
ATOM 5595 C CA . ALA B 1 358 ? 59.218 0.976 -13.096 1.00 19.52 358 ALA B CA 1
ATOM 5596 C C . ALA B 1 358 ? 60.076 0.307 -12.028 1.00 19.83 358 ALA B C 1
ATOM 5597 O O . ALA B 1 358 ? 60.414 0.918 -11.018 1.00 18.37 358 ALA B O 1
ATOM 5599 N N . ARG B 1 359 ? 60.429 -0.957 -12.245 1.00 20.66 359 ARG B N 1
ATOM 5600 C CA . ARG B 1 359 ? 61.254 -1.662 -11.276 1.00 20.51 359 ARG B CA 1
ATOM 5601 C C . ARG B 1 359 ? 62.665 -1.099 -11.245 1.00 20.23 359 ARG B C 1
ATOM 5602 O O . ARG B 1 359 ? 63.313 -1.093 -10.194 1.00 20.17 359 ARG B O 1
ATOM 5610 N N . GLY B 1 360 ? 63.132 -0.624 -12.399 1.00 17.88 360 GLY B N 1
ATOM 5611 C CA . GLY B 1 360 ? 64.457 -0.038 -12.479 1.00 19.52 360 GLY B CA 1
ATOM 5612 C C . GLY B 1 360 ? 64.498 1.227 -11.641 1.00 18.75 360 GLY B C 1
ATOM 5613 O O . GLY B 1 360 ? 65.470 1.491 -10.931 1.00 18.86 360 GLY B O 1
ATOM 5614 N N . VAL B 1 361 ? 63.435 2.018 -11.731 1.00 18.90 361 VAL B N 1
ATOM 5615 C CA . VAL B 1 361 ? 63.340 3.249 -10.945 1.00 18.97 361 VAL B CA 1
ATOM 5616 C C . VAL B 1 361 ? 63.256 2.902 -9.460 1.00 18.89 361 VAL B C 1
ATOM 5617 O O . VAL B 1 361 ? 63.930 3.504 -8.626 1.00 17.97 361 VAL B O 1
ATOM 5621 N N . ALA B 1 362 ? 62.430 1.919 -9.123 1.00 19.70 362 ALA B N 1
ATOM 5622 C CA . ALA B 1 362 ? 62.290 1.523 -7.723 1.00 19.52 362 ALA B CA 1
ATOM 5623 C C . ALA B 1 362 ? 63.644 1.096 -7.158 1.00 21.28 362 ALA B C 1
ATOM 5624 O O . ALA B 1 362 ? 63.954 1.357 -5.988 1.00 22.13 362 ALA B O 1
ATOM 5626 N N . TRP B 1 363 ? 64.441 0.433 -7.988 1.00 20.84 363 TRP B N 1
ATOM 5627 C CA . TRP B 1 363 ? 65.765 -0.016 -7.582 1.00 23.62 363 TRP B CA 1
ATOM 5628 C C . TRP B 1 363 ? 66.662 1.184 -7.276 1.00 24.24 363 TRP B C 1
ATOM 5629 O O . TRP B 1 363 ? 67.345 1.213 -6.249 1.00 25.74 363 TRP B O 1
ATOM 5640 N N . ARG B 1 364 ? 66.650 2.174 -8.162 1.00 24.30 364 ARG B N 1
ATOM 5641 C CA . ARG B 1 364 ? 67.459 3.372 -7.967 1.00 24.63 364 ARG B CA 1
ATOM 5642 C C . ARG B 1 364 ? 67.033 4.135 -6.718 1.00 25.14 364 ARG B C 1
ATOM 5643 O O . ARG B 1 364 ? 67.842 4.832 -6.112 1.00 26.15 364 ARG B O 1
ATOM 5651 N N . LEU B 1 365 ? 65.766 4.006 -6.337 1.00 23.12 365 LEU B N 1
ATOM 5652 C CA . LEU B 1 365 ? 65.255 4.705 -5.162 1.00 24.42 365 LEU B CA 1
ATOM 5653 C C . LEU B 1 365 ? 65.325 3.868 -3.881 1.00 27.29 365 LEU B C 1
ATOM 5654 O O . LEU B 1 365 ? 64.751 4.245 -2.860 1.00 28.22 365 LEU B O 1
ATOM 5659 N N . GLY B 1 366 ? 66.022 2.737 -3.955 1.00 27.84 366 GLY B N 1
ATOM 5660 C CA . GLY B 1 366 ? 66.188 1.861 -2.802 1.00 29.85 366 GLY B CA 1
ATOM 5661 C C . GLY B 1 366 ? 64.955 1.103 -2.346 1.00 30.79 366 GLY B C 1
ATOM 5662 O O . GLY B 1 366 ? 64.900 0.624 -1.212 1.00 32.73 366 GLY B O 1
ATOM 5663 N N . LEU B 1 367 ? 63.975 0.963 -3.230 1.00 29.50 367 LEU B N 1
ATOM 5664 C CA . LEU B 1 367 ? 62.738 0.280 -2.890 1.00 30.85 367 LEU B CA 1
ATOM 5665 C C . LEU B 1 367 ? 62.652 -1.160 -3.376 1.00 32.30 367 LEU B C 1
ATOM 5666 O O . LEU B 1 367 ? 61.735 -1.885 -3.000 1.00 36.56 367 LEU B O 1
ATOM 5671 N N . GLY B 1 368 ? 63.596 -1.575 -4.209 1.00 30.01 368 GLY B N 1
ATOM 5672 C CA . GLY B 1 368 ? 63.557 -2.936 -4.712 1.00 29.32 368 GLY B CA 1
ATOM 5673 C C . GLY B 1 368 ? 64.836 -3.379 -5.387 1.00 27.07 368 GLY B C 1
ATOM 5674 O O . GLY B 1 368 ? 65.787 -2.605 -5.496 1.00 26.03 368 GLY B O 1
ATOM 5675 N N . PRO B 1 369 ? 64.889 -4.636 -5.857 1.00 26.09 369 PRO B N 1
ATOM 5676 C CA . PRO B 1 369 ? 66.071 -5.175 -6.526 1.00 26.55 369 PRO B CA 1
ATOM 5677 C C . PRO B 1 369 ? 66.154 -4.775 -7.995 1.00 26.34 369 PRO B C 1
ATOM 5678 O O . PRO B 1 369 ? 65.142 -4.476 -8.631 1.00 25.91 369 PRO B O 1
ATOM 5682 N N . ARG B 1 370 ? 67.371 -4.792 -8.522 1.00 27.62 370 ARG B N 1
ATOM 5683 C CA . ARG B 1 370 ? 67.624 -4.447 -9.913 1.00 30.77 370 ARG B CA 1
ATOM 5684 C C . ARG B 1 370 ? 67.053 -5.534 -10.814 1.00 33.33 370 ARG B C 1
ATOM 5685 O O . ARG B 1 370 ? 67.376 -6.710 -10.658 1.00 34.75 370 ARG B O 1
ATOM 5693 N N . PRO B 1 371 ? 66.175 -5.162 -11.758 1.00 34.77 371 PRO B N 1
ATOM 5694 C CA . PRO B 1 371 ? 65.612 -6.183 -12.645 1.00 35.01 371 PRO B CA 1
ATOM 5695 C C . PRO B 1 371 ? 66.666 -6.614 -13.654 1.00 35.99 371 PRO B C 1
ATOM 5696 O O . PRO B 1 371 ? 67.645 -5.904 -13.874 1.00 36.87 371 PRO B O 1
ATOM 5700 N N . GLU B 1 372 ? 66.479 -7.782 -14.259 1.00 38.86 372 GLU B N 1
ATOM 5701 C CA . GLU B 1 372 ? 67.439 -8.269 -15.241 1.00 39.52 372 GLU B CA 1
ATOM 5702 C C . GLU B 1 372 ? 67.015 -7.900 -16.656 1.00 36.18 372 GLU B C 1
ATOM 5703 O O . GLU B 1 372 ? 65.834 -7.712 -16.933 1.00 36.28 372 GLU B O 1
ATOM 5709 N N . ASP B 1 373 ? 67.995 -7.793 -17.545 1.00 34.53 373 ASP B N 1
ATOM 5710 C CA . ASP B 1 373 ? 67.740 -7.432 -18.930 1.00 33.02 373 ASP B CA 1
ATOM 5711 C C . ASP B 1 373 ? 66.721 -8.328 -19.611 1.00 34.26 373 ASP B C 1
ATOM 5712 O O . ASP B 1 373 ? 66.634 -9.532 -19.336 1.00 33.43 373 ASP B O 1
ATOM 5717 N N . TRP B 1 374 ? 65.946 -7.725 -20.503 1.00 32.27 374 TRP B N 1
ATOM 5718 C CA . TRP B 1 374 ? 64.964 -8.462 -21.274 1.00 31.25 374 TRP B CA 1
ATOM 5719 C C . TRP B 1 374 ? 65.739 -9.121 -22.405 1.00 31.89 374 TRP B C 1
ATOM 5720 O O . TRP B 1 374 ? 66.606 -8.497 -23.021 1.00 29.18 374 TRP B O 1
ATOM 5731 N N . LEU B 1 375 ? 65.436 -10.386 -22.671 1.00 31.04 375 LEU B N 1
ATOM 5732 C CA . LEU B 1 375 ? 66.103 -11.105 -23.745 1.00 35.60 375 LEU B CA 1
ATOM 5733 C C . LEU B 1 375 ? 65.086 -11.498 -24.804 1.00 37.45 375 LEU B C 1
ATOM 5734 O O . LEU B 1 375 ? 64.055 -12.087 -24.493 1.00 36.45 375 LEU B O 1
ATOM 5739 N N . PRO B 1 376 ? 65.369 -11.173 -26.073 1.00 39.98 376 PRO B N 1
ATOM 5740 C CA . PRO B 1 376 ? 64.488 -11.484 -27.199 1.00 42.45 376 PRO B CA 1
ATOM 5741 C C . PRO B 1 376 ? 64.184 -12.975 -27.304 1.00 45.01 376 PRO B C 1
ATOM 5742 O O . PRO B 1 376 ? 64.862 -13.768 -26.613 1.00 45.30 376 PRO B O 1
#

B-factor: mean 41.85, std 20.84, range [5.61, 106.87]

Radius of gyration: 33.84 Å; Cα contacts (8 Å, |Δi|>4): 1482; chains: 2; bounding box: 99×72×68 Å

Nearest PDB structures (foldseek):
  1v4v-assembly1_B  TM=9.422E-01  e=2.477E-63  Thermus thermophilus
  1o6c-assembly1_B  TM=8.535E-01  e=2.044E-33  Bacillus subtilis
  1o6c-assembly1_A  TM=8.019E-01  e=3.886E-31  Bacillus subtilis
  7vyy-assembly1_B  TM=7.785E-01  e=4.340E-31  Streptomyces kasugaensis
  7vza-assembly1_B  TM=6.549E-01  e=1.287E-31  Streptomyces kasugaensis

Foldseek 3Di:
DQEEEEEEADLVQLLLLLLQVLLCPFPPYHYAYEHEYDDQVVNQVSCVLSPDGHDYYQDDHDDDDLVVRLVSQQPSLLVVCVVPHQEYEYEFQDSNRLSNLVSCVVNVHAYEYEQAQDAPPDCVVPPPRRVRRLSSLVRHQAYAHQDPNSVVNSVVSVDDPLRYFHQFRSSLLSLVSLLVSAAADPPADDAQEEEEEDDVVCLVLLLLQLLLVLVLCVVCVRHAYEYAFEPPVSNCVRNVVRPPPRVRYHYHHDDDSSSSNNLSYQEYEYQDPVVLLSCVSSLHAYEHAAPDDPDVQCVVQLRYHYQYSRSVSNNVVVNVVVVCVPSSVVSPGDRSRHDSNSSNSSQCVCVVVVNHPHDHHTDD/DEEEEEEADLVQLLLLLLQVLLVVFPPYHYAYEHEYADQVVSQVSNVLSPDDHDYYADDHDDDPLVVSLVRLQVRLLVVCVVPHQEYEYEAQDSNRLSNLVSCLVNVHAYEYAQAQDAPPDCVPPPPRRVRRLSSLVRHQAYAHQDPNSVVSSVVSVDDPVRYAHQFRSSLLSLQVLLVSADADPPDDDAQEEEEEPDPPVLPLLQLLLQLVLVLLVVPVRHAYEYAWQPDPSNCVRRCVRCVPRPSYHYHHDDDSSNSNNLSYQEYEYQDPVVLLSCLSSLHAYEHQDDDDDDCQCVVDGSYDYQYSPSVSNSCVVSVVVVVVVSRVSSPDDRPRHDSCSSNSSQCVCVVVVNHDHDHHDDD

Organism: Thermus thermophilus (NCBI:txid274)

Sequence (727 aa):
GKRVVLAFGTRPEATKAPVYLALRGIPGLKPLVLLTGQHREQLRQALSLFGIQEDRNLDVQERQALPDLAARILPQAARALKEGADYVLVHGDTLTTFAVAWAAFLEGIPVGHVEAGLRSGNLKEPFPEEANRRLTDVLTDLDFAPTPLAKANLLKEGKREEGILVTGQTGVDAVLLAAKLGRLPEGLPEGPYVTVTHRRENWPLLSDLAQALKRVAEAFPHLTFVYPVHLNPVVREAVFPVLKGVRNFVLLDPLEYGSAALRASLLLVTDSGGLQEEGAALGVPVVVLRNVTERPEGLKAGILKLAGTDPEGVYRVVKGLLENPEELSRRKAKNPYGDGKAGLVARGVAWRLGLGPRPEDWLPKRVVLAFGTRPEATKAPVYLALRGIPGLKPLVLLTGQQHHREQLRQALSLFGIQEDRNLDVQERQALPDLAARILPQAARALKEGADYVLVHGDTLTTFAVAWAAFLEGIPVGHVEAGLRSGNLKEPFPEEANRRLTDVLTDLDFAPTPLAKANLLKEGKREEGILVTGQTGVDAVLLAAKLGRLPEGLPEGPYVTVTHRRENWPLLSDLAQALKRVAEAFPHLTFVYPVHLNPVVREAVFPVLKGVRNFVLLDPLEYGSAALRASLLLVTDSGGLQEEGAALGVPVVVLRNVTERPEGLKAGILKLAGTDPEGVYRVVKGLLENPEELSRRKAKNPYGDGKAGLVARGVAWRLGLGPRPEDWLP

CATH classification: 3.40.50.2000 (+1 more: 3.40.50.2000)

Secondary structure (DSSP, 8-state):
--EEEEEE-SHHHHH--HHHHHHHTSTT-EEEEEE-SS-HHHHHHHHHTTT---SEE--------HHHHHHHHHHHHHHHHH---SEEEEESS-HHHHHHHHHHHHTT--EEEET-----S-TTSSTTHHHHHHHHHHH-SEEEESSHHHHHHHHTTT--GGGEEE---HHHHHHHHHHHH--PPTTPPSS-EEEE---GGGGGGHHHHHHHHHHHHHH-TTSEEEEE--S-HHHHHHHHHHHTT-TTEEEEPPPPS-------EEEEEES-HHHHHHHHHTT--EEE-SSS-S-HHHHHHTSEEE--S-HHHHHHHHHHHHT-HHHHH---SPPSS--S-S---HHHHHHHTTSSPPPPPP--/-EEEEEE-SHHHHH--HHHHHHHTSTT-EEEEEE-SS-HHHHHHHHHTTT---SEE--------HHHHHHHHHHHHHHHHH---SEEEEESS-HHHHHHHHHHHHTT--EEEET-----S-TTSSTTHHHHHHHHHHH-SEEEESSHHHHHHHHHTT--GGGEEE---HHHHHHHHHHHH--PPTT---S-EEEE---SS-TTHHHHHHHHHHHHHHH-TTSEEEEE----HHHHHHHHHHHTT-TTEEEE----S-------EEEEEES-HHHHHHHHHHT--EEES-SS-S-TTTSSSSSEEE--S-HHHHHHHHHHHHT-TTTS----S--SS--S-S---HHHHHHHTTSSPPPPPP--

Solvent-accessible surface area: 31759 Å² total

InterPro domains:
  IPR003331 UDP-N-acetylglucosamine 2-epimerase domain [PF02350] (30-355)
  IPR029767 UDP-N-acetylglucosamine 2-epimerase WecB-like [PTHR43174] (1-362)
  IPR029767 UDP-N-acetylglucosamine 2-epimerase WecB-like [TIGR00236] (7-357)